Protein AF-0000000070388119 (afdb_homodimer)

Organism: Cryptococcus deneoformans (strain JEC21 / ATCC MYA-565) (NCBI:txid214684)

Nearest PDB structures (foldseek):
  4i5e-assembly1_A  TM=8.187E-01  e=3.707E-16  Ralstonia sp. DSMZ 6428
  5h5x-assembly3_L  TM=8.032E-01  e=1.371E-14  Streptomyces coelicolor A3(2)
  3tjr-assembly1_A  TM=8.097E-01  e=8.595E-14  Mycobacterium avium subsp. paratuberculosis
  7do6-assembly2_G  TM=8.045E-01  e=1.319E-13  Azotobacter vinelandii DJ
  3t7c-assembly1_B  TM=7.309E-01  e=9.714E-14  Mycobacterium avium 104

Secondary structure (DSSP, 8-state):
-----GGGHHHHHHHHHHTPPPPPPPGGGTS-GGG-EEEEES-SSHHHHHHHHHHHHTT-EEEEEES-HHHHHHHHHHHHHHHHHTT---EEEEEE--TT-HHHHHHHHHHHHHHHSS-SEEEE-------S-HHHHTTEEEEE--TTT--TT--SEEEEESSTT-TTS--HHHHHHHHHHHHHHHIIIIIIHHHHHHHHHHHHHHH-SS-EEEEE--GGGTS--TT-HHHHHHHHHHHHHHHHHHHHTTTS-PEEEEEEE--BSSGGGG--SS-TT----GGGSTTHHHHHTTPBPHHHHHHHHHHHHHS-SS-EESS-STTGGG-GGGEEPPPSEEEESTHHHHHHHHTTSHHIIIIIHHHHHHHTT-TT--/-----GGGHHHHHHHHHHTPPPPPPPGGGTS-GGG-EEEEES-SSHHHHHHHHHHHHTT-EEEEEES-HHHHHHHHHHHHHHHHHTT---EEEEEE--TT-HHHHHHHHHHHHHHHSS-SEEEE-------S-HHHHTTEEEEE--TTT--TT--SEEEEESSTT-TTS--HHHHHHHHHHHHHHHIIIIIIHHHHHHHHHHHHHHH-SS-EEEEE--GGGTS--TT-HHHHHHHHHHHHHHHHHHHHTTTS-PEEEEEEE--BSSGGGG--SS-TT----GGGSTTHHHHHTTPBPHHHHHHHHHHHHHS-SS-EESS-STTGGG-GGGEEPPPSEEEESTHHHHHHHHTTSHHIIIIIHHHHHHHTT-TT--

Structure (mmCIF, N/CA/C/O backbone):
data_AF-0000000070388119-model_v1
#
loop_
_entity.id
_entity.type
_entity.pdbx_description
1 polymer 'NAD(P)-binding protein'
#
loop_
_atom_site.group_PDB
_atom_site.id
_atom_site.type_symbol
_atom_site.label_atom_id
_atom_site.label_alt_id
_atom_site.label_comp_id
_atom_site.label_asym_id
_atom_site.label_entity_id
_atom_site.label_seq_id
_atom_site.pdbx_PDB_ins_code
_atom_site.Cartn_x
_atom_site.Cartn_y
_atom_site.Cartn_z
_atom_site.occupancy
_atom_site.B_iso_or_equiv
_atom_site.auth_seq_id
_atom_site.auth_comp_id
_atom_site.auth_asym_id
_atom_site.auth_atom_id
_atom_site.pdbx_PDB_model_num
ATOM 1 N N . MET A 1 1 ? 2.314 -31.141 46.938 1 35.59 1 MET A N 1
ATOM 2 C CA . MET A 1 1 ? 2.209 -30.938 45.5 1 35.59 1 MET A CA 1
ATOM 3 C C . MET A 1 1 ? 3.164 -31.875 44.75 1 35.59 1 MET A C 1
ATOM 5 O O . MET A 1 1 ? 4.328 -32 45.125 1 35.59 1 MET A O 1
ATOM 9 N N . PRO A 1 2 ? 2.635 -32.969 44.031 1 42.75 2 PRO A N 1
ATOM 10 C CA . PRO A 1 2 ? 3.578 -33.906 43.406 1 42.75 2 PRO A CA 1
ATOM 11 C C . PRO A 1 2 ? 4.645 -33.188 42.562 1 42.75 2 PRO A C 1
ATOM 13 O O . PRO A 1 2 ? 4.355 -32.188 41.906 1 42.75 2 PRO A O 1
ATOM 16 N N . ARG A 1 3 ? 5.891 -33.125 43.062 1 47.75 3 ARG A N 1
ATOM 17 C CA . ARG A 1 3 ? 7.09 -32.656 42.375 1 47.75 3 ARG A CA 1
ATOM 18 C C . ARG A 1 3 ? 7.223 -33.281 41 1 47.75 3 ARG A C 1
ATOM 20 O O . ARG A 1 3 ? 7.348 -34.5 40.875 1 47.75 3 ARG A O 1
ATOM 27 N N . PHE A 1 4 ? 6.523 -32.719 40.031 1 53.25 4 PHE A N 1
ATOM 28 C CA . PHE A 1 4 ? 6.77 -33.219 38.688 1 53.25 4 PHE A CA 1
ATOM 29 C C . PHE A 1 4 ? 8.258 -33.469 38.469 1 53.25 4 PHE A C 1
ATOM 31 O O . PHE A 1 4 ? 9.07 -32.531 38.594 1 53.25 4 PHE A O 1
ATOM 38 N N . PRO A 1 5 ? 8.727 -34.656 38.656 1 52.94 5 PRO A N 1
ATOM 39 C CA . PRO A 1 5 ? 10.172 -34.906 38.625 1 52.94 5 PRO A CA 1
ATOM 40 C C . PRO A 1 5 ? 10.812 -34.375 37.344 1 52.94 5 PRO A C 1
ATOM 42 O O . PRO A 1 5 ? 10.328 -34.656 36.25 1 52.94 5 PRO A O 1
ATOM 45 N N . LEU A 1 6 ? 11.555 -33.375 37.375 1 55.94 6 LEU A N 1
ATOM 46 C CA . LEU A 1 6 ? 12.344 -32.688 36.344 1 55.94 6 LEU A CA 1
ATOM 47 C C . LEU A 1 6 ? 13.031 -33.719 35.438 1 55.94 6 LEU A C 1
ATOM 49 O O . LEU A 1 6 ? 13.383 -33.406 34.281 1 55.94 6 LEU A O 1
ATOM 53 N N . TRP A 1 7 ? 13.289 -34.938 36 1 56.12 7 TRP A N 1
ATOM 54 C CA . TRP A 1 7 ? 14 -35.938 35.188 1 56.12 7 TRP A CA 1
ATOM 55 C C . TRP A 1 7 ? 13.117 -36.438 34.062 1 56.12 7 TRP A C 1
ATOM 57 O O . TRP A 1 7 ? 13.594 -37.125 33.125 1 56.12 7 TRP A O 1
ATOM 67 N N . LEU A 1 8 ? 11.797 -36.281 34.125 1 55.66 8 LEU A N 1
ATOM 68 C CA . LEU A 1 8 ? 10.875 -36.719 33.062 1 55.66 8 LEU A CA 1
ATOM 69 C C . LEU A 1 8 ? 10.914 -35.781 31.875 1 55.66 8 LEU A C 1
ATOM 71 O O . LEU A 1 8 ? 10.375 -36.094 30.812 1 55.66 8 LEU A O 1
ATOM 75 N N . LEU A 1 9 ? 11.516 -34.625 32.062 1 55.31 9 LEU A N 1
ATOM 76 C CA . LEU A 1 9 ? 11.578 -33.625 31 1 55.31 9 LEU A CA 1
ATOM 77 C C . LEU A 1 9 ? 12.336 -34.156 29.797 1 55.31 9 LEU A C 1
ATOM 79 O O . LEU A 1 9 ? 11.898 -34 28.656 1 55.31 9 LEU A O 1
ATOM 83 N N . PRO A 1 10 ? 13.477 -34.781 30.109 1 57.84 10 PRO A N 1
ATOM 84 C CA . PRO A 1 10 ? 14.18 -35.25 28.922 1 57.84 10 PRO A CA 1
ATOM 85 C C . PRO A 1 10 ? 13.398 -36.344 28.172 1 57.84 10 PRO A C 1
ATOM 87 O O . PRO A 1 10 ? 13.586 -36.531 26.969 1 57.84 10 PRO A O 1
ATOM 90 N N . LEU A 1 11 ? 12.633 -37.031 28.875 1 55.34 11 LEU A N 1
ATOM 91 C CA . LEU A 1 11 ? 11.883 -38.125 28.234 1 55.34 11 LEU A CA 1
ATOM 92 C C . LEU A 1 11 ? 10.727 -37.531 27.422 1 55.34 11 LEU A C 1
ATOM 94 O O . LEU A 1 11 ? 10.203 -38.219 26.516 1 55.34 11 LEU A O 1
ATOM 98 N N . THR A 1 12 ? 10.227 -36.406 27.781 1 58.22 12 THR A N 1
ATOM 99 C CA . THR A 1 12 ? 9.07 -35.812 27.125 1 58.22 12 THR A CA 1
ATOM 100 C C . THR A 1 12 ? 9.445 -35.312 25.734 1 58.22 12 THR A C 1
ATOM 102 O O . THR A 1 12 ? 8.641 -35.375 24.797 1 58.22 12 THR A O 1
ATOM 105 N N . ILE A 1 13 ? 10.695 -34.906 25.594 1 60.84 13 ILE A N 1
ATOM 106 C CA . ILE A 1 13 ? 11.117 -34.344 24.328 1 60.84 13 ILE A CA 1
ATOM 107 C C . ILE A 1 13 ? 11.117 -35.406 23.25 1 60.84 13 ILE A C 1
ATOM 109 O O . ILE A 1 13 ? 10.578 -35.219 22.156 1 60.84 13 ILE A O 1
ATOM 113 N N . PRO A 1 14 ? 11.797 -36.531 23.578 1 62.06 14 PRO A N 1
ATOM 114 C CA . PRO A 1 14 ? 11.781 -37.562 22.547 1 62.06 14 PRO A CA 1
ATOM 115 C C . PRO A 1 14 ? 10.367 -38.031 22.203 1 62.06 14 PRO A C 1
ATOM 117 O O . PRO A 1 14 ? 10.062 -38.312 21.047 1 62.06 14 PRO A O 1
ATOM 120 N N . ILE A 1 15 ? 9.562 -38.156 23.172 1 59.97 15 ILE A N 1
ATOM 121 C CA . ILE A 1 15 ? 8.203 -38.625 22.938 1 59.97 15 ILE A CA 1
ATOM 122 C C . ILE A 1 15 ? 7.449 -37.594 22.094 1 59.97 15 ILE A C 1
ATOM 124 O O . ILE A 1 15 ? 6.695 -37.969 21.188 1 59.97 15 ILE A O 1
ATOM 128 N N . LEU A 1 16 ? 7.637 -36.344 22.391 1 64.12 16 LEU A N 1
ATOM 129 C CA . LEU A 1 16 ? 6.977 -35.312 21.609 1 64.12 16 LEU A CA 1
ATOM 130 C C . LEU A 1 16 ? 7.418 -35.375 20.141 1 64.12 16 LEU A C 1
ATOM 132 O O . LEU A 1 16 ? 6.609 -35.156 19.234 1 64.12 16 LEU A O 1
ATOM 136 N N . TYR A 1 17 ? 8.664 -35.656 19.984 1 66.12 17 TYR A N 1
ATOM 137 C CA . TYR A 1 17 ? 9.172 -35.75 18.609 1 66.12 17 TYR A CA 1
ATOM 138 C C . TYR A 1 17 ? 8.531 -36.938 17.875 1 66.12 17 TYR A C 1
ATOM 140 O O . TYR A 1 17 ? 8.242 -36.844 16.688 1 66.12 17 TYR A O 1
ATOM 148 N N . LEU A 1 18 ? 8.359 -38 18.641 1 66.12 18 LEU A N 1
ATOM 149 C CA . LEU A 1 18 ? 7.758 -39.188 18.031 1 66.12 18 LEU A CA 1
ATOM 150 C C . LEU A 1 18 ? 6.301 -38.938 17.672 1 66.12 18 LEU A C 1
ATOM 152 O O . LEU A 1 18 ? 5.777 -39.531 16.719 1 66.12 18 LEU A O 1
ATOM 156 N N . LEU A 1 19 ? 5.707 -38.031 18.359 1 69.5 19 LEU A N 1
ATOM 157 C CA . LEU A 1 19 ? 4.285 -37.781 18.141 1 69.5 19 LEU A CA 1
ATOM 158 C C . LEU A 1 19 ? 4.074 -36.562 17.234 1 69.5 19 LEU A C 1
ATOM 160 O O . LEU A 1 19 ? 2.945 -36.094 17.062 1 69.5 19 LEU A O 1
ATOM 164 N N . LYS A 1 20 ? 5.152 -36.188 16.641 1 75.56 20 LYS A N 1
ATOM 165 C CA . LYS A 1 20 ? 5.059 -35.062 15.703 1 75.56 20 LYS A CA 1
ATOM 166 C C . LYS A 1 20 ? 4.277 -35.469 14.453 1 75.56 20 LYS A C 1
ATOM 168 O O . LYS A 1 20 ? 4.488 -36.531 13.898 1 75.56 20 LYS A O 1
ATOM 173 N N . SER A 1 21 ? 3.318 -34.625 14.062 1 80.62 21 SER A N 1
ATOM 174 C CA . SER A 1 21 ? 2.541 -34.875 12.852 1 80.62 21 SER A CA 1
ATOM 175 C C . SER A 1 21 ? 3.434 -34.906 11.617 1 80.62 21 SER A C 1
ATOM 177 O O . SER A 1 21 ? 4.375 -34.125 11.516 1 80.62 21 SER A O 1
ATOM 179 N N . ARG A 1 22 ? 3.189 -35.875 10.875 1 80.31 22 ARG A N 1
ATOM 180 C CA . ARG A 1 22 ? 3.922 -35.938 9.609 1 80.31 22 ARG A CA 1
ATOM 181 C C . ARG A 1 22 ? 3.402 -34.938 8.609 1 80.31 22 ARG A C 1
ATOM 183 O O . ARG A 1 22 ? 2.191 -34.719 8.492 1 80.31 22 ARG A O 1
ATOM 190 N N . PRO A 1 23 ? 4.367 -34.281 7.926 1 82.75 23 PRO A N 1
ATOM 191 C CA . PRO A 1 23 ? 3.914 -33.312 6.918 1 82.75 23 PRO A CA 1
ATOM 192 C C . PRO A 1 23 ? 3.135 -33.969 5.781 1 82.75 23 PRO A C 1
ATOM 194 O O . PRO A 1 23 ? 3.41 -35.125 5.422 1 82.75 23 PRO A O 1
ATOM 197 N N . LEU A 1 24 ? 2.189 -33.312 5.312 1 88.06 24 LEU A N 1
ATOM 198 C CA . LEU A 1 24 ? 1.433 -33.781 4.156 1 88.06 24 LEU A CA 1
ATOM 199 C C . LEU A 1 24 ? 2.311 -33.844 2.912 1 88.06 24 LEU A C 1
ATOM 201 O O . LEU A 1 24 ? 3.348 -33.156 2.857 1 88.06 24 LEU A O 1
ATOM 205 N N . PRO A 1 25 ? 1.866 -34.594 1.946 1 91.44 25 PRO A N 1
ATOM 206 C CA . PRO A 1 25 ? 2.66 -34.688 0.719 1 91.44 25 PRO A CA 1
ATOM 207 C C . PRO A 1 25 ? 2.828 -33.344 0.017 1 91.44 25 PRO A C 1
ATOM 209 O O . PRO A 1 25 ? 1.9 -32.531 0.003 1 91.44 25 PRO A O 1
ATOM 212 N N . SER A 1 26 ? 3.949 -33.188 -0.58 1 94.94 26 SER A N 1
ATOM 213 C CA . SER A 1 26 ? 4.316 -31.984 -1.305 1 94.94 26 SER A CA 1
ATOM 214 C C . SER A 1 26 ? 3.393 -31.766 -2.498 1 94.94 26 SER A C 1
ATOM 216 O O . SER A 1 26 ? 2.822 -32.719 -3.039 1 94.94 26 SER A O 1
ATOM 218 N N . ARG A 1 27 ? 3.242 -30.484 -2.861 1 96.81 27 ARG A N 1
ATOM 219 C CA . ARG A 1 27 ? 2.525 -30.125 -4.078 1 96.81 27 ARG A CA 1
ATOM 220 C C . ARG A 1 27 ? 3.098 -30.844 -5.293 1 96.81 27 ARG A C 1
ATOM 222 O O . ARG A 1 27 ? 2.379 -31.109 -6.258 1 96.81 27 ARG A O 1
ATOM 229 N N . GLU A 1 28 ? 4.32 -31.25 -5.188 1 96.5 28 GLU A N 1
ATOM 230 C CA . GLU A 1 28 ? 5.043 -31.875 -6.289 1 96.5 28 GLU A CA 1
ATOM 231 C C . GLU A 1 28 ? 4.547 -33.281 -6.535 1 96.5 28 GLU A C 1
ATOM 233 O O . GLU A 1 28 ? 4.828 -33.875 -7.582 1 96.5 28 GLU A O 1
ATOM 238 N N . THR A 1 29 ? 3.814 -33.812 -5.574 1 96.62 29 THR A N 1
ATOM 239 C CA . THR A 1 29 ? 3.197 -35.125 -5.773 1 96.62 29 THR A CA 1
ATOM 240 C C . THR A 1 29 ? 1.955 -35 -6.652 1 96.62 29 THR A C 1
ATOM 242 O O . THR A 1 29 ? 1.528 -36 -7.27 1 96.62 29 THR A O 1
ATOM 245 N N . VAL A 1 30 ? 1.388 -33.844 -6.688 1 97 30 VAL A N 1
ATOM 246 C CA . VAL A 1 30 ? 0.203 -33.594 -7.504 1 97 30 VAL A CA 1
ATOM 247 C C . VAL A 1 30 ? 0.625 -33.125 -8.898 1 97 30 VAL A C 1
ATOM 249 O O . VAL A 1 30 ? 0.075 -33.594 -9.898 1 97 30 VAL A O 1
ATOM 252 N N . ILE A 1 31 ? 1.595 -32.25 -8.977 1 97.81 31 ILE A N 1
ATOM 253 C CA . ILE A 1 31 ? 2.186 -31.766 -10.219 1 97.81 31 ILE A CA 1
ATOM 254 C C . ILE A 1 31 ? 3.674 -32.094 -10.25 1 97.81 31 ILE A C 1
ATOM 256 O O . ILE A 1 31 ? 4.496 -31.375 -9.695 1 97.81 31 ILE A O 1
ATOM 260 N N . PRO A 1 32 ? 3.982 -33.125 -10.938 1 97.5 32 PRO A N 1
ATOM 261 C CA . PRO A 1 32 ? 5.414 -33.438 -11.047 1 97.5 32 PRO A CA 1
ATOM 262 C C . PRO A 1 32 ? 6.215 -32.25 -11.625 1 97.5 32 PRO A C 1
ATOM 264 O O . PRO A 1 32 ? 5.754 -31.578 -12.539 1 97.5 32 PRO A O 1
ATOM 267 N N . PRO A 1 33 ? 7.43 -32.031 -11.094 1 96.75 33 PRO A N 1
ATOM 268 C CA . PRO A 1 33 ? 8.227 -30.875 -11.5 1 96.75 33 PRO A CA 1
ATOM 269 C C . PRO A 1 33 ? 8.422 -30.797 -13.016 1 96.75 33 PRO A C 1
ATOM 271 O O . PRO A 1 33 ? 8.383 -29.703 -13.586 1 96.75 33 PRO A O 1
ATOM 274 N N . ASP A 1 34 ? 8.602 -31.859 -13.711 1 97.12 34 ASP A N 1
ATOM 275 C CA . ASP A 1 34 ? 8.906 -31.859 -15.141 1 97.12 34 ASP A CA 1
ATOM 276 C C . ASP A 1 34 ? 7.633 -31.688 -15.969 1 97.12 34 ASP A C 1
ATOM 278 O O . ASP A 1 34 ? 7.699 -31.594 -17.203 1 97.12 34 ASP A O 1
ATOM 282 N N . GLU A 1 35 ? 6.457 -31.562 -15.32 1 97.56 35 GLU A N 1
ATOM 283 C CA . GLU A 1 35 ? 5.191 -31.312 -16 1 97.56 35 GLU A CA 1
ATOM 284 C C . GLU A 1 35 ? 4.648 -29.922 -15.672 1 97.56 35 GLU A C 1
ATOM 286 O O . GLU A 1 35 ? 3.664 -29.484 -16.266 1 97.56 35 GLU A O 1
ATOM 291 N N . GLU A 1 36 ? 5.27 -29.328 -14.742 1 98.62 36 GLU A N 1
ATOM 292 C CA . GLU A 1 36 ? 4.754 -28.047 -14.242 1 98.62 36 GLU A CA 1
ATOM 293 C C . GLU A 1 36 ? 4.855 -26.953 -15.312 1 98.62 36 GLU A C 1
ATOM 295 O O . GLU A 1 36 ? 5.906 -26.781 -15.93 1 98.62 36 GLU A O 1
ATOM 300 N N . ARG A 1 37 ? 3.758 -26.266 -15.609 1 98.75 37 ARG A N 1
ATOM 301 C CA . ARG A 1 37 ? 3.691 -25.109 -16.516 1 98.75 37 ARG A CA 1
ATOM 302 C C . ARG A 1 37 ? 3.797 -23.797 -15.734 1 98.75 37 ARG A C 1
ATOM 304 O O . ARG A 1 37 ? 2.912 -23.469 -14.938 1 98.75 37 ARG A O 1
ATOM 311 N N . VAL A 1 38 ? 4.879 -23 -16 1 98.88 38 VAL A N 1
ATOM 312 C CA . VAL A 1 38 ? 5.234 -21.875 -15.148 1 98.88 38 VAL A CA 1
ATOM 313 C C . VAL A 1 38 ? 5.273 -20.594 -15.977 1 98.88 38 VAL A C 1
ATOM 315 O O . VAL A 1 38 ? 5.895 -20.547 -17.047 1 98.88 38 VAL A O 1
ATOM 318 N N . LEU A 1 39 ? 4.566 -19.594 -15.539 1 98.94 39 LEU A N 1
ATOM 319 C CA . LEU A 1 39 ? 4.645 -18.25 -16.125 1 98.94 39 LEU A CA 1
ATOM 320 C C . LEU A 1 39 ? 5.465 -17.328 -15.234 1 98.94 39 LEU A C 1
ATOM 322 O O . LEU A 1 39 ? 5.168 -17.172 -14.047 1 98.94 39 LEU A O 1
ATOM 326 N N . LEU A 1 40 ? 6.516 -16.734 -15.773 1 98.88 40 LEU A N 1
ATOM 327 C CA . LEU A 1 40 ? 7.344 -15.75 -15.07 1 98.88 40 LEU A CA 1
ATOM 328 C C . LEU A 1 40 ? 7.164 -14.359 -15.664 1 98.88 40 LEU A C 1
ATOM 330 O O . LEU A 1 40 ? 7.688 -14.07 -16.75 1 98.88 40 LEU A O 1
ATOM 334 N N . LEU A 1 41 ? 6.426 -13.5 -14.992 1 98.75 41 LEU A N 1
ATOM 335 C CA . LEU A 1 41 ? 6.309 -12.094 -15.375 1 98.75 41 LEU A CA 1
ATOM 336 C C . LEU A 1 41 ? 7.461 -11.281 -14.797 1 98.75 41 LEU A C 1
ATOM 338 O O . LEU A 1 41 ? 7.414 -10.859 -13.641 1 98.75 41 LEU A O 1
ATOM 342 N N . GLY A 1 42 ? 8.422 -10.922 -15.562 1 97.31 42 GLY A N 1
ATOM 343 C CA . GLY A 1 42 ? 9.68 -10.344 -15.133 1 97.31 42 GLY A CA 1
ATOM 344 C C . GLY A 1 42 ? 10.812 -11.352 -15.07 1 97.31 42 GLY A C 1
ATOM 345 O O . GLY A 1 42 ? 11.43 -11.539 -14.016 1 97.31 42 GLY A O 1
ATOM 346 N N . ALA A 1 43 ? 11.211 -11.891 -16.266 1 96.88 43 ALA A N 1
ATOM 347 C CA . ALA A 1 43 ? 12.109 -13.039 -16.281 1 96.88 43 ALA A CA 1
ATOM 348 C C . ALA A 1 43 ? 13.484 -12.648 -16.797 1 96.88 43 ALA A C 1
ATOM 350 O O . ALA A 1 43 ? 14.367 -13.5 -16.953 1 96.88 43 ALA A O 1
ATOM 351 N N . SER A 1 44 ? 13.734 -11.367 -17.016 1 94.06 44 SER A N 1
ATOM 352 C CA . SER A 1 44 ? 14.938 -10.977 -17.734 1 94.06 44 SER A CA 1
ATOM 353 C C . SER A 1 44 ? 16.109 -10.797 -16.781 1 94.06 44 SER A C 1
ATOM 355 O O . SER A 1 44 ? 17.266 -10.742 -17.219 1 94.06 44 SER A O 1
ATOM 357 N N . SER A 1 45 ? 15.883 -10.656 -15.5 1 91.06 45 SER A N 1
ATOM 358 C CA . SER A 1 45 ? 16.969 -10.445 -14.555 1 91.06 45 SER A CA 1
ATOM 359 C C . SER A 1 45 ? 16.562 -10.836 -13.141 1 91.06 45 SER A C 1
ATOM 361 O O . SER A 1 45 ? 15.422 -11.258 -12.914 1 91.06 45 SER A O 1
ATOM 363 N N . GLY A 1 46 ? 17.531 -10.898 -12.305 1 92.94 46 GLY A N 1
ATOM 364 C CA . GLY A 1 46 ? 17.266 -11.047 -10.883 1 92.94 46 GLY A CA 1
ATOM 365 C C . GLY A 1 46 ? 16.625 -12.375 -10.539 1 92.94 46 GLY A C 1
ATOM 366 O O . GLY A 1 46 ? 17.031 -13.422 -11.039 1 92.94 46 GLY A O 1
ATOM 367 N N . VAL A 1 47 ? 15.664 -12.266 -9.664 1 96.75 47 VAL A N 1
ATOM 368 C CA . VAL A 1 47 ? 15 -13.453 -9.133 1 96.75 47 VAL A CA 1
ATOM 369 C C . VAL A 1 47 ? 14.242 -14.156 -10.258 1 96.75 47 VAL A C 1
ATOM 371 O O . VAL A 1 47 ? 14.156 -15.391 -10.281 1 96.75 47 VAL A O 1
ATOM 374 N N . GLY A 1 48 ? 13.703 -13.375 -11.195 1 97.75 48 GLY A N 1
ATOM 375 C CA . GLY A 1 48 ? 12.992 -13.961 -12.32 1 97.75 48 GLY A CA 1
ATOM 376 C C . GLY A 1 48 ? 13.859 -14.859 -13.172 1 97.75 48 GLY A C 1
ATOM 377 O O . GLY A 1 48 ? 13.453 -15.977 -13.523 1 97.75 48 GLY A O 1
ATOM 378 N N . LYS A 1 49 ? 15.023 -14.383 -13.477 1 97.62 49 LYS A N 1
ATOM 379 C CA . LYS A 1 49 ? 15.977 -15.195 -14.227 1 97.62 49 LYS A CA 1
ATOM 380 C C . LYS A 1 49 ? 16.391 -16.438 -13.438 1 97.62 49 LYS A C 1
ATOM 382 O O . LYS A 1 49 ? 16.438 -17.547 -13.977 1 97.62 49 LYS A O 1
ATOM 387 N N . ASP A 1 50 ? 16.641 -16.25 -12.18 1 98 50 ASP A N 1
ATOM 388 C CA . ASP A 1 50 ? 17.078 -17.359 -11.328 1 98 50 ASP A CA 1
ATOM 389 C C . ASP A 1 50 ? 16 -18.438 -11.234 1 98 50 ASP A C 1
ATOM 391 O O . ASP A 1 50 ? 16.312 -19.625 -11.25 1 98 50 ASP A O 1
ATOM 395 N N . LEU A 1 51 ? 14.781 -18.031 -11.109 1 98.69 51 LEU A N 1
ATOM 396 C CA . LEU A 1 51 ? 13.672 -18.984 -11.078 1 98.69 51 LEU A CA 1
ATOM 397 C C . LEU A 1 51 ? 13.539 -19.703 -12.406 1 98.69 51 LEU A C 1
ATOM 399 O O . LEU A 1 51 ? 13.289 -20.922 -12.438 1 98.69 51 LEU A O 1
ATOM 403 N N . ALA A 1 52 ? 13.711 -18.953 -13.484 1 98.75 52 ALA A N 1
ATOM 404 C CA . ALA A 1 52 ? 13.664 -19.578 -14.805 1 98.75 52 ALA A CA 1
ATOM 405 C C . ALA A 1 52 ? 14.672 -20.719 -14.906 1 98.75 52 ALA A C 1
ATOM 407 O O . ALA A 1 52 ? 14.328 -21.828 -15.344 1 98.75 52 ALA A O 1
ATOM 408 N N . LEU A 1 53 ? 15.891 -20.484 -14.484 1 98.56 53 LEU A N 1
ATOM 409 C CA . LEU A 1 53 ? 16.953 -21.484 -14.531 1 98.56 53 LEU A CA 1
ATOM 410 C C . LEU A 1 53 ? 16.609 -22.672 -13.625 1 98.56 53 LEU A C 1
ATOM 412 O O . LEU A 1 53 ? 16.812 -23.812 -14.016 1 98.56 53 LEU A O 1
ATOM 416 N N . ALA A 1 54 ? 16.141 -22.359 -12.453 1 98.5 54 ALA A N 1
ATOM 417 C CA . ALA A 1 54 ? 15.797 -23.406 -11.5 1 98.5 54 ALA A CA 1
ATOM 418 C C . ALA A 1 54 ? 14.68 -24.297 -12.039 1 98.5 54 ALA A C 1
ATOM 420 O O . ALA A 1 54 ? 14.758 -25.531 -11.922 1 98.5 54 ALA A O 1
ATOM 421 N N . TYR A 1 55 ? 13.625 -23.719 -12.617 1 98.75 55 TYR A N 1
ATOM 422 C CA . TYR A 1 55 ? 12.523 -24.5 -13.188 1 98.75 55 TYR A CA 1
ATOM 423 C C . TYR A 1 55 ? 13 -25.312 -14.391 1 98.75 55 TYR A C 1
ATOM 425 O O . TYR A 1 55 ? 12.578 -26.453 -14.578 1 98.75 55 TYR A O 1
ATOM 433 N N . ALA A 1 56 ? 13.867 -24.719 -15.219 1 98.5 56 ALA A N 1
ATOM 434 C CA . ALA A 1 56 ? 14.414 -25.438 -16.375 1 98.5 56 ALA A CA 1
ATOM 435 C C . ALA A 1 56 ? 15.188 -26.672 -15.93 1 98.5 56 ALA A C 1
ATOM 437 O O . ALA A 1 56 ? 15.062 -27.734 -16.547 1 98.5 56 ALA A O 1
ATOM 438 N N . ARG A 1 57 ? 15.969 -26.516 -14.859 1 97.88 57 ARG A N 1
ATOM 439 C CA . ARG A 1 57 ? 16.734 -27.641 -14.32 1 97.88 57 ARG A CA 1
ATOM 440 C C . ARG A 1 57 ? 15.82 -28.781 -13.914 1 97.88 57 ARG A C 1
ATOM 442 O O . ARG A 1 57 ? 16.234 -29.953 -13.938 1 97.88 57 ARG A O 1
ATOM 449 N N . ARG A 1 58 ? 14.609 -28.438 -13.633 1 97.44 58 ARG A N 1
ATOM 450 C CA . ARG A 1 58 ? 13.633 -29.422 -13.18 1 97.44 58 ARG A CA 1
ATOM 451 C C . ARG A 1 58 ? 12.859 -30.016 -14.352 1 97.44 58 ARG A C 1
ATOM 453 O O . ARG A 1 58 ? 12.047 -30.922 -14.172 1 97.44 58 ARG A O 1
ATOM 460 N N . GLY A 1 59 ? 13.047 -29.469 -15.531 1 98 59 GLY A N 1
ATOM 461 C CA . GLY A 1 59 ? 12.383 -29.953 -16.734 1 98 59 GLY A CA 1
ATOM 462 C C . GLY A 1 59 ? 11.008 -29.359 -16.938 1 98 59 GLY A C 1
ATOM 463 O O . GLY A 1 59 ? 10.195 -29.891 -17.703 1 98 59 GLY A O 1
ATOM 464 N N . ALA A 1 60 ? 10.68 -28.266 -16.281 1 98.56 60 ALA A N 1
ATOM 465 C CA . ALA A 1 60 ? 9.367 -27.641 -16.344 1 98.56 60 ALA A CA 1
ATOM 466 C C . ALA A 1 60 ? 9.148 -26.953 -17.688 1 98.56 60 ALA A C 1
ATOM 468 O O . ALA A 1 60 ? 10.086 -26.797 -18.469 1 98.56 60 ALA A O 1
ATOM 469 N N . LYS A 1 61 ? 7.891 -26.688 -18 1 98.69 61 LYS A N 1
ATOM 470 C CA . LYS A 1 61 ? 7.52 -25.766 -19.062 1 98.69 61 LYS A CA 1
ATOM 471 C C . LYS A 1 61 ? 7.508 -24.312 -18.562 1 98.69 61 LYS A C 1
ATOM 473 O O . LYS A 1 61 ? 6.793 -24 -17.609 1 98.69 61 LYS A O 1
ATOM 478 N N . VAL A 1 62 ? 8.312 -23.469 -19.188 1 98.81 62 VAL A N 1
ATOM 479 C CA . VAL A 1 62 ? 8.5 -22.141 -18.625 1 98.81 62 VAL A CA 1
ATOM 480 C C . VAL A 1 62 ? 8.211 -21.078 -19.672 1 98.81 62 VAL A C 1
ATOM 482 O O . VAL A 1 62 ? 8.766 -21.125 -20.781 1 98.81 62 VAL A O 1
ATOM 485 N N . CYS A 1 63 ? 7.316 -20.172 -19.391 1 98.88 63 CYS A N 1
ATOM 486 C CA . CYS A 1 63 ? 7.078 -19 -20.203 1 98.88 63 CYS A CA 1
ATOM 487 C C . CYS A 1 63 ? 7.781 -17.781 -19.625 1 98.88 63 CYS A C 1
ATOM 489 O O . CYS A 1 63 ? 7.477 -17.344 -18.516 1 98.88 63 CYS A O 1
ATOM 491 N N . LEU A 1 64 ? 8.719 -17.203 -20.406 1 98.75 64 LEU A N 1
ATOM 492 C CA . LEU A 1 64 ? 9.5 -16.047 -20.016 1 98.75 64 LEU A CA 1
ATOM 493 C C . LEU A 1 64 ? 8.883 -14.766 -20.562 1 98.75 64 LEU A C 1
ATOM 495 O O . LEU A 1 64 ? 8.781 -14.594 -21.781 1 98.75 64 LEU A O 1
ATOM 499 N N . VAL A 1 65 ? 8.484 -13.867 -19.672 1 98.69 65 VAL A N 1
ATOM 500 C CA . VAL A 1 65 ? 7.914 -12.602 -20.125 1 98.69 65 VAL A CA 1
ATOM 501 C C . VAL A 1 65 ? 8.727 -11.438 -19.547 1 98.69 65 VAL A C 1
ATOM 503 O O . VAL A 1 65 ? 8.969 -11.375 -18.344 1 98.69 65 VAL A O 1
ATOM 506 N N . ALA A 1 66 ? 9.164 -10.531 -20.328 1 97.69 66 ALA A N 1
ATOM 507 C CA . ALA A 1 66 ? 9.805 -9.258 -20 1 97.69 66 ALA A CA 1
ATOM 508 C C . ALA A 1 66 ? 9.859 -8.344 -21.219 1 97.69 66 ALA A C 1
ATOM 510 O O . ALA A 1 66 ? 9.453 -8.734 -22.312 1 97.69 66 ALA A O 1
ATOM 511 N N . ARG A 1 67 ? 10.391 -7.199 -21.062 1 94.12 67 ARG A N 1
ATOM 512 C CA . ARG A 1 67 ? 10.312 -6.195 -22.125 1 94.12 67 ARG A CA 1
ATOM 513 C C . ARG A 1 67 ? 11.453 -6.363 -23.125 1 94.12 67 ARG A C 1
ATOM 515 O O . ARG A 1 67 ? 11.281 -6.098 -24.312 1 94.12 67 ARG A O 1
ATOM 522 N N . ARG A 1 68 ? 12.672 -6.887 -22.688 1 92.81 68 ARG A N 1
ATOM 523 C CA . ARG A 1 68 ? 13.875 -6.891 -23.516 1 92.81 68 ARG A CA 1
ATOM 524 C C . ARG A 1 68 ? 14.039 -8.227 -24.234 1 92.81 68 ARG A C 1
ATOM 526 O O . ARG A 1 68 ? 14.562 -9.18 -23.656 1 92.81 68 ARG A O 1
ATOM 533 N N . ALA A 1 69 ? 13.758 -8.234 -25.5 1 96.44 69 ALA A N 1
ATOM 534 C CA . ALA A 1 69 ? 13.703 -9.461 -26.297 1 96.44 69 ALA A CA 1
ATOM 535 C C . ALA A 1 69 ? 15.07 -10.148 -26.344 1 96.44 69 ALA A C 1
ATOM 537 O O . ALA A 1 69 ? 15.164 -11.359 -26.156 1 96.44 69 ALA A O 1
ATOM 538 N N . LYS A 1 70 ? 16.125 -9.359 -26.547 1 97.44 70 LYS A N 1
ATOM 539 C CA . LYS A 1 70 ? 17.453 -9.93 -26.672 1 97.44 70 LYS A CA 1
ATOM 540 C C . LYS A 1 70 ? 17.891 -10.594 -25.359 1 97.44 70 LYS A C 1
ATOM 542 O O . LYS A 1 70 ? 18.469 -11.68 -25.375 1 97.44 70 LYS A O 1
ATOM 547 N N . VAL A 1 71 ? 17.594 -9.945 -24.297 1 96.69 71 VAL A N 1
ATOM 548 C CA . VAL A 1 71 ? 17.953 -10.477 -22.984 1 96.69 71 VAL A CA 1
ATOM 549 C C . VAL A 1 71 ? 17.172 -11.758 -22.719 1 96.69 71 VAL A C 1
ATOM 551 O O . VAL A 1 71 ? 17.703 -12.727 -22.172 1 96.69 71 VAL A O 1
ATOM 554 N N . LEU A 1 72 ? 15.898 -11.82 -23.109 1 97.94 72 LEU A N 1
ATOM 555 C CA . LEU A 1 72 ? 15.047 -12.992 -22.891 1 97.94 72 LEU A CA 1
ATOM 556 C C . LEU A 1 72 ? 15.578 -14.188 -23.672 1 97.94 72 LEU A C 1
ATOM 558 O O . LEU A 1 72 ? 15.531 -15.32 -23.188 1 97.94 72 LEU A O 1
ATOM 562 N N . GLU A 1 73 ? 16.062 -13.914 -24.844 1 97.94 73 GLU A N 1
ATOM 563 C CA . GLU A 1 73 ? 16.609 -15 -25.656 1 97.94 73 GLU A CA 1
ATOM 564 C C . GLU A 1 73 ? 17.875 -15.57 -25.016 1 97.94 73 GLU A C 1
ATOM 566 O O . GLU A 1 73 ? 18.109 -16.781 -25.078 1 97.94 73 GLU A O 1
ATOM 571 N N . GLU A 1 74 ? 18.641 -14.695 -24.438 1 98.25 74 GLU A N 1
ATOM 572 C CA . GLU A 1 74 ? 19.812 -15.164 -23.703 1 98.25 74 GLU A CA 1
ATOM 573 C C . GLU A 1 74 ? 19.422 -16.016 -22.516 1 98.25 74 GLU A C 1
ATOM 575 O O . GLU A 1 74 ? 20.031 -17.062 -22.25 1 98.25 74 GLU A O 1
ATOM 580 N N . VAL A 1 75 ? 18.422 -15.586 -21.781 1 98.44 75 VAL A N 1
ATOM 581 C CA . VAL A 1 75 ? 17.922 -16.359 -20.656 1 98.44 75 VAL A CA 1
ATOM 582 C C . VAL A 1 75 ? 17.406 -17.703 -21.125 1 98.44 75 VAL A C 1
ATOM 584 O O . VAL A 1 75 ? 17.641 -18.734 -20.484 1 98.44 75 VAL A O 1
ATOM 587 N N . LYS A 1 76 ? 16.688 -17.734 -22.219 1 98.5 76 LYS A N 1
ATOM 588 C CA . LYS A 1 76 ? 16.188 -18.969 -22.812 1 98.5 76 LYS A CA 1
ATOM 589 C C . LYS A 1 76 ? 17.328 -19.953 -23.078 1 98.5 76 LYS A C 1
ATOM 591 O O . LYS A 1 76 ? 17.234 -21.125 -22.734 1 98.5 76 LYS A O 1
ATOM 596 N N . LYS A 1 77 ? 18.406 -19.484 -23.672 1 98.31 77 LYS A N 1
ATOM 597 C CA . LYS A 1 77 ? 19.547 -20.328 -23.969 1 98.31 77 LYS A CA 1
ATOM 598 C C . LYS A 1 77 ? 20.156 -20.891 -22.688 1 98.31 77 LYS A C 1
ATOM 600 O O . LYS A 1 77 ? 20.5 -22.078 -22.641 1 98.31 77 LYS A O 1
ATOM 605 N N . GLN A 1 78 ? 20.266 -20.047 -21.734 1 98.44 78 GLN A N 1
ATOM 606 C CA . GLN A 1 78 ? 20.797 -20.5 -20.453 1 98.44 78 GLN A CA 1
ATOM 607 C C . GLN A 1 78 ? 19.891 -21.562 -19.828 1 98.44 78 GLN A C 1
ATOM 609 O O . GLN A 1 78 ? 20.375 -22.531 -19.25 1 98.44 78 GLN A O 1
ATOM 614 N N . CYS A 1 79 ? 18.609 -21.359 -19.953 1 98.56 79 CYS A N 1
ATOM 615 C CA . CYS A 1 79 ? 17.656 -22.328 -19.438 1 98.56 79 CYS A CA 1
ATOM 616 C C . CYS A 1 79 ? 17.812 -23.672 -20.141 1 98.56 79 CYS A C 1
ATOM 618 O O . CYS A 1 79 ? 17.797 -24.719 -19.5 1 98.56 79 CYS A O 1
ATOM 620 N N . GLU A 1 80 ? 18 -23.641 -21.406 1 98.06 80 GLU A N 1
ATOM 621 C CA . GLU A 1 80 ? 18.188 -24.859 -22.188 1 98.06 80 GLU A CA 1
ATOM 622 C C . GLU A 1 80 ? 19.469 -25.578 -21.75 1 98.06 80 GLU A C 1
ATOM 624 O O . GLU A 1 80 ? 19.469 -26.812 -21.625 1 98.06 80 GLU A O 1
ATOM 629 N N . GLU A 1 81 ? 20.453 -24.812 -21.547 1 98 81 GLU A N 1
ATOM 630 C CA . GLU A 1 81 ? 21.719 -25.375 -21.078 1 98 81 GLU A CA 1
ATOM 631 C C . GLU A 1 81 ? 21.578 -26.031 -19.703 1 98 81 GLU A C 1
ATOM 633 O O . GLU A 1 81 ? 22.062 -27.125 -19.484 1 98 81 GLU A O 1
ATOM 638 N N . GLU A 1 82 ? 20.922 -25.297 -18.812 1 97.44 82 GLU A N 1
ATOM 639 C CA . GLU A 1 82 ? 20.703 -25.812 -17.453 1 97.44 82 GLU A CA 1
ATOM 640 C C . GLU A 1 82 ? 19.875 -27.094 -17.469 1 97.44 82 GLU A C 1
ATOM 642 O O . GLU A 1 82 ? 20.141 -28.031 -16.719 1 97.44 82 GLU A O 1
ATOM 647 N N . ALA A 1 83 ? 18.859 -27.125 -18.297 1 97.81 83 ALA A N 1
ATOM 648 C CA . ALA A 1 83 ? 18.031 -28.312 -18.438 1 97.81 83 ALA A CA 1
ATOM 649 C C . ALA A 1 83 ? 18.859 -29.5 -18.953 1 97.81 83 ALA A C 1
ATOM 651 O O . ALA A 1 83 ? 18.766 -30.609 -18.406 1 97.81 83 ALA A O 1
ATOM 652 N N . ALA A 1 84 ? 19.703 -29.297 -19.875 1 97.5 84 ALA A N 1
ATOM 653 C CA . ALA A 1 84 ? 20.531 -30.344 -20.453 1 97.5 84 ALA A CA 1
ATOM 654 C C . ALA A 1 84 ? 21.5 -30.906 -19.422 1 97.5 84 ALA A C 1
ATOM 656 O O . ALA A 1 84 ? 21.688 -32.125 -19.328 1 97.5 84 ALA A O 1
ATOM 657 N N . LYS A 1 85 ? 22.062 -30.031 -18.734 1 97.69 85 LYS A N 1
ATOM 658 C CA . LYS A 1 85 ? 23 -30.438 -17.703 1 97.69 85 LYS A CA 1
ATOM 659 C C . LYS A 1 85 ? 22.328 -31.359 -16.672 1 97.69 85 LYS A C 1
ATOM 661 O O . LYS A 1 85 ? 22.984 -32.25 -16.125 1 97.69 85 LYS A O 1
ATOM 666 N N . ALA A 1 86 ? 21.078 -31.125 -16.484 1 97.25 86 ALA A N 1
ATOM 667 C CA . ALA A 1 86 ? 20.328 -31.906 -15.5 1 97.25 86 ALA A CA 1
ATOM 668 C C . ALA A 1 86 ? 19.703 -33.125 -16.141 1 97.25 86 ALA A C 1
ATOM 670 O O . ALA A 1 86 ? 18.922 -33.844 -15.492 1 97.25 86 ALA A O 1
ATOM 671 N N . GLY A 1 87 ? 19.938 -33.375 -17.391 1 97.06 87 GLY A N 1
ATOM 672 C CA . GLY A 1 87 ? 19.391 -34.5 -18.094 1 97.06 87 GLY A CA 1
ATOM 673 C C . GLY A 1 87 ? 17.906 -34.375 -18.406 1 97.06 87 GLY A C 1
ATOM 674 O O . GLY A 1 87 ? 17.188 -35.375 -18.484 1 97.06 87 GLY A O 1
ATOM 675 N N . LYS A 1 88 ? 17.484 -33.094 -18.469 1 96 88 LYS A N 1
ATOM 676 C CA . LYS A 1 88 ? 16.078 -32.812 -18.75 1 96 88 LYS A CA 1
ATOM 677 C C . LYS A 1 88 ? 15.914 -32.062 -20.062 1 96 88 LYS A C 1
ATOM 679 O O . LYS A 1 88 ? 16.906 -31.75 -20.734 1 96 88 LYS A O 1
ATOM 684 N N . LYS A 1 89 ? 14.711 -32 -20.531 1 92.62 89 LYS A N 1
ATOM 685 C CA . LYS A 1 89 ? 14.32 -31.156 -21.641 1 92.62 89 LYS A CA 1
ATOM 686 C C . LYS A 1 89 ? 13.242 -30.156 -21.219 1 92.62 89 LYS A C 1
ATOM 688 O O . LYS A 1 89 ? 12.141 -30.562 -20.828 1 92.62 89 LYS A O 1
ATOM 693 N N . ALA A 1 90 ? 13.594 -28.938 -21.234 1 90.06 90 ALA A N 1
ATOM 694 C CA . ALA A 1 90 ? 12.633 -27.906 -20.859 1 90.06 90 ALA A CA 1
ATOM 695 C C . ALA A 1 90 ? 11.977 -27.297 -22.094 1 90.06 90 ALA A C 1
ATOM 697 O O . ALA A 1 90 ? 12.625 -27.094 -23.125 1 90.06 90 ALA A O 1
ATOM 698 N N . GLU A 1 91 ? 10.719 -27.062 -22.031 1 97.12 91 GLU A N 1
ATOM 699 C CA . GLU A 1 91 ? 10.008 -26.297 -23.047 1 97.12 91 GLU A CA 1
ATOM 700 C C . GLU A 1 91 ? 9.914 -24.828 -22.656 1 97.12 91 GLU A C 1
ATOM 702 O O . GLU A 1 91 ? 9.375 -24.484 -21.594 1 97.12 91 GLU A O 1
ATOM 707 N N . LEU A 1 92 ? 10.438 -24 -23.469 1 98.31 92 LEU A N 1
ATOM 708 C CA . LEU A 1 92 ? 10.516 -22.578 -23.156 1 98.31 92 LEU A CA 1
ATOM 709 C C . LEU A 1 92 ? 9.711 -21.75 -24.141 1 98.31 92 LEU A C 1
ATOM 711 O O . LEU A 1 92 ? 9.828 -21.938 -25.359 1 98.31 92 LEU A O 1
ATOM 715 N N . LEU A 1 93 ? 8.797 -20.969 -23.641 1 98.44 93 LEU A N 1
ATOM 716 C CA . LEU A 1 93 ? 8.148 -19.906 -24.406 1 98.44 93 LEU A CA 1
ATOM 717 C C . LEU A 1 93 ? 8.719 -18.531 -24.031 1 98.44 93 LEU A C 1
ATOM 719 O O . LEU A 1 93 ? 9.023 -18.281 -22.875 1 98.44 93 LEU A O 1
ATOM 723 N N . VAL A 1 94 ? 8.961 -17.703 -25.062 1 98.56 94 VAL A N 1
ATOM 724 C CA . VAL A 1 94 ? 9.445 -16.344 -24.828 1 98.56 94 VAL A CA 1
ATOM 725 C C . VAL A 1 94 ? 8.438 -15.336 -25.375 1 98.56 94 VAL A C 1
ATOM 727 O O . VAL A 1 94 ? 8 -15.438 -26.516 1 98.56 94 VAL A O 1
ATOM 730 N N . PHE A 1 95 ? 8.039 -14.422 -24.578 1 98.5 95 PHE A N 1
ATOM 731 C CA . PHE A 1 95 ? 7.168 -13.328 -24.984 1 98.5 95 PHE A CA 1
ATOM 732 C C . PHE A 1 95 ? 7.746 -11.984 -24.578 1 98.5 95 PHE A C 1
ATOM 734 O O . PHE A 1 95 ? 7.793 -11.664 -23.375 1 98.5 95 PHE A O 1
ATOM 741 N N . SER A 1 96 ? 8.219 -11.234 -25.516 1 98.31 96 SER A N 1
ATOM 742 C CA . SER A 1 96 ? 8.664 -9.875 -25.25 1 98.31 96 SER A CA 1
ATOM 743 C C . SER A 1 96 ? 7.473 -8.922 -25.125 1 98.31 96 SER A C 1
ATOM 745 O O . SER A 1 96 ? 6.844 -8.578 -26.125 1 98.31 96 SER A O 1
ATOM 747 N N . GLY A 1 97 ? 7.152 -8.539 -23.859 1 97.56 97 GLY A N 1
ATOM 748 C CA . GLY A 1 97 ? 5.988 -7.699 -23.625 1 97.56 97 GLY A CA 1
ATOM 749 C C . GLY A 1 97 ? 6.086 -6.902 -22.328 1 97.56 97 GLY A C 1
ATOM 750 O O . GLY A 1 97 ? 6.988 -7.129 -21.516 1 97.56 97 GLY A O 1
ATOM 751 N N . ASP A 1 98 ? 5.227 -5.938 -22.234 1 97.19 98 ASP A N 1
ATOM 752 C CA . ASP A 1 98 ? 5.121 -5.031 -21.094 1 97.19 98 ASP A CA 1
ATOM 753 C C . ASP A 1 98 ? 3.895 -5.355 -20.25 1 97.19 98 ASP A C 1
ATOM 755 O O . ASP A 1 98 ? 2.762 -5.258 -20.719 1 97.19 98 ASP A O 1
ATOM 759 N N . MET A 1 99 ? 4.141 -5.672 -19.031 1 95.56 99 MET A N 1
ATOM 760 C CA . MET A 1 99 ? 3.049 -6.137 -18.172 1 95.56 99 MET A CA 1
ATOM 761 C C . MET A 1 99 ? 2.102 -4.992 -17.828 1 95.56 99 MET A C 1
ATOM 763 O O . MET A 1 99 ? 1.023 -5.215 -17.281 1 95.56 99 MET A O 1
ATOM 767 N N . THR A 1 100 ? 2.518 -3.725 -18.062 1 96.88 100 THR A N 1
ATOM 768 C CA . THR A 1 100 ? 1.642 -2.586 -17.812 1 96.88 100 THR A CA 1
ATOM 769 C C . THR A 1 100 ? 0.732 -2.33 -19 1 96.88 100 THR A C 1
ATOM 771 O O . THR A 1 100 ? -0.096 -1.417 -18.984 1 96.88 100 THR A O 1
ATOM 774 N N . LYS A 1 101 ? 0.878 -3.117 -20.078 1 98.19 101 LYS A N 1
ATOM 775 C CA . LYS A 1 101 ? 0.046 -3.01 -21.266 1 98.19 101 LYS A CA 1
ATOM 776 C C . LYS A 1 101 ? -0.924 -4.184 -21.375 1 98.19 101 LYS A C 1
ATOM 778 O O . LYS A 1 101 ? -0.503 -5.332 -21.5 1 98.19 101 LYS A O 1
ATOM 783 N N . VAL A 1 102 ? -2.141 -3.9 -21.422 1 98.06 102 VAL A N 1
ATOM 784 C CA . VAL A 1 102 ? -3.213 -4.887 -21.406 1 98.06 102 VAL A CA 1
ATOM 785 C C . VAL A 1 102 ? -3.086 -5.809 -22.609 1 98.06 102 VAL A C 1
ATOM 787 O O . VAL A 1 102 ? -3.232 -7.027 -22.5 1 98.06 102 VAL A O 1
ATOM 790 N N . ALA A 1 103 ? -2.812 -5.293 -23.75 1 98.25 103 ALA A N 1
ATOM 791 C CA . ALA A 1 103 ? -2.719 -6.074 -24.969 1 98.25 103 ALA A CA 1
ATOM 792 C C . ALA A 1 103 ? -1.604 -7.109 -24.875 1 98.25 103 ALA A C 1
ATOM 794 O O . ALA A 1 103 ? -1.751 -8.234 -25.359 1 98.25 103 ALA A O 1
ATOM 795 N N . ASP A 1 104 ? -0.479 -6.723 -24.312 1 98.56 104 ASP A N 1
ATOM 796 C CA . ASP A 1 104 ? 0.642 -7.641 -24.141 1 98.56 104 ASP A CA 1
ATOM 797 C C . ASP A 1 104 ? 0.271 -8.797 -23.219 1 98.56 104 ASP A C 1
ATOM 799 O O . ASP A 1 104 ? 0.625 -9.945 -23.484 1 98.56 104 ASP A O 1
ATOM 803 N N . LEU A 1 105 ? -0.441 -8.523 -22.172 1 98.25 105 LEU A N 1
ATOM 804 C CA . LEU A 1 105 ? -0.835 -9.555 -21.219 1 98.25 105 LEU A CA 1
ATOM 805 C C . LEU A 1 105 ? -1.799 -10.547 -21.859 1 98.25 105 LEU A C 1
ATOM 807 O O . LEU A 1 105 ? -1.669 -11.758 -21.672 1 98.25 105 LEU A O 1
ATOM 811 N N . VAL A 1 106 ? -2.705 -10.062 -22.594 1 97.56 106 VAL A N 1
ATOM 812 C CA . VAL A 1 106 ? -3.664 -10.922 -23.281 1 97.56 106 VAL A CA 1
ATOM 813 C C . VAL A 1 106 ? -2.932 -11.82 -24.281 1 97.56 106 VAL A C 1
ATOM 815 O O . VAL A 1 106 ? -3.201 -13.023 -24.359 1 97.56 106 VAL A O 1
ATOM 818 N N . SER A 1 107 ? -2.049 -11.234 -25 1 98 107 SER A N 1
ATOM 819 C CA . SER A 1 107 ? -1.285 -11.992 -25.984 1 98 107 SER A CA 1
ATOM 820 C C . SER A 1 107 ? -0.455 -13.086 -25.312 1 98 107 SER A C 1
ATOM 822 O O . SER A 1 107 ? -0.365 -14.203 -25.812 1 98 107 SER A O 1
ATOM 824 N N . ALA A 1 108 ? 0.176 -12.742 -24.234 1 98.12 108 ALA A N 1
ATOM 825 C CA . ALA A 1 108 ? 0.946 -13.742 -23.484 1 98.12 108 ALA A CA 1
ATOM 826 C C . ALA A 1 108 ? 0.05 -14.875 -23 1 98.12 108 ALA A C 1
ATOM 828 O O . ALA A 1 108 ? 0.424 -16.047 -23.094 1 98.12 108 ALA A O 1
ATOM 829 N N . ARG A 1 109 ? -1.083 -14.523 -22.453 1 98 109 ARG A N 1
ATOM 830 C CA . ARG A 1 109 ? -2.039 -15.523 -21.984 1 98 109 ARG A CA 1
ATOM 831 C C . ARG A 1 109 ? -2.449 -16.453 -23.109 1 98 109 ARG A C 1
ATOM 833 O O . ARG A 1 109 ? -2.471 -17.688 -22.938 1 98 109 ARG A O 1
ATOM 840 N N . GLU A 1 110 ? -2.74 -15.906 -24.266 1 97.12 110 GLU A N 1
ATOM 841 C CA . GLU A 1 110 ? -3.154 -16.688 -25.422 1 97.12 110 GLU A CA 1
ATOM 842 C C . GLU A 1 110 ? -2.037 -17.625 -25.891 1 97.12 110 GLU A C 1
ATOM 844 O O . GLU A 1 110 ? -2.295 -18.766 -26.281 1 97.12 110 GLU A O 1
ATOM 849 N N . MET A 1 111 ? -0.86 -17.141 -25.844 1 97.94 111 MET A N 1
ATOM 850 C CA . MET A 1 111 ? 0.285 -17.969 -26.203 1 97.94 111 MET A CA 1
ATOM 851 C C . MET A 1 111 ? 0.393 -19.188 -25.297 1 97.94 111 MET A C 1
ATOM 853 O O . MET A 1 111 ? 0.64 -20.297 -25.766 1 97.94 111 MET A O 1
ATOM 857 N N . ILE A 1 112 ? 0.195 -19 -24.078 1 98.06 112 ILE A N 1
ATOM 858 C CA . ILE A 1 112 ? 0.284 -20.078 -23.094 1 98.06 112 ILE A CA 1
ATOM 859 C C . ILE A 1 112 ? -0.845 -21.078 -23.312 1 98.06 112 ILE A C 1
ATOM 861 O O . ILE A 1 112 ? -0.617 -22.297 -23.312 1 98.06 112 ILE A O 1
ATOM 865 N N . VAL A 1 113 ? -2.016 -20.562 -23.531 1 97.06 113 VAL A N 1
ATOM 866 C CA . VAL A 1 113 ? -3.174 -21.438 -23.734 1 97.06 113 VAL A CA 1
ATOM 867 C C . VAL A 1 113 ? -2.971 -22.266 -25 1 97.06 113 VAL A C 1
ATOM 869 O O . VAL A 1 113 ? -3.238 -23.469 -25 1 97.06 113 VAL A O 1
ATOM 872 N N . LYS A 1 114 ? -2.516 -21.641 -26.016 1 97.12 114 LYS A N 1
ATOM 873 C CA . LYS A 1 114 ? -2.281 -22.344 -27.281 1 97.12 114 LYS A CA 1
ATOM 874 C C . LYS A 1 114 ? -1.235 -23.438 -27.109 1 97.12 114 LYS A C 1
ATOM 876 O O . LYS A 1 114 ? -1.39 -24.547 -27.641 1 97.12 114 LYS A O 1
ATOM 881 N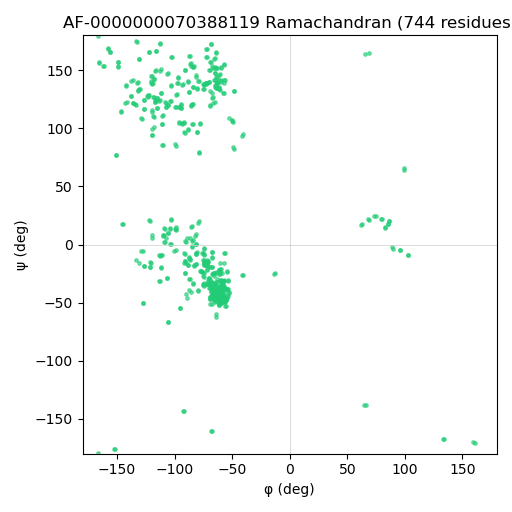 N . ALA A 1 115 ? -0.258 -23.172 -26.312 1 98 115 ALA A N 1
ATOM 882 C CA . ALA A 1 115 ? 0.876 -24.094 -26.188 1 98 115 ALA A CA 1
ATOM 883 C C . ALA A 1 115 ? 0.595 -25.188 -25.172 1 98 115 ALA A C 1
ATOM 885 O O . ALA A 1 115 ? 0.974 -26.344 -25.375 1 98 115 ALA A O 1
ATOM 886 N N . TRP A 1 116 ? -0.015 -24.75 -24.094 1 97.69 116 TRP A N 1
ATOM 887 C CA . TRP A 1 116 ? -0 -25.672 -22.953 1 97.69 116 TRP A CA 1
ATOM 888 C C . TRP A 1 116 ? -1.41 -25.891 -22.422 1 97.69 116 TRP A C 1
ATOM 890 O O . TRP A 1 116 ? -1.609 -26.672 -21.484 1 97.69 116 TRP A O 1
ATOM 900 N N . SER A 1 117 ? -2.41 -25.219 -22.891 1 96.25 117 SER A N 1
ATOM 901 C CA . SER A 1 117 ? -3.811 -25.281 -22.5 1 96.25 117 SER A CA 1
ATOM 902 C C . SER A 1 117 ? -3.986 -24.859 -21.047 1 96.25 117 SER A C 1
ATOM 904 O O . SER A 1 117 ? -4.934 -25.281 -20.375 1 96.25 117 SER A O 1
ATOM 906 N N . GLY A 1 118 ? -2.98 -24.172 -20.5 1 97 118 GLY A N 1
ATOM 907 C CA . GLY A 1 118 ? -3.115 -23.719 -19.141 1 97 118 GLY A CA 1
ATOM 908 C C . GLY A 1 118 ? -1.784 -23.406 -18.469 1 97 118 GLY A C 1
ATOM 909 O O . GLY A 1 118 ? -0.757 -23.312 -19.156 1 97 118 GLY A O 1
ATOM 910 N N . VAL A 1 119 ? -1.843 -23.172 -17.125 1 98.5 119 VAL A N 1
ATOM 911 C CA . VAL A 1 119 ? -0.668 -22.859 -16.312 1 98.5 119 VAL A CA 1
ATOM 912 C C . VAL A 1 119 ? -0.855 -23.391 -14.898 1 98.5 119 VAL A C 1
ATOM 914 O O . VAL A 1 119 ? -1.984 -23.594 -14.445 1 98.5 119 VAL A O 1
ATOM 917 N N . ASP A 1 120 ? 0.264 -23.672 -14.227 1 98.88 120 ASP A N 1
ATOM 918 C CA . ASP A 1 120 ? 0.192 -24.25 -12.883 1 98.88 120 ASP A CA 1
ATOM 919 C C . ASP A 1 120 ? 0.718 -23.281 -11.836 1 98.88 120 ASP A C 1
ATOM 921 O O . ASP A 1 120 ? 0.301 -23.312 -10.68 1 98.88 120 ASP A O 1
ATOM 925 N N . THR A 1 121 ? 1.669 -22.469 -12.203 1 98.94 121 THR A N 1
ATOM 926 C CA . THR A 1 121 ? 2.27 -21.469 -11.312 1 98.94 121 THR A CA 1
ATOM 927 C C . THR A 1 121 ? 2.473 -20.141 -12.039 1 98.94 121 THR A C 1
ATOM 929 O O . THR A 1 121 ? 3.029 -20.109 -13.133 1 98.94 121 THR A O 1
ATOM 932 N N . VAL A 1 122 ? 1.989 -19.094 -11.453 1 98.94 122 VAL A N 1
ATOM 933 C CA . VAL A 1 122 ? 2.199 -17.734 -11.969 1 98.94 122 VAL A CA 1
ATOM 934 C C . VAL A 1 122 ? 3.076 -16.953 -11 1 98.94 122 VAL A C 1
ATOM 936 O O . VAL A 1 122 ? 2.775 -16.859 -9.805 1 98.94 122 VAL A O 1
ATOM 939 N N . HIS A 1 123 ? 4.199 -16.422 -11.539 1 98.94 123 HIS A N 1
ATOM 940 C CA . HIS A 1 123 ? 5.078 -15.555 -10.766 1 98.94 123 HIS A CA 1
ATOM 941 C C . HIS A 1 123 ? 4.965 -14.102 -11.219 1 98.94 123 HIS A C 1
ATOM 943 O O . HIS A 1 123 ? 5.25 -13.789 -12.375 1 98.94 123 HIS A O 1
ATOM 949 N N . ILE A 1 124 ? 4.539 -13.266 -10.32 1 98.81 124 ILE A N 1
ATOM 950 C CA . ILE A 1 124 ? 4.613 -11.82 -10.547 1 98.81 124 ILE A CA 1
ATOM 951 C C . ILE A 1 124 ? 5.902 -11.273 -9.945 1 98.81 124 ILE A C 1
ATOM 953 O O . ILE A 1 124 ? 5.992 -11.078 -8.727 1 98.81 124 ILE A O 1
ATOM 957 N N . LEU A 1 125 ? 6.895 -10.977 -10.844 1 98.06 125 LEU A N 1
ATOM 958 C CA . LEU A 1 125 ? 8.25 -10.727 -10.367 1 98.06 125 LEU A CA 1
ATOM 959 C C . LEU A 1 125 ? 8.727 -9.336 -10.773 1 98.06 125 LEU A C 1
ATOM 961 O O . LEU A 1 125 ? 9.688 -8.812 -10.211 1 98.06 125 LEU A O 1
ATOM 965 N N . ALA A 1 126 ? 8.039 -8.781 -11.781 1 91.94 126 ALA A N 1
ATOM 966 C CA . ALA A 1 126 ? 8.492 -7.496 -12.305 1 91.94 126 ALA A CA 1
ATOM 967 C C . ALA A 1 126 ? 8.344 -6.398 -11.258 1 91.94 126 ALA A C 1
ATOM 969 O O . ALA A 1 126 ? 7.371 -6.383 -10.492 1 91.94 126 ALA A O 1
ATOM 970 N N . GLY A 1 127 ? 9.289 -5.473 -11.18 1 92.75 127 GLY A N 1
ATOM 971 C CA . GLY A 1 127 ? 9.266 -4.324 -10.289 1 92.75 127 GLY A CA 1
ATOM 972 C C . GLY A 1 127 ? 10.289 -3.268 -10.656 1 92.75 127 GLY A C 1
ATOM 973 O O . GLY A 1 127 ? 11.25 -3.551 -11.375 1 92.75 127 GLY A O 1
ATOM 974 N N . LEU A 1 128 ? 10.039 -2.094 -10.242 1 92.19 128 LEU A N 1
ATOM 975 C CA . LEU A 1 128 ? 10.984 -0.986 -10.375 1 92.19 128 LEU A CA 1
ATOM 976 C C . LEU A 1 128 ? 11.352 -0.43 -9 1 92.19 128 LEU A C 1
ATOM 978 O O . LEU A 1 128 ? 10.492 -0.299 -8.125 1 92.19 128 LEU A O 1
ATOM 982 N N . PRO A 1 129 ? 12.625 -0.147 -8.859 1 89.81 129 PRO A N 1
ATOM 983 C CA . PRO A 1 129 ? 13.062 0.464 -7.602 1 89.81 129 PRO A CA 1
ATOM 984 C C . PRO A 1 129 ? 12.945 1.986 -7.609 1 89.81 129 PRO A C 1
ATOM 986 O O . PRO A 1 129 ? 12.781 2.59 -8.672 1 89.81 129 PRO A O 1
ATOM 989 N N . SER A 1 130 ? 12.953 2.641 -6.523 1 90.38 130 SER A N 1
ATOM 990 C CA . SER A 1 130 ? 13.148 4.059 -6.238 1 90.38 130 SER A CA 1
ATOM 991 C C . SER A 1 130 ? 13.852 4.262 -4.902 1 90.38 130 SER A C 1
ATOM 993 O O . SER A 1 130 ? 13.289 3.971 -3.846 1 90.38 130 SER A O 1
ATOM 995 N N . THR A 1 131 ? 15.055 4.789 -4.965 1 88.19 131 THR A N 1
ATOM 996 C CA . THR A 1 131 ? 15.883 4.766 -3.762 1 88.19 131 THR A CA 1
ATOM 997 C C . THR A 1 131 ? 16.281 6.18 -3.361 1 88.19 131 THR A C 1
ATOM 999 O O . THR A 1 131 ? 17.266 6.367 -2.641 1 88.19 131 THR A O 1
ATOM 1002 N N . SER A 1 132 ? 15.625 7.16 -3.783 1 88.62 132 SER A N 1
ATOM 1003 C CA . SER A 1 132 ? 15.898 8.547 -3.412 1 88.62 132 SER A CA 1
ATOM 1004 C C . SER A 1 132 ? 15.094 8.953 -2.184 1 88.62 132 SER A C 1
ATOM 1006 O O . SER A 1 132 ? 14 8.438 -1.949 1 88.62 132 SER A O 1
ATOM 1008 N N . LEU A 1 133 ? 15.75 9.906 -1.449 1 92.25 133 LEU A N 1
ATOM 1009 C CA . LEU A 1 133 ? 14.906 10.617 -0.493 1 92.25 133 LEU A CA 1
ATOM 1010 C C . LEU A 1 133 ? 13.82 11.406 -1.211 1 92.25 133 LEU A C 1
ATOM 1012 O O . LEU A 1 133 ? 14.07 12.023 -2.248 1 92.25 133 LEU A O 1
ATOM 1016 N N . LEU A 1 134 ? 12.625 11.391 -0.673 1 95.56 134 LEU A N 1
ATOM 1017 C CA . LEU A 1 134 ? 11.508 12.055 -1.332 1 95.56 134 LEU A CA 1
ATOM 1018 C C . LEU A 1 134 ? 11.805 13.539 -1.534 1 95.56 134 LEU A C 1
ATOM 1020 O O . LEU A 1 134 ? 11.633 14.062 -2.637 1 95.56 134 LEU A O 1
ATOM 1024 N N . MET A 1 135 ? 12.305 14.188 -0.49 1 94.94 135 MET A N 1
ATOM 1025 C CA . MET A 1 135 ? 12.562 15.625 -0.546 1 94.94 135 MET A CA 1
ATOM 1026 C C . MET A 1 135 ? 13.75 15.93 -1.446 1 94.94 135 MET A C 1
ATOM 1028 O O . MET A 1 135 ? 13.773 16.953 -2.127 1 94.94 135 MET A O 1
ATOM 1032 N N . ASP A 1 136 ? 14.719 15.039 -1.459 1 91.81 136 ASP A N 1
ATOM 1033 C CA . ASP A 1 136 ? 15.836 15.227 -2.371 1 91.81 136 ASP A CA 1
ATOM 1034 C C . ASP A 1 136 ? 15.383 15.148 -3.826 1 91.81 136 ASP A C 1
ATOM 1036 O O . ASP A 1 136 ? 15.867 15.898 -4.676 1 91.81 136 ASP A O 1
ATOM 1040 N N . LEU A 1 137 ? 14.555 14.25 -4.07 1 92.31 137 LEU A N 1
ATOM 1041 C CA . LEU A 1 137 ? 13.992 14.133 -5.41 1 92.31 137 LEU A CA 1
ATOM 1042 C C . LEU A 1 137 ? 13.266 15.406 -5.809 1 92.31 137 LEU A C 1
ATOM 1044 O O . LEU A 1 137 ? 13.289 15.805 -6.977 1 92.31 137 LEU A O 1
ATOM 1048 N N . ALA A 1 138 ? 12.648 16.047 -4.84 1 94.56 138 ALA A N 1
ATOM 1049 C CA . ALA A 1 138 ? 11.891 17.281 -5.062 1 94.56 138 ALA A CA 1
ATOM 1050 C C . ALA A 1 138 ? 12.805 18.5 -5.125 1 94.56 138 ALA A C 1
ATOM 1052 O O . ALA A 1 138 ? 12.352 19.609 -5.367 1 94.56 138 ALA A O 1
ATOM 1053 N N . GLY A 1 139 ? 14.07 18.344 -4.863 1 91.94 139 GLY A N 1
ATOM 1054 C CA . GLY A 1 139 ? 15.039 19.438 -4.906 1 91.94 139 GLY A CA 1
ATOM 1055 C C . GLY A 1 139 ? 15.125 20.203 -3.604 1 91.94 139 GLY A C 1
ATOM 1056 O O . GLY A 1 139 ? 15.508 21.375 -3.596 1 91.94 139 GLY A O 1
ATOM 1057 N N . VAL A 1 140 ? 14.68 19.594 -2.525 1 93.06 140 VAL A N 1
ATOM 1058 C CA . VAL A 1 140 ? 14.711 20.188 -1.191 1 93.06 140 VAL A CA 1
ATOM 1059 C C . VAL A 1 140 ? 15.586 19.344 -0.269 1 93.06 140 VAL A C 1
ATOM 1061 O O . VAL A 1 140 ? 15.547 18.109 -0.329 1 93.06 140 VAL A O 1
ATOM 1064 N N . SER A 1 141 ? 16.328 20 0.601 1 90.56 141 SER A N 1
ATOM 1065 C CA . SER A 1 141 ? 17.203 19.281 1.526 1 90.56 141 SER A CA 1
ATOM 1066 C C . SER A 1 141 ? 16.719 19.422 2.965 1 90.56 141 SER A C 1
ATOM 1068 O O . SER A 1 141 ? 16.047 20.391 3.305 1 90.56 141 SER A O 1
ATOM 1070 N N . LEU A 1 142 ? 16.969 18.453 3.729 1 91.88 142 LEU A N 1
ATOM 1071 C CA . LEU A 1 142 ? 16.734 18.469 5.168 1 91.88 142 LEU A CA 1
ATOM 1072 C C . LEU A 1 142 ? 18.047 18.297 5.934 1 91.88 142 LEU A C 1
ATOM 1074 O O . LEU A 1 142 ? 18.656 17.219 5.918 1 91.88 142 LEU A O 1
ATOM 1078 N N . ASP A 1 143 ? 18.406 19.391 6.543 1 90.56 143 ASP A N 1
ATOM 1079 C CA . ASP A 1 143 ? 19.703 19.422 7.195 1 90.56 143 ASP A CA 1
ATOM 1080 C C . ASP A 1 143 ? 19.609 20 8.609 1 90.56 143 ASP A C 1
ATOM 1082 O O . ASP A 1 143 ? 18.547 20.484 9.008 1 90.56 143 ASP A O 1
ATOM 1086 N N . ARG A 1 144 ? 20.703 19.953 9.281 1 92.25 144 ARG A N 1
ATOM 1087 C CA . ARG A 1 144 ? 20.75 20.5 10.633 1 92.25 144 ARG A CA 1
ATOM 1088 C C . ARG A 1 144 ? 20.344 21.969 10.648 1 92.25 144 ARG A C 1
ATOM 1090 O O . ARG A 1 144 ? 20.781 22.734 9.781 1 92.25 144 ARG A O 1
ATOM 1097 N N . SER A 1 145 ? 19.594 22.266 11.648 1 91.25 145 SER A N 1
ATOM 1098 C CA . SER A 1 145 ? 19.141 23.641 11.781 1 91.25 145 SER A CA 1
ATOM 1099 C C . SER A 1 145 ? 20.281 24.578 12.148 1 91.25 145 SER A C 1
ATOM 1101 O O . SER A 1 145 ? 21.188 24.203 12.898 1 91.25 145 SER A O 1
ATOM 1103 N N . SER A 1 146 ? 20.234 25.734 11.531 1 89.5 146 SER A N 1
ATOM 1104 C CA . SER A 1 146 ? 21.125 26.844 11.859 1 89.5 146 SER A CA 1
ATOM 1105 C C . SER A 1 146 ? 20.344 28.078 12.258 1 89.5 146 SER A C 1
ATOM 1107 O O . SER A 1 146 ? 19.125 28.125 12.094 1 89.5 146 SER A O 1
ATOM 1109 N N . PRO A 1 147 ? 21 28.984 12.828 1 88.69 147 PRO A N 1
ATOM 1110 C CA . PRO A 1 147 ? 20.266 30.203 13.195 1 88.69 147 PRO A CA 1
ATOM 1111 C C . PRO A 1 147 ? 19.531 30.828 12.023 1 88.69 147 PRO A C 1
ATOM 1113 O O . PRO A 1 147 ? 18.438 31.375 12.195 1 88.69 147 PRO A O 1
ATOM 1116 N N . SER A 1 148 ? 20.047 30.672 10.82 1 85.31 148 SER A N 1
ATOM 1117 C CA . SER A 1 148 ? 19.438 31.266 9.641 1 85.31 148 SER A CA 1
ATOM 1118 C C . SER A 1 148 ? 18.297 30.406 9.102 1 85.31 148 SER A C 1
ATOM 1120 O O . SER A 1 148 ? 17.422 30.891 8.383 1 85.31 148 SER A O 1
ATOM 1122 N N . THR A 1 149 ? 18.219 29.109 9.477 1 84.5 149 THR A N 1
ATOM 1123 C CA . THR A 1 149 ? 17.234 28.203 8.898 1 84.5 149 THR A CA 1
ATOM 1124 C C . THR A 1 149 ? 16.312 27.656 9.984 1 84.5 149 THR A C 1
ATOM 1126 O O . THR A 1 149 ? 15.453 26.812 9.703 1 84.5 149 THR A O 1
ATOM 1129 N N . ALA A 1 150 ? 16.453 28.203 11.133 1 88.56 150 ALA A N 1
ATOM 1130 C CA . ALA A 1 150 ? 15.711 27.656 12.266 1 88.56 150 ALA A CA 1
ATOM 1131 C C . ALA A 1 150 ? 14.203 27.828 12.062 1 88.56 150 ALA A C 1
ATOM 1133 O O . ALA A 1 150 ? 13.742 28.859 11.594 1 88.56 150 ALA A O 1
ATOM 1134 N N . SER A 1 151 ? 13.547 26.766 12.359 1 91.06 151 SER A N 1
ATOM 1135 C CA . SER A 1 151 ? 12.086 26.797 12.289 1 91.06 151 SER A CA 1
ATOM 1136 C C . SER A 1 151 ? 11.477 27.328 13.586 1 91.06 151 SER A C 1
ATOM 1138 O O . SER A 1 151 ? 12.109 27.25 14.648 1 91.06 151 SER A O 1
ATOM 1140 N N . PRO A 1 152 ? 10.25 27.859 13.484 1 95.19 152 PRO A N 1
ATOM 1141 C CA . PRO A 1 152 ? 9.586 28.359 14.688 1 95.19 152 PRO A CA 1
ATOM 1142 C C . PRO A 1 152 ? 9.375 27.266 15.734 1 95.19 152 PRO A C 1
ATOM 1144 O O . PRO A 1 152 ? 9.242 27.562 16.922 1 95.19 152 PRO A O 1
ATOM 1147 N N . SER A 1 153 ? 9.391 26.047 15.344 1 95.06 153 SER A N 1
ATOM 1148 C CA . SER A 1 153 ? 9.141 24.953 16.266 1 95.06 153 SER A CA 1
ATOM 1149 C C . SER A 1 153 ? 10.398 24.609 17.062 1 95.06 153 SER A C 1
ATOM 1151 O O . SER A 1 153 ? 10.328 23.875 18.047 1 95.06 153 SER A O 1
ATOM 1153 N N . GLY A 1 154 ? 11.523 25.047 16.625 1 94.75 154 GLY A N 1
ATOM 1154 C CA . GLY A 1 154 ? 12.781 24.703 17.266 1 94.75 154 GLY A CA 1
ATOM 1155 C C . GLY A 1 154 ? 13.297 23.328 16.891 1 94.75 154 GLY A C 1
ATOM 1156 O O . GLY A 1 154 ? 14.156 22.766 17.562 1 94.75 154 GLY A O 1
ATOM 1157 N N . ALA A 1 155 ? 12.875 22.812 15.805 1 94.5 155 ALA A N 1
ATOM 1158 C CA . ALA A 1 155 ? 13.266 21.469 15.352 1 94.5 155 ALA A CA 1
ATOM 1159 C C . ALA A 1 155 ? 14.758 21.422 15.047 1 94.5 155 ALA A C 1
ATOM 1161 O O . ALA A 1 155 ? 15.344 22.391 14.562 1 94.5 155 ALA A O 1
ATOM 1162 N N . PRO A 1 156 ? 15.344 20.266 15.281 1 94.25 156 PRO A N 1
ATOM 1163 C CA . PRO A 1 156 ? 16.781 20.141 15.055 1 94.25 156 PRO A CA 1
ATOM 1164 C C . PRO A 1 156 ? 17.156 20.125 13.57 1 94.25 156 PRO A C 1
ATOM 1166 O O . PRO A 1 156 ? 18.297 20.406 13.211 1 94.25 156 PRO A O 1
ATOM 1169 N N . LEU A 1 157 ? 16.25 19.797 12.695 1 94.19 157 LEU A N 1
ATOM 1170 C CA . LEU A 1 157 ? 16.484 19.797 11.258 1 94.19 157 LEU A CA 1
ATOM 1171 C C . LEU A 1 157 ? 15.586 20.812 10.562 1 94.19 157 LEU A C 1
ATOM 1173 O O . LEU A 1 157 ? 14.477 21.078 11.023 1 94.19 157 LEU A O 1
ATOM 1177 N N . ALA A 1 158 ? 16.125 21.328 9.469 1 93.38 158 ALA A N 1
ATOM 1178 C CA . ALA A 1 158 ? 15.398 22.344 8.711 1 93.38 158 ALA A CA 1
ATOM 1179 C C . ALA A 1 158 ? 15.484 22.078 7.211 1 93.38 158 ALA A C 1
ATOM 1181 O O . ALA A 1 158 ? 16.531 21.672 6.707 1 93.38 158 ALA A O 1
ATOM 1182 N N . PHE A 1 159 ? 14.352 22.344 6.57 1 92.25 159 PHE A N 1
ATOM 1183 C CA . PHE A 1 159 ? 14.328 22.219 5.117 1 92.25 159 PHE A CA 1
ATOM 1184 C C . PHE A 1 159 ? 14.953 23.453 4.461 1 92.25 159 PHE A C 1
ATOM 1186 O O . PHE A 1 159 ? 14.773 24.578 4.93 1 92.25 159 PHE A O 1
ATOM 1193 N N . SER A 1 160 ? 15.672 23.234 3.443 1 86.81 160 SER A N 1
ATOM 1194 C CA . SER A 1 160 ? 16.234 24.297 2.627 1 86.81 160 SER A CA 1
ATOM 1195 C C . SER A 1 160 ? 16.219 23.938 1.146 1 86.81 160 SER A C 1
ATOM 1197 O O . SER A 1 160 ? 16.344 22.766 0.79 1 86.81 160 SER A O 1
ATOM 1199 N N . SER A 1 161 ? 15.844 24.875 0.345 1 77.69 161 SER A N 1
ATOM 1200 C CA . SER A 1 161 ? 15.852 24.625 -1.092 1 77.69 161 SER A CA 1
ATOM 1201 C C . SER A 1 161 ? 17.266 24.641 -1.647 1 77.69 161 SER A C 1
ATOM 1203 O O . SER A 1 161 ? 18.109 25.406 -1.195 1 77.69 161 SER A O 1
ATOM 1205 N N . LYS A 1 162 ? 17.609 23.812 -2.459 1 68.25 162 LYS A N 1
ATOM 1206 C CA . LYS A 1 162 ? 18.922 23.703 -3.084 1 68.25 162 LYS A CA 1
ATOM 1207 C C . LYS A 1 162 ? 19.156 24.859 -4.062 1 68.25 162 LYS A C 1
ATOM 1209 O O . LYS A 1 162 ? 20.312 25.219 -4.332 1 68.25 162 LYS A O 1
ATOM 1214 N N . ASP A 1 163 ? 17.984 25.281 -4.562 1 60.66 163 ASP A N 1
ATOM 1215 C CA . ASP A 1 163 ? 18.078 26.438 -5.449 1 60.66 163 ASP A CA 1
ATOM 1216 C C . ASP A 1 163 ? 17.734 27.734 -4.703 1 60.66 163 ASP A C 1
ATOM 1218 O O . ASP A 1 163 ? 16.766 27.766 -3.934 1 60.66 163 ASP A O 1
ATOM 1222 N N . GLU A 1 164 ? 18.672 28.359 -4.004 1 52.41 164 GLU A N 1
ATOM 1223 C CA . GLU A 1 164 ? 18.656 29.547 -3.164 1 52.41 164 GLU A CA 1
ATOM 1224 C C . GLU A 1 164 ? 17.359 30.344 -3.34 1 52.41 164 GLU A C 1
ATOM 1226 O O . GLU A 1 164 ? 17.062 31.234 -2.549 1 52.41 164 GLU A O 1
ATOM 1231 N N . SER A 1 165 ? 16.703 30.203 -4.469 1 46.81 165 SER A N 1
ATOM 1232 C CA . SER A 1 165 ? 15.75 31.266 -4.789 1 46.81 165 SER A CA 1
ATOM 1233 C C . SER A 1 165 ? 14.414 31.031 -4.105 1 46.81 165 SER A C 1
ATOM 1235 O O . SER A 1 165 ? 13.617 31.953 -3.951 1 46.81 165 SER A O 1
ATOM 1237 N N . THR A 1 166 ? 13.875 29.719 -3.863 1 54.94 166 THR A N 1
ATOM 1238 C CA . THR A 1 166 ? 12.461 29.609 -3.535 1 54.94 166 THR A CA 1
ATOM 1239 C C . THR A 1 166 ? 12.266 28.984 -2.156 1 54.94 166 THR A C 1
ATOM 1241 O O . THR A 1 166 ? 12.664 27.844 -1.925 1 54.94 166 THR A O 1
ATOM 1244 N N . SER A 1 167 ? 12.117 29.812 -1.058 1 59.34 167 SER A N 1
ATOM 1245 C CA . SER A 1 167 ? 12.125 29.516 0.372 1 59.34 167 SER A CA 1
ATOM 1246 C C . SER A 1 167 ? 10.914 28.688 0.776 1 59.34 167 SER A C 1
ATOM 1248 O O . SER A 1 167 ? 10.852 28.172 1.89 1 59.34 167 SER A O 1
ATOM 1250 N N . SER A 1 168 ? 9.984 28.484 -0.166 1 72.81 168 SER A N 1
ATOM 1251 C CA . SER A 1 168 ? 8.75 27.984 0.427 1 72.81 168 SER A CA 1
ATOM 1252 C C . SER A 1 168 ? 8.531 26.516 0.074 1 72.81 168 SER A C 1
ATOM 1254 O O . SER A 1 168 ? 7.484 25.938 0.399 1 72.81 168 SER A O 1
ATOM 1256 N N . GLY A 1 169 ? 9.594 25.859 -0.44 1 87.06 169 GLY A N 1
ATOM 1257 C CA . GLY A 1 169 ? 9.375 24.484 -0.837 1 87.06 169 GLY A CA 1
ATOM 1258 C C . GLY A 1 169 ? 9.938 24.156 -2.207 1 87.06 169 GLY A C 1
ATOM 1259 O O . GLY A 1 169 ? 10.742 24.906 -2.748 1 87.06 169 GLY A O 1
ATOM 1260 N N . PRO A 1 170 ? 9.562 23.047 -2.73 1 94.06 170 PRO A N 1
ATOM 1261 C CA . PRO A 1 170 ? 10.102 22.641 -4.027 1 94.06 170 PRO A CA 1
ATOM 1262 C C . PRO A 1 170 ? 9.602 23.5 -5.18 1 94.06 170 PRO A C 1
ATOM 1264 O O . PRO A 1 170 ? 8.484 24.031 -5.121 1 94.06 170 PRO A O 1
ATOM 1267 N N . THR A 1 171 ? 10.406 23.641 -6.199 1 94.19 171 THR A N 1
ATOM 1268 C CA . THR A 1 171 ? 10 24.312 -7.434 1 94.19 171 THR A CA 1
ATOM 1269 C C . THR A 1 171 ? 9.031 23.438 -8.219 1 94.19 171 THR A C 1
ATOM 1271 O O . THR A 1 171 ? 8.812 22.266 -7.879 1 94.19 171 THR A O 1
ATOM 1274 N N . LEU A 1 172 ? 8.445 24.094 -9.211 1 96.06 172 LEU A N 1
ATOM 1275 C CA . LEU A 1 172 ? 7.59 23.344 -10.125 1 96.06 172 LEU A CA 1
ATOM 1276 C C . LEU A 1 172 ? 8.344 22.156 -10.727 1 96.06 172 LEU A C 1
ATOM 1278 O O . LEU A 1 172 ? 7.816 21.047 -10.773 1 96.06 172 LEU A O 1
ATOM 1282 N N . GLU A 1 173 ? 9.57 22.375 -11.133 1 94.75 173 GLU A N 1
ATOM 1283 C CA . GLU A 1 173 ? 10.398 21.328 -11.734 1 94.75 173 GLU A CA 1
ATOM 1284 C C . GLU A 1 173 ? 10.703 20.219 -10.727 1 94.75 173 GLU A C 1
ATOM 1286 O O . GLU A 1 173 ? 10.727 19.031 -11.086 1 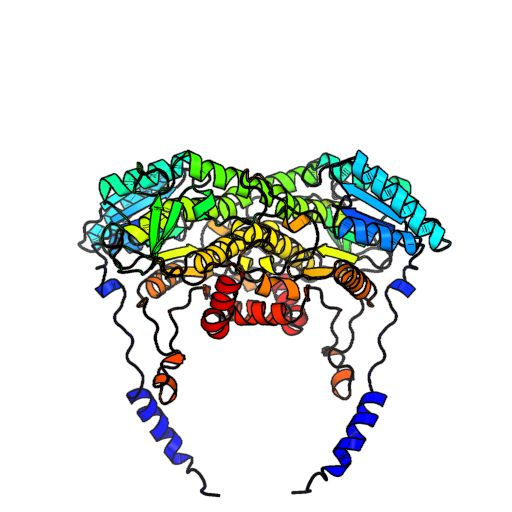94.75 173 GLU A O 1
ATOM 1291 N N . GLY A 1 174 ? 11.023 20.594 -9.531 1 94.62 174 GLY A N 1
ATOM 1292 C CA . GLY A 1 174 ? 11.266 19.609 -8.492 1 94.62 174 GLY A CA 1
ATOM 1293 C C . GLY A 1 174 ? 10.086 18.688 -8.258 1 94.62 174 GLY A C 1
ATOM 1294 O O . GLY A 1 174 ? 10.266 17.469 -8.156 1 94.62 174 GLY A O 1
ATOM 1295 N N . LEU A 1 175 ? 8.922 19.234 -8.227 1 96.81 175 LEU A N 1
ATOM 1296 C CA . LEU A 1 175 ? 7.719 18.438 -8.023 1 96.81 175 LEU A CA 1
ATOM 1297 C C . LEU A 1 175 ? 7.422 17.578 -9.25 1 96.81 175 LEU A C 1
ATOM 1299 O O . LEU A 1 175 ? 6.895 16.469 -9.117 1 96.81 175 LEU A O 1
ATOM 1303 N N . GLU A 1 176 ? 7.734 18.094 -10.383 1 97.19 176 GLU A N 1
ATOM 1304 C CA . GLU A 1 176 ? 7.555 17.312 -11.602 1 97.19 176 GLU A CA 1
ATOM 1305 C C . GLU A 1 176 ? 8.445 16.062 -11.602 1 97.19 176 GLU A C 1
ATOM 1307 O O . GLU A 1 176 ? 8.062 15.016 -12.117 1 97.19 176 GLU A O 1
ATOM 1312 N N . ARG A 1 177 ? 9.656 16.156 -11.047 1 95 177 ARG A N 1
ATOM 1313 C CA . ARG A 1 177 ? 10.523 14.984 -10.906 1 95 177 ARG A CA 1
ATOM 1314 C C . ARG A 1 177 ? 9.883 13.938 -9.992 1 95 177 ARG A C 1
ATOM 1316 O O . ARG A 1 177 ? 9.938 12.742 -10.281 1 95 177 ARG A O 1
ATOM 1323 N N . VAL A 1 178 ? 9.328 14.445 -8.914 1 96.94 178 VAL A N 1
ATOM 1324 C CA . VAL A 1 178 ? 8.633 13.547 -7.996 1 96.94 178 VAL A CA 1
ATOM 1325 C C . VAL A 1 178 ? 7.469 12.867 -8.719 1 96.94 178 VAL A C 1
ATOM 1327 O O . VAL A 1 178 ? 7.293 11.648 -8.617 1 96.94 178 VAL A O 1
ATOM 1330 N N . GLU A 1 179 ? 6.684 13.648 -9.469 1 97.69 179 GLU A N 1
ATOM 1331 C CA . GLU A 1 179 ? 5.543 13.133 -10.219 1 97.69 179 GLU A CA 1
ATOM 1332 C C . GLU A 1 179 ? 5.969 12.031 -11.188 1 97.69 179 GLU A C 1
ATOM 1334 O O . GLU A 1 179 ? 5.359 10.969 -11.227 1 97.69 179 GLU A O 1
ATOM 1339 N N . LYS A 1 180 ? 6.961 12.32 -11.922 1 96.31 180 LYS A N 1
ATOM 1340 C CA . LYS A 1 180 ? 7.449 11.391 -12.938 1 96.31 180 LYS A CA 1
ATOM 1341 C C . LYS A 1 180 ? 7.91 10.078 -12.305 1 96.31 180 LYS A C 1
ATOM 1343 O O . LYS A 1 180 ? 7.555 9 -12.781 1 96.31 180 LYS A O 1
ATOM 1348 N N . GLU A 1 181 ? 8.695 10.172 -11.258 1 95.44 181 GLU A N 1
ATOM 1349 C CA . GLU A 1 181 ? 9.203 8.992 -10.578 1 95.44 181 GLU A CA 1
ATOM 1350 C C . GLU A 1 181 ? 8.07 8.188 -9.945 1 95.44 181 GLU A C 1
ATOM 1352 O O . GLU A 1 181 ? 8.016 6.961 -10.086 1 95.44 181 GLU A O 1
ATOM 1357 N N . ALA A 1 182 ? 7.211 8.852 -9.273 1 97.69 182 ALA A N 1
ATOM 1358 C CA . ALA A 1 182 ? 6.102 8.195 -8.586 1 97.69 182 ALA A CA 1
ATOM 1359 C C . ALA A 1 182 ? 5.211 7.449 -9.578 1 97.69 182 ALA A C 1
ATOM 1361 O O . ALA A 1 182 ? 4.82 6.305 -9.328 1 97.69 182 ALA A O 1
ATOM 1362 N N . ARG A 1 183 ? 4.891 8.062 -10.688 1 96.94 183 ARG A N 1
ATOM 1363 C CA . ARG A 1 183 ? 4.047 7.43 -11.695 1 96.94 183 ARG A CA 1
ATOM 1364 C C . ARG A 1 183 ? 4.75 6.23 -12.32 1 96.94 183 ARG A C 1
ATOM 1366 O O . ARG A 1 183 ? 4.145 5.168 -12.492 1 96.94 183 ARG A O 1
ATOM 1373 N N . ALA A 1 184 ? 5.977 6.406 -12.648 1 95 184 ALA A N 1
ATOM 1374 C CA . ALA A 1 184 ? 6.727 5.348 -13.32 1 95 184 ALA A CA 1
ATOM 1375 C C . ALA A 1 184 ? 6.793 4.09 -12.453 1 95 184 ALA A C 1
ATOM 1377 O O . ALA A 1 184 ? 6.57 2.98 -12.945 1 95 184 ALA A O 1
ATOM 1378 N N . VAL A 1 185 ? 7.094 4.223 -11.211 1 96.44 185 VAL A N 1
ATOM 1379 C CA . VAL A 1 185 ? 7.246 3.088 -10.312 1 96.44 185 VAL A CA 1
ATOM 1380 C C . VAL A 1 185 ? 5.891 2.43 -10.07 1 96.44 185 VAL A C 1
ATOM 1382 O O . VAL A 1 185 ? 5.785 1.202 -10.031 1 96.44 185 VAL A O 1
ATOM 1385 N N . ALA A 1 186 ? 4.832 3.205 -9.969 1 98 186 ALA A N 1
ATOM 1386 C CA . ALA A 1 186 ? 3.496 2.678 -9.711 1 98 186 ALA A CA 1
ATOM 1387 C C . ALA A 1 186 ? 2.986 1.872 -10.906 1 98 186 ALA A C 1
ATOM 1389 O O . ALA A 1 186 ? 2.246 0.901 -10.734 1 98 186 ALA A O 1
ATOM 1390 N N . GLU A 1 187 ? 3.359 2.27 -12.047 1 97.38 187 GLU A N 1
ATOM 1391 C CA . GLU A 1 187 ? 2.91 1.583 -13.25 1 97.38 187 GLU A CA 1
ATOM 1392 C C . GLU A 1 187 ? 3.283 0.104 -13.219 1 97.38 187 GLU A C 1
ATOM 1394 O O . GLU A 1 187 ? 2.479 -0.753 -13.586 1 97.38 187 GLU A O 1
ATOM 1399 N N . VAL A 1 188 ? 4.383 -0.189 -12.734 1 97 188 VAL A N 1
ATOM 1400 C CA . VAL A 1 188 ? 4.848 -1.571 -12.758 1 97 188 VAL A CA 1
ATOM 1401 C C . VAL A 1 188 ? 4.5 -2.26 -11.445 1 97 188 VAL A C 1
ATOM 1403 O O . VAL A 1 188 ? 3.816 -3.285 -11.43 1 97 188 VAL A O 1
ATOM 1406 N N . ASN A 1 189 ? 4.93 -1.662 -10.312 1 98.12 189 ASN A N 1
ATOM 1407 C CA . ASN A 1 189 ? 4.832 -2.314 -9.016 1 98.12 189 ASN A CA 1
ATOM 1408 C C . ASN A 1 189 ? 3.375 -2.508 -8.594 1 98.12 189 ASN A C 1
ATOM 1410 O O . ASN A 1 189 ? 3.051 -3.467 -7.895 1 98.12 189 ASN A O 1
ATOM 1414 N N . TYR A 1 190 ? 2.57 -1.583 -8.992 1 98.62 190 TYR A N 1
ATOM 1415 C CA . TYR A 1 190 ? 1.162 -1.609 -8.609 1 98.62 190 TYR A CA 1
ATOM 1416 C C . TYR A 1 190 ? 0.288 -2.02 -9.789 1 98.62 190 TYR A C 1
ATOM 1418 O O . TYR A 1 190 ? -0.235 -3.135 -9.828 1 98.62 190 TYR A O 1
ATOM 1426 N N . LEU A 1 191 ? 0.21 -1.21 -10.797 1 98.75 191 LEU A N 1
ATOM 1427 C CA . LEU A 1 191 ? -0.699 -1.467 -11.914 1 98.75 191 LEU A CA 1
ATOM 1428 C C . LEU A 1 191 ? -0.38 -2.803 -12.578 1 98.75 191 LEU A C 1
ATOM 1430 O O . LEU A 1 191 ? -1.285 -3.584 -12.875 1 98.75 191 LEU A O 1
ATOM 1434 N N . GLY A 1 192 ? 0.882 -3.018 -12.844 1 98.62 192 GLY A N 1
ATOM 1435 C CA . GLY A 1 192 ? 1.28 -4.293 -13.414 1 98.62 192 GLY A CA 1
ATOM 1436 C C . GLY A 1 192 ? 0.794 -5.484 -12.617 1 98.62 192 GLY A C 1
ATOM 1437 O O . GLY A 1 192 ? 0.356 -6.488 -13.18 1 98.62 192 GLY A O 1
ATOM 1438 N N . THR A 1 193 ? 0.875 -5.395 -11.289 1 98.81 193 THR A N 1
ATOM 1439 C CA . THR A 1 193 ? 0.437 -6.469 -10.406 1 98.81 193 THR A CA 1
ATOM 1440 C C . THR A 1 193 ? -1.072 -6.668 -10.5 1 98.81 193 THR A C 1
ATOM 1442 O O . THR A 1 193 ? -1.548 -7.801 -10.625 1 98.81 193 THR A O 1
ATOM 1445 N N . VAL A 1 194 ? -1.831 -5.602 -10.477 1 98.81 194 VAL A N 1
ATOM 1446 C CA . VAL A 1 194 ? -3.287 -5.664 -10.547 1 98.81 194 VAL A CA 1
ATOM 1447 C C . VAL A 1 194 ? -3.711 -6.289 -11.875 1 98.81 194 VAL A C 1
ATOM 1449 O O . VAL A 1 194 ? -4.59 -7.152 -11.906 1 98.81 194 VAL A O 1
ATOM 1452 N N . LEU A 1 195 ? -3.086 -5.883 -12.914 1 98.81 195 LEU A N 1
ATOM 1453 C CA . LEU A 1 195 ? -3.414 -6.398 -14.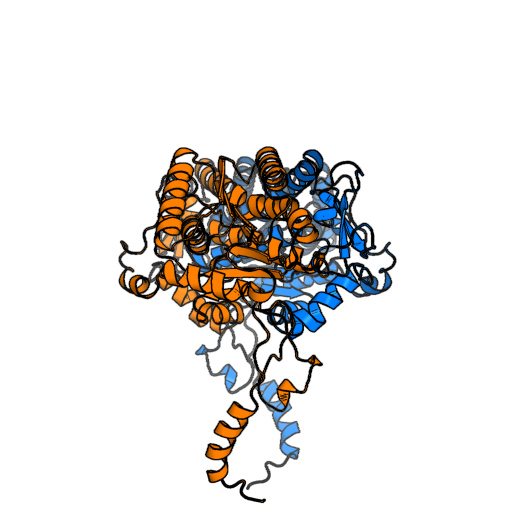242 1 98.81 195 LEU A CA 1
ATOM 1454 C C . LEU A 1 195 ? -3.021 -7.863 -14.367 1 98.81 195 LEU A C 1
ATOM 1456 O O . LEU A 1 195 ? -3.752 -8.656 -14.969 1 98.81 195 LEU A O 1
ATOM 1460 N N . ALA A 1 196 ? -1.883 -8.203 -13.828 1 98.81 196 ALA A N 1
ATOM 1461 C CA . ALA A 1 196 ? -1.45 -9.602 -13.859 1 98.81 196 ALA A CA 1
ATOM 1462 C C . ALA A 1 196 ? -2.451 -10.5 -13.133 1 98.81 196 ALA A C 1
ATOM 1464 O O . ALA A 1 196 ? -2.807 -11.57 -13.625 1 98.81 196 ALA A O 1
ATOM 1465 N N . LEU A 1 197 ? -2.869 -10.055 -11.953 1 98.69 197 LEU A N 1
ATOM 1466 C CA . LEU A 1 197 ? -3.873 -10.805 -11.195 1 98.69 197 LEU A CA 1
ATOM 1467 C C . LEU A 1 197 ? -5.133 -11.008 -12.031 1 98.69 197 LEU A C 1
ATOM 1469 O O . LEU A 1 197 ? -5.613 -12.141 -12.164 1 98.69 197 LEU A O 1
ATOM 1473 N N . SER A 1 198 ? -5.605 -9.953 -12.609 1 98.06 198 SER A N 1
ATOM 1474 C CA . SER A 1 198 ? -6.855 -9.992 -13.359 1 98.06 198 SER A CA 1
ATOM 1475 C C . SER A 1 198 ? -6.734 -10.883 -14.594 1 98.06 198 SER A C 1
ATOM 1477 O O . SER A 1 198 ? -7.672 -11.594 -14.938 1 98.06 198 SER A O 1
ATOM 1479 N N . CYS A 1 199 ? -5.66 -10.867 -15.195 1 98.12 199 CYS A N 1
ATOM 1480 C CA . CYS A 1 199 ? -5.473 -11.531 -16.484 1 98.12 199 CYS A CA 1
ATOM 1481 C C . CYS A 1 199 ? -5.258 -13.023 -16.297 1 98.12 199 CYS A C 1
ATOM 1483 O O . CYS A 1 199 ? -5.797 -13.836 -17.062 1 98.12 199 CYS A O 1
ATOM 1485 N N . PHE A 1 200 ? -4.496 -13.43 -15.281 1 98.44 200 PHE A N 1
ATOM 1486 C CA . PHE A 1 200 ? -3.98 -14.797 -15.297 1 98.44 200 PHE A CA 1
ATOM 1487 C C . PHE A 1 200 ? -4.629 -15.633 -14.203 1 98.44 200 PHE A C 1
ATOM 1489 O O . PHE A 1 200 ? -4.578 -16.859 -14.25 1 98.44 200 PHE A O 1
ATOM 1496 N N . LEU A 1 201 ? -5.203 -14.984 -13.18 1 98.12 201 LEU A N 1
ATOM 1497 C CA . LEU A 1 201 ? -5.781 -15.742 -12.07 1 98.12 201 LEU A CA 1
ATOM 1498 C C . LEU A 1 201 ? -6.879 -16.672 -12.57 1 98.12 201 LEU A C 1
ATOM 1500 O O . LEU A 1 201 ? -6.922 -17.844 -12.195 1 98.12 201 LEU A O 1
ATOM 1504 N N . PRO A 1 202 ? -7.781 -16.203 -13.477 1 97.12 202 PRO A N 1
ATOM 1505 C CA . PRO A 1 202 ? -8.82 -17.109 -13.969 1 97.12 202 PRO A CA 1
ATOM 1506 C C . PRO A 1 202 ? -8.242 -18.312 -14.727 1 97.12 202 PRO A C 1
ATOM 1508 O O . PRO A 1 202 ? -8.68 -19.438 -14.523 1 97.12 202 PRO A O 1
ATOM 1511 N N . LEU A 1 203 ? -7.27 -18.094 -15.562 1 97.19 203 LEU A N 1
ATOM 1512 C CA . LEU A 1 203 ? -6.621 -19.172 -16.297 1 97.19 203 LEU A CA 1
ATOM 1513 C C . LEU A 1 203 ? -5.949 -20.141 -15.336 1 97.19 203 LEU A C 1
ATOM 1515 O O . LEU A 1 203 ? -6.066 -21.359 -15.492 1 97.19 203 LEU A O 1
ATOM 1519 N N . LEU A 1 204 ? -5.262 -19.594 -14.367 1 98.31 204 LEU A N 1
ATOM 1520 C CA . LEU A 1 204 ? -4.559 -20.406 -13.367 1 98.31 204 LEU A CA 1
ATOM 1521 C C . LEU A 1 204 ? -5.531 -21.312 -12.617 1 98.31 204 LEU A C 1
ATOM 1523 O O . LEU A 1 204 ? -5.309 -22.516 -12.516 1 98.31 204 LEU A O 1
ATOM 1527 N N . ALA A 1 205 ? -6.566 -20.75 -12.164 1 97 205 ALA A N 1
ATOM 1528 C CA . ALA A 1 205 ? -7.551 -21.469 -11.359 1 97 205 ALA A CA 1
ATOM 1529 C C . ALA A 1 205 ? -8.266 -22.531 -12.188 1 97 205 ALA A C 1
ATOM 1531 O O . ALA A 1 205 ? -8.57 -23.625 -11.695 1 97 205 ALA A O 1
ATOM 1532 N N . SER A 1 206 ? -8.508 -22.281 -13.453 1 95.69 206 SER A N 1
ATOM 1533 C CA . SER A 1 206 ? -9.367 -23.141 -14.266 1 95.69 206 SER A CA 1
ATOM 1534 C C . SER A 1 206 ? -8.57 -24.281 -14.906 1 95.69 206 SER A C 1
ATOM 1536 O O . SER A 1 206 ? -9.148 -25.234 -15.414 1 95.69 206 SER A O 1
ATOM 1538 N N . SER A 1 207 ? -7.273 -24.219 -14.844 1 96.81 207 SER A N 1
ATOM 1539 C CA . SER A 1 207 ? -6.539 -25.156 -15.688 1 96.81 207 SER A CA 1
ATOM 1540 C C . SER A 1 207 ? -5.625 -26.047 -14.852 1 96.81 207 SER A C 1
ATOM 1542 O O . SER A 1 207 ? -5.117 -27.047 -15.344 1 96.81 207 SER A O 1
ATOM 1544 N N . SER A 1 208 ? -5.352 -25.734 -13.602 1 98.06 208 SER A N 1
ATOM 1545 C CA . SER A 1 208 ? -4.332 -26.438 -12.836 1 98.06 208 SER A CA 1
ATOM 1546 C C . SER A 1 208 ? -4.957 -27.359 -11.797 1 98.06 208 SER A C 1
ATOM 1548 O O . SER A 1 208 ? -5.965 -27 -11.172 1 98.06 208 SER A O 1
ATOM 1550 N N . ARG A 1 209 ? -4.281 -28.5 -11.531 1 97.88 209 ARG A N 1
ATOM 1551 C CA . ARG A 1 209 ? -4.68 -29.422 -10.461 1 97.88 209 ARG A CA 1
ATOM 1552 C C . ARG A 1 209 ? -4.285 -28.859 -9.094 1 97.88 209 ARG A C 1
ATOM 1554 O O . ARG A 1 209 ? -4.867 -29.25 -8.078 1 97.88 209 ARG A O 1
ATOM 1561 N N . SER A 1 210 ? -3.344 -28.031 -9.039 1 98 210 SER A N 1
ATOM 1562 C CA . SER A 1 210 ? -2.857 -27.391 -7.824 1 98 210 SER A CA 1
ATOM 1563 C C . SER A 1 210 ? -2.279 -26.016 -8.125 1 98 210 SER A C 1
ATOM 1565 O O . SER A 1 210 ? -1.062 -25.812 -8.094 1 98 210 SER A O 1
ATOM 1567 N N . PRO A 1 211 ? -3.148 -25.047 -8.336 1 98.31 211 PRO A N 1
ATOM 1568 C CA . PRO A 1 211 ? -2.727 -23.719 -8.805 1 98.31 211 PRO A CA 1
ATOM 1569 C C . PRO A 1 211 ? -2.059 -22.891 -7.711 1 98.31 211 PRO A C 1
ATOM 1571 O O . PRO A 1 211 ? -2.537 -22.859 -6.574 1 98.31 211 PRO A O 1
ATOM 1574 N N . ALA A 1 212 ? -0.893 -22.266 -8.07 1 98.69 212 ALA A N 1
ATOM 1575 C CA . ALA A 1 212 ? -0.168 -21.422 -7.133 1 98.69 212 ALA A CA 1
ATOM 1576 C C . ALA A 1 212 ? 0.188 -20.078 -7.777 1 98.69 212 ALA A C 1
ATOM 1578 O O . ALA A 1 212 ? 0.589 -20.031 -8.945 1 98.69 212 ALA A O 1
ATOM 1579 N N . LEU A 1 213 ? -0.037 -19.031 -7.066 1 98.81 213 LEU A N 1
ATOM 1580 C CA . LEU A 1 213 ? 0.349 -17.688 -7.484 1 98.81 213 LEU A CA 1
ATOM 1581 C C . LEU A 1 213 ? 1.369 -17.078 -6.52 1 98.81 213 LEU A C 1
ATOM 1583 O O . LEU A 1 213 ? 1.114 -16.984 -5.316 1 98.81 213 LEU A O 1
ATOM 1587 N N . HIS A 1 214 ? 2.514 -16.703 -7.039 1 98.88 214 HIS A N 1
ATOM 1588 C CA . HIS A 1 214 ? 3.582 -16.109 -6.25 1 98.88 214 HIS A CA 1
ATOM 1589 C C . HIS A 1 214 ? 3.783 -14.641 -6.617 1 98.88 214 HIS A C 1
ATOM 1591 O O . HIS A 1 214 ? 3.834 -14.289 -7.801 1 98.88 214 HIS A O 1
ATOM 1597 N N . HIS A 1 215 ? 3.834 -13.781 -5.633 1 98.81 215 HIS A N 1
ATOM 1598 C CA . HIS A 1 215 ? 4.172 -12.367 -5.766 1 98.81 215 HIS A CA 1
ATOM 1599 C C . HIS A 1 215 ? 5.469 -12.047 -5.035 1 98.81 215 HIS A C 1
ATOM 1601 O O . HIS A 1 215 ? 5.578 -12.25 -3.824 1 98.81 215 HIS A O 1
ATOM 1607 N N . LEU A 1 216 ? 6.492 -11.602 -5.789 1 98.38 216 LEU A N 1
ATOM 1608 C CA . LEU A 1 216 ? 7.723 -11.141 -5.156 1 98.38 216 LEU A CA 1
ATOM 1609 C C . LEU A 1 216 ? 7.566 -9.711 -4.645 1 98.38 216 LEU A C 1
ATOM 1611 O O . LEU A 1 216 ? 7.773 -8.75 -5.395 1 98.38 216 LEU A O 1
ATOM 1615 N N . SER A 1 217 ? 7.266 -9.617 -3.408 1 97.88 217 SER A N 1
ATOM 1616 C CA . SER A 1 217 ? 7.109 -8.312 -2.771 1 97.88 217 SER A CA 1
ATOM 1617 C C . SER A 1 217 ? 8.422 -7.832 -2.158 1 97.88 217 SER A C 1
ATOM 1619 O O . SER A 1 217 ? 9.484 -7.969 -2.77 1 97.88 217 SER A O 1
ATOM 1621 N N . SER A 1 218 ? 8.352 -7.164 -1.015 1 96.19 218 SER A N 1
ATOM 1622 C CA . SER A 1 218 ? 9.508 -6.598 -0.327 1 96.19 218 SER A CA 1
ATOM 1623 C C . SER A 1 218 ? 9.188 -6.297 1.134 1 96.19 218 SER A C 1
ATOM 1625 O O . SER A 1 218 ? 8.031 -6.062 1.486 1 96.19 218 SER A O 1
ATOM 1627 N N . VAL A 1 219 ? 10.258 -6.316 1.904 1 95.56 219 VAL A N 1
ATOM 1628 C CA . VAL A 1 219 ? 10.117 -5.824 3.27 1 95.56 219 VAL A CA 1
ATOM 1629 C C . VAL A 1 219 ? 9.672 -4.363 3.248 1 95.56 219 VAL A C 1
ATOM 1631 O O . VAL A 1 219 ? 8.922 -3.926 4.121 1 95.56 219 VAL A O 1
ATOM 1634 N N . ALA A 1 220 ? 10.055 -3.654 2.256 1 95.12 220 ALA A N 1
ATOM 1635 C CA . ALA A 1 220 ? 9.688 -2.246 2.119 1 95.12 220 ALA A CA 1
ATOM 1636 C C . ALA A 1 220 ? 8.18 -2.08 2.016 1 95.12 220 ALA A C 1
ATOM 1638 O O . ALA A 1 220 ? 7.645 -1.002 2.293 1 95.12 220 ALA A O 1
ATOM 1639 N N . ALA A 1 221 ? 7.469 -3.121 1.625 1 97.69 221 ALA A N 1
ATOM 1640 C CA . ALA A 1 221 ? 6.016 -3.049 1.492 1 97.69 221 ALA A CA 1
ATOM 1641 C C . ALA A 1 221 ? 5.34 -3.004 2.859 1 97.69 221 ALA A C 1
ATOM 1643 O O . ALA A 1 221 ? 4.176 -2.617 2.973 1 97.69 221 ALA A O 1
ATOM 1644 N N . THR A 1 222 ? 6.113 -3.398 3.902 1 96.25 222 THR A N 1
ATOM 1645 C CA . THR A 1 222 ? 5.434 -3.625 5.176 1 96.25 222 THR A CA 1
ATOM 1646 C C . THR A 1 222 ? 6.098 -2.82 6.289 1 96.25 222 THR A C 1
ATOM 1648 O O . THR A 1 222 ? 5.508 -2.623 7.355 1 96.25 222 THR A O 1
ATOM 1651 N N . VAL A 1 223 ? 7.293 -2.387 6.094 1 94.88 223 VAL A N 1
ATOM 1652 C CA . VAL A 1 223 ? 8.031 -1.637 7.102 1 94.88 223 VAL A CA 1
ATOM 1653 C C . VAL A 1 223 ? 8.531 -0.322 6.508 1 94.88 223 VAL A C 1
ATOM 1655 O O . VAL A 1 223 ? 9.367 -0.323 5.602 1 94.88 223 VAL A O 1
ATOM 1658 N N . PRO A 1 224 ? 8.062 0.777 7.031 1 94.56 224 PRO A N 1
ATOM 1659 C CA . PRO A 1 224 ? 8.531 2.068 6.52 1 94.56 224 PRO A CA 1
ATOM 1660 C C . PRO A 1 224 ? 10.023 2.291 6.758 1 94.56 224 PRO A C 1
ATOM 1662 O O . PRO A 1 224 ? 10.539 1.959 7.828 1 94.56 224 PRO A O 1
ATOM 1665 N N . ALA A 1 225 ? 10.742 2.807 5.762 1 89.88 225 ALA A N 1
ATOM 1666 C CA . ALA A 1 225 ? 12.172 3.076 5.844 1 89.88 225 ALA A CA 1
ATOM 1667 C C . ALA A 1 225 ? 12.562 4.266 4.973 1 89.88 225 ALA A C 1
ATOM 1669 O O . ALA A 1 225 ? 11.852 4.598 4.016 1 89.88 225 ALA A O 1
ATOM 1670 N N . PRO A 1 226 ? 13.711 4.914 5.312 1 90.75 226 PRO A N 1
ATOM 1671 C CA . PRO A 1 226 ? 14.188 6.027 4.484 1 90.75 226 PRO A CA 1
ATOM 1672 C C . PRO A 1 226 ? 14.656 5.574 3.105 1 90.75 226 PRO A C 1
ATOM 1674 O O . PRO A 1 226 ? 14.977 4.398 2.91 1 90.75 226 PRO A O 1
ATOM 1677 N N . HIS A 1 227 ? 14.648 6.535 2.168 1 88.62 227 HIS A N 1
ATOM 1678 C CA . HIS A 1 227 ? 15.109 6.332 0.8 1 88.62 227 HIS A CA 1
ATOM 1679 C C . HIS A 1 227 ? 14.188 5.387 0.039 1 88.62 227 HIS A C 1
ATOM 1681 O O . HIS A 1 227 ? 14.617 4.715 -0.901 1 88.62 227 HIS A O 1
ATOM 1687 N N . ARG A 1 228 ? 12.914 5.258 0.52 1 91.75 228 ARG A N 1
ATOM 1688 C CA . ARG A 1 228 ? 12.047 4.254 -0.092 1 91.75 228 ARG A CA 1
ATOM 1689 C C . ARG A 1 228 ? 10.602 4.73 -0.126 1 91.75 228 ARG A C 1
ATOM 1691 O O . ARG A 1 228 ? 9.68 3.924 -0.245 1 91.75 228 ARG A O 1
ATOM 1698 N N . VAL A 1 229 ? 10.406 6.027 0.039 1 96.88 229 VAL A N 1
ATOM 1699 C CA . VAL A 1 229 ? 9.031 6.48 0.181 1 96.88 229 VAL A CA 1
ATOM 1700 C C . VAL A 1 229 ? 8.203 6.016 -1.017 1 96.88 229 VAL A C 1
ATOM 1702 O O . VAL A 1 229 ? 7.188 5.34 -0.853 1 96.88 229 VAL A O 1
ATOM 1705 N N . ILE A 1 230 ? 8.664 6.316 -2.232 1 97.25 230 ILE A N 1
ATOM 1706 C CA . ILE A 1 230 ? 7.926 5.969 -3.443 1 97.25 230 ILE A CA 1
ATOM 1707 C C . ILE A 1 230 ? 7.941 4.453 -3.641 1 97.25 230 ILE A C 1
ATOM 1709 O O . ILE A 1 230 ? 6.902 3.848 -3.914 1 97.25 230 ILE A O 1
ATOM 1713 N N . TYR A 1 231 ? 9.078 3.82 -3.479 1 96.19 231 TYR A N 1
ATOM 1714 C CA . TYR A 1 231 ? 9.211 2.375 -3.631 1 96.19 231 TYR A CA 1
ATOM 1715 C C . TYR A 1 231 ? 8.336 1.637 -2.627 1 96.19 231 TYR A C 1
ATOM 1717 O O . TYR A 1 231 ? 7.539 0.775 -3.004 1 96.19 231 TYR A O 1
ATOM 1725 N N . ALA A 1 232 ? 8.469 1.991 -1.345 1 97.75 232 ALA A N 1
ATOM 1726 C CA . ALA A 1 232 ? 7.695 1.351 -0.286 1 97.75 232 ALA A CA 1
ATOM 1727 C C . ALA A 1 232 ? 6.195 1.51 -0.53 1 97.75 232 ALA A C 1
ATOM 1729 O O . ALA A 1 232 ? 5.43 0.562 -0.349 1 97.75 232 ALA A O 1
ATOM 1730 N N . ALA A 1 233 ? 5.797 2.68 -0.924 1 98.69 233 ALA A N 1
ATOM 1731 C CA . ALA A 1 233 ? 4.387 2.943 -1.197 1 98.69 233 ALA A CA 1
ATOM 1732 C C . ALA A 1 233 ? 3.855 2.016 -2.287 1 98.69 233 ALA A C 1
ATOM 1734 O O . ALA A 1 233 ? 2.816 1.374 -2.113 1 98.69 233 ALA A O 1
ATOM 1735 N N . THR A 1 234 ? 4.547 1.893 -3.377 1 98.5 234 THR A N 1
ATOM 1736 C CA . THR A 1 234 ? 4.051 1.13 -4.516 1 98.5 234 THR A CA 1
ATOM 1737 C C . THR A 1 234 ? 4.145 -0.369 -4.246 1 98.5 234 THR A C 1
ATOM 1739 O O . THR A 1 234 ? 3.301 -1.143 -4.707 1 98.5 234 THR A O 1
ATOM 1742 N N . LYS A 1 235 ? 5.188 -0.78 -3.539 1 98.44 235 LYS A N 1
ATOM 1743 C CA . LYS A 1 235 ? 5.266 -2.184 -3.148 1 98.44 235 LYS A CA 1
ATOM 1744 C C . LYS A 1 235 ? 4.16 -2.541 -2.158 1 98.44 235 LYS A C 1
ATOM 1746 O O . LYS A 1 235 ? 3.646 -3.66 -2.172 1 98.44 235 LYS A O 1
ATOM 1751 N N . SER A 1 236 ? 3.863 -1.61 -1.278 1 98.69 236 SER A N 1
ATOM 1752 C CA . SER A 1 236 ? 2.729 -1.822 -0.387 1 98.69 236 SER A CA 1
ATOM 1753 C C . SER A 1 236 ? 1.429 -1.968 -1.173 1 98.69 236 SER A C 1
ATOM 1755 O O . SER A 1 236 ? 0.584 -2.801 -0.837 1 98.69 236 SER A O 1
ATOM 1757 N N . ALA A 1 237 ? 1.269 -1.165 -2.143 1 98.81 237 ALA A N 1
ATOM 1758 C CA . ALA A 1 237 ? 0.085 -1.259 -2.994 1 98.81 237 ALA A CA 1
ATOM 1759 C C . ALA A 1 237 ? -0.001 -2.627 -3.666 1 98.81 237 ALA A C 1
ATOM 1761 O O . ALA A 1 237 ? -1.061 -3.256 -3.672 1 98.81 237 ALA A O 1
ATOM 1762 N N . GLY A 1 238 ? 1.098 -3.047 -4.301 1 98.81 238 GLY A N 1
ATOM 1763 C CA . GLY A 1 238 ? 1.122 -4.355 -4.938 1 98.81 238 GLY A CA 1
ATOM 1764 C C . GLY A 1 238 ? 0.77 -5.484 -3.99 1 98.81 238 GLY A C 1
ATOM 1765 O O . GLY A 1 238 ? -0.044 -6.348 -4.32 1 98.81 238 GLY A O 1
ATOM 1766 N N . LEU A 1 239 ? 1.387 -5.469 -2.83 1 98.75 239 LEU A N 1
ATOM 1767 C CA . LEU A 1 239 ? 1.133 -6.516 -1.845 1 98.75 239 LEU A CA 1
ATOM 1768 C C . LEU A 1 239 ? -0.331 -6.512 -1.415 1 98.75 239 LEU A C 1
ATOM 1770 O O . LEU A 1 239 ? -0.958 -7.57 -1.327 1 98.75 239 LEU A O 1
ATOM 1774 N N . MET A 1 240 ? -0.854 -5.324 -1.13 1 98.62 240 MET A N 1
ATOM 1775 C CA . MET A 1 240 ? -2.238 -5.227 -0.677 1 98.62 240 MET A CA 1
ATOM 1776 C C . MET A 1 240 ? -3.201 -5.672 -1.771 1 98.62 240 MET A C 1
ATOM 1778 O O . MET A 1 240 ? -4.242 -6.27 -1.484 1 98.62 240 MET A O 1
ATOM 1782 N N . ALA A 1 241 ? -2.898 -5.395 -3.008 1 98.81 241 ALA A N 1
ATOM 1783 C CA . ALA A 1 241 ? -3.711 -5.895 -4.113 1 98.81 241 ALA A CA 1
ATOM 1784 C C . ALA A 1 241 ? -3.771 -7.418 -4.105 1 98.81 241 ALA A C 1
ATOM 1786 O O . ALA A 1 241 ? -4.852 -8.008 -4.227 1 98.81 241 ALA A O 1
ATOM 1787 N N . VAL A 1 242 ? -2.645 -8.047 -3.949 1 98.69 242 VAL A N 1
ATOM 1788 C CA . VAL A 1 242 ? -2.562 -9.508 -3.949 1 98.69 242 VAL A CA 1
ATOM 1789 C C . VAL A 1 242 ? -3.346 -10.07 -2.768 1 98.69 242 VAL A C 1
ATOM 1791 O O . VAL A 1 242 ? -4.16 -10.984 -2.93 1 98.69 242 VAL A O 1
ATOM 1794 N N . GLU A 1 243 ? -3.133 -9.477 -1.6 1 97.56 243 GLU A N 1
ATOM 1795 C CA . GLU A 1 243 ? -3.777 -9.984 -0.391 1 97.56 243 GLU A CA 1
ATOM 1796 C C . GLU A 1 243 ? -5.289 -9.781 -0.446 1 97.56 243 GLU A C 1
ATOM 1798 O O . GLU A 1 243 ? -6.051 -10.656 -0.02 1 97.56 243 GLU A O 1
ATOM 1803 N N . SER A 1 244 ? -5.723 -8.648 -0.885 1 97.38 244 SER A N 1
ATOM 1804 C CA . SER A 1 244 ? -7.156 -8.406 -1 1 97.38 244 SER A CA 1
ATOM 1805 C C . SER A 1 244 ? -7.785 -9.312 -2.053 1 97.38 244 SER A C 1
ATOM 1807 O O . SER A 1 244 ? -8.914 -9.781 -1.88 1 97.38 244 SER A O 1
ATOM 1809 N N . CYS A 1 245 ? -7.094 -9.508 -3.127 1 97.75 245 CYS A N 1
ATOM 1810 C CA . CYS A 1 245 ? -7.57 -10.43 -4.156 1 97.75 245 CYS A CA 1
ATOM 1811 C C . CYS A 1 245 ? -7.688 -11.852 -3.605 1 97.75 245 CYS A C 1
ATOM 1813 O O . CYS A 1 245 ? -8.648 -12.562 -3.916 1 97.75 245 CYS A O 1
ATOM 1815 N N . ARG A 1 246 ? -6.703 -12.281 -2.826 1 96.44 246 ARG A N 1
ATOM 1816 C CA . ARG A 1 246 ? -6.738 -13.586 -2.176 1 96.44 246 ARG A CA 1
ATOM 1817 C C . ARG A 1 246 ? -8 -13.758 -1.343 1 96.44 246 ARG A C 1
ATOM 1819 O O . ARG A 1 246 ? -8.68 -14.781 -1.432 1 96.44 246 ARG A O 1
ATOM 1826 N N . VAL A 1 247 ? -8.32 -12.711 -0.563 1 94.75 247 VAL A N 1
ATOM 1827 C CA . VAL A 1 247 ? -9.508 -12.75 0.282 1 94.75 247 VAL A CA 1
ATOM 1828 C C . VAL A 1 247 ? -10.766 -12.781 -0.588 1 94.75 247 VAL A C 1
ATOM 1830 O O . VAL A 1 247 ? -11.695 -13.547 -0.327 1 94.75 247 VAL A O 1
ATOM 1833 N N . GLU A 1 248 ? -10.766 -12.047 -1.619 1 94.31 248 GLU A N 1
ATOM 1834 C CA . GLU A 1 248 ? -11.906 -11.922 -2.52 1 94.31 248 GLU A CA 1
ATOM 1835 C C . GLU A 1 2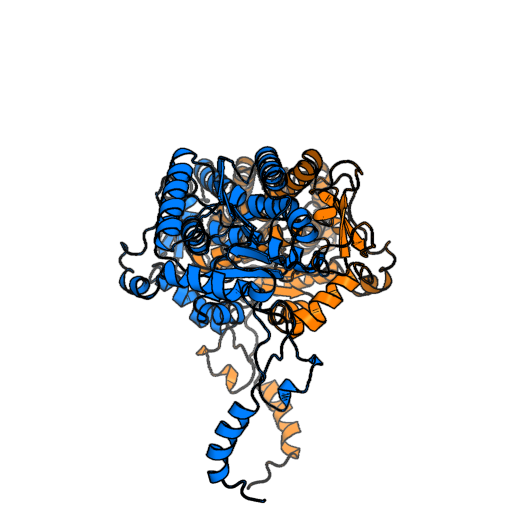48 ? -12.172 -13.219 -3.268 1 94.31 248 GLU A C 1
ATOM 1837 O O . GLU A 1 248 ? -13.328 -13.578 -3.514 1 94.31 248 GLU A O 1
ATOM 1842 N N . CYS A 1 249 ? -11.125 -13.891 -3.617 1 95.25 249 CYS A N 1
ATOM 1843 C CA . CYS A 1 249 ? -11.273 -15.047 -4.492 1 95.25 249 CYS A CA 1
ATOM 1844 C C . CYS A 1 249 ? -11.133 -16.344 -3.707 1 95.25 249 CYS A C 1
ATOM 1846 O O . CYS A 1 249 ? -10.898 -17.406 -4.289 1 95.25 249 CYS A O 1
ATOM 1848 N N . GLU A 1 250 ? -11.188 -16.234 -2.432 1 93.25 250 GLU A N 1
ATOM 1849 C CA . GLU A 1 250 ? -11.156 -17.453 -1.617 1 93.25 250 GLU A CA 1
ATOM 1850 C C . GLU A 1 250 ? -12.141 -18.5 -2.135 1 93.25 250 GLU A C 1
ATOM 1852 O O . GLU A 1 250 ? -13.297 -18.172 -2.424 1 93.25 250 GLU A O 1
ATOM 1857 N N . GLY A 1 251 ? -11.703 -19.734 -2.287 1 93.19 251 GLY A N 1
ATOM 1858 C CA . GLY A 1 251 ? -12.539 -20.812 -2.791 1 93.19 251 GLY A CA 1
ATOM 1859 C C . GLY A 1 251 ? -12.266 -21.156 -4.242 1 93.19 251 GLY A C 1
ATOM 1860 O O . GLY A 1 251 ? -12.742 -22.172 -4.754 1 93.19 251 GLY A O 1
ATOM 1861 N N . CYS A 1 252 ? -11.461 -20.344 -4.906 1 94.5 252 CYS A N 1
ATOM 1862 C CA . CYS A 1 252 ? -11.18 -20.594 -6.316 1 94.5 252 CYS A CA 1
ATOM 1863 C C . CYS A 1 252 ? -10.102 -21.656 -6.477 1 94.5 252 CYS A C 1
ATOM 1865 O O . CYS A 1 252 ? -9.758 -22.031 -7.598 1 94.5 252 CYS A O 1
ATOM 1867 N N . GLY A 1 253 ? -9.484 -22.047 -5.352 1 95.31 253 GLY A N 1
ATOM 1868 C CA . GLY A 1 253 ? -8.555 -23.156 -5.359 1 95.31 253 GLY A CA 1
ATOM 1869 C C . GLY A 1 253 ? -7.105 -22.719 -5.5 1 95.31 253 GLY A C 1
ATOM 1870 O O . GLY A 1 253 ? -6.191 -23.531 -5.395 1 95.31 253 GLY A O 1
ATOM 1871 N N . VAL A 1 254 ? -6.867 -21.469 -5.68 1 97.56 254 VAL A N 1
ATOM 1872 C CA . VAL A 1 254 ? -5.508 -20.984 -5.918 1 97.56 254 VAL A CA 1
ATOM 1873 C C . VAL A 1 254 ? -4.82 -20.703 -4.586 1 97.56 254 VAL A C 1
ATOM 1875 O O . VAL A 1 254 ? -5.387 -20.031 -3.721 1 97.56 254 VAL A O 1
ATOM 1878 N N . ARG A 1 255 ? -3.631 -21.203 -4.43 1 97.25 255 ARG A N 1
ATOM 1879 C CA . ARG A 1 255 ? -2.781 -20.844 -3.303 1 97.25 255 ARG A CA 1
ATOM 1880 C C . ARG A 1 255 ? -1.994 -19.562 -3.605 1 97.25 255 ARG A C 1
ATOM 1882 O O . ARG A 1 255 ? -1.215 -19.531 -4.559 1 97.25 255 ARG A O 1
ATOM 1889 N N . PHE A 1 256 ? -2.232 -18.562 -2.777 1 97.56 256 PHE A N 1
ATOM 1890 C CA . PHE A 1 256 ? -1.476 -17.312 -2.896 1 97.56 256 PHE A CA 1
ATOM 1891 C C . PHE A 1 256 ? -0.258 -17.344 -1.979 1 97.56 256 PHE A C 1
ATOM 1893 O O . PHE A 1 256 ? -0.341 -17.797 -0.837 1 97.56 256 PHE A O 1
ATOM 1900 N N . PHE A 1 257 ? 0.849 -16.859 -2.488 1 98.19 257 PHE A N 1
ATOM 1901 C CA . PHE A 1 257 ? 2.074 -16.766 -1.702 1 98.19 257 PHE A CA 1
ATOM 1902 C C . PHE A 1 257 ? 2.838 -15.492 -2.051 1 98.19 257 PHE A C 1
ATOM 1904 O O . PHE A 1 257 ? 3.18 -15.266 -3.213 1 98.19 257 PHE A O 1
ATOM 1911 N N . SER A 1 258 ? 3.102 -14.625 -1.068 1 98.44 258 SER A N 1
ATOM 1912 C CA . SER A 1 258 ? 3.953 -13.453 -1.234 1 98.44 258 SER A CA 1
ATOM 1913 C C . SER A 1 258 ? 5.215 -13.555 -0.384 1 98.44 258 SER A C 1
ATOM 1915 O O . SER A 1 258 ? 5.141 -13.836 0.814 1 98.44 258 SER A O 1
ATOM 1917 N N . LEU A 1 259 ? 6.352 -13.414 -0.992 1 98.56 259 LEU A N 1
ATOM 1918 C CA . LEU A 1 259 ? 7.613 -13.305 -0.27 1 98.56 259 LEU A CA 1
ATOM 1919 C C . LEU A 1 259 ? 8.039 -11.852 -0.13 1 98.56 259 LEU A C 1
ATOM 1921 O O . LEU A 1 259 ? 8.016 -11.094 -1.104 1 98.56 259 LEU A O 1
ATOM 1925 N N . CYS A 1 260 ? 8.359 -11.445 1.062 1 97.88 260 CYS A N 1
ATOM 1926 C CA . CYS A 1 260 ? 8.883 -10.117 1.359 1 97.88 260 CYS A CA 1
ATOM 1927 C C . CYS A 1 260 ? 10.344 -10.188 1.779 1 97.88 260 CYS A C 1
ATOM 1929 O O . CYS A 1 260 ? 10.656 -10.117 2.969 1 97.88 260 CYS A O 1
ATOM 1931 N N . PRO A 1 261 ? 11.219 -10.18 0.824 1 96.88 261 PRO A N 1
ATOM 1932 C CA . PRO A 1 261 ? 12.641 -10.234 1.161 1 96.88 261 PRO A CA 1
ATOM 1933 C C . PRO A 1 261 ? 13.227 -8.859 1.483 1 96.88 261 PRO A C 1
ATOM 1935 O O . PRO A 1 261 ? 12.703 -7.84 1.028 1 96.88 261 PRO A O 1
ATOM 1938 N N . GLY A 1 262 ? 14.289 -8.883 2.311 1 93.06 262 GLY A N 1
ATOM 1939 C CA . GLY A 1 262 ? 15.141 -7.707 2.4 1 93.06 262 GLY A CA 1
ATOM 1940 C C . GLY A 1 262 ? 15.93 -7.441 1.132 1 93.06 262 GLY A C 1
ATOM 1941 O O . GLY A 1 262 ? 15.539 -7.895 0.051 1 93.06 262 GLY A O 1
ATOM 1942 N N . THR A 1 263 ? 16.969 -6.703 1.207 1 88.88 263 THR A N 1
ATOM 1943 C CA . THR A 1 263 ? 17.75 -6.344 0.03 1 88.88 263 THR A CA 1
ATOM 1944 C C . THR A 1 263 ? 18.484 -7.562 -0.525 1 88.88 263 THR A C 1
ATOM 1946 O O . THR A 1 263 ? 19.25 -8.203 0.187 1 88.88 263 THR A O 1
ATOM 1949 N N . ILE A 1 264 ? 18.172 -7.863 -1.715 1 91.25 264 ILE A N 1
ATOM 1950 C CA . ILE A 1 264 ? 18.797 -8.984 -2.404 1 91.25 264 ILE A CA 1
ATOM 1951 C C . ILE A 1 264 ? 20.078 -8.516 -3.111 1 91.25 264 ILE A C 1
ATOM 1953 O O . ILE A 1 264 ? 20.094 -7.434 -3.701 1 91.25 264 ILE A O 1
ATOM 1957 N N . ASP A 1 265 ? 21.109 -9.281 -3.086 1 86.19 265 ASP A N 1
ATOM 1958 C CA . ASP A 1 265 ? 22.375 -8.938 -3.723 1 86.19 265 ASP A CA 1
ATOM 1959 C C . ASP A 1 265 ? 22.312 -9.188 -5.227 1 86.19 265 ASP A C 1
ATOM 1961 O O . ASP A 1 265 ? 22.844 -10.188 -5.719 1 86.19 265 ASP A O 1
ATOM 1965 N N . ASN A 1 266 ? 21.734 -8.297 -5.934 1 83.94 266 ASN A N 1
ATOM 1966 C CA . ASN A 1 266 ? 21.656 -8.352 -7.391 1 83.94 266 ASN A CA 1
ATOM 1967 C C . ASN A 1 266 ? 21.547 -6.957 -8 1 83.94 266 ASN A C 1
ATOM 1969 O O . ASN A 1 266 ? 21.641 -5.957 -7.289 1 83.94 266 ASN A O 1
ATOM 1973 N N . GLU A 1 267 ? 21.391 -6.887 -9.242 1 78.06 267 GLU A N 1
ATOM 1974 C CA . GLU A 1 267 ? 21.484 -5.625 -9.977 1 78.06 267 GLU A CA 1
ATOM 1975 C C . GLU A 1 267 ? 20.266 -4.75 -9.742 1 78.06 267 GLU A C 1
ATOM 1977 O O . GLU A 1 267 ? 20.297 -3.545 -9.992 1 78.06 267 GLU A O 1
ATOM 1982 N N . PHE A 1 268 ? 19.203 -5.262 -9.273 1 77.06 268 PHE A N 1
ATOM 1983 C CA . PHE A 1 268 ? 17.984 -4.516 -9.047 1 77.06 268 PHE A CA 1
ATOM 1984 C C . PHE A 1 268 ? 18.234 -3.332 -8.117 1 77.06 268 PHE A C 1
ATOM 1986 O O . PHE A 1 268 ? 17.688 -2.242 -8.336 1 77.06 268 PHE A O 1
ATOM 1993 N N . ARG A 1 269 ? 19.031 -3.49 -7.215 1 70.56 269 ARG A N 1
ATOM 1994 C CA . ARG A 1 269 ? 19.266 -2.467 -6.203 1 70.56 269 ARG A CA 1
ATOM 1995 C C . ARG A 1 269 ? 20.031 -1.285 -6.793 1 70.56 269 ARG A C 1
ATOM 1997 O O . ARG A 1 269 ? 20.094 -0.211 -6.188 1 70.56 269 ARG A O 1
ATOM 2004 N N . LEU A 1 270 ? 20.531 -1.576 -7.941 1 70.25 270 LEU A N 1
ATOM 2005 C CA . LEU A 1 270 ? 21.375 -0.549 -8.555 1 70.25 270 LEU A CA 1
ATOM 2006 C C . LEU A 1 270 ? 20.578 0.221 -9.617 1 70.25 270 LEU A C 1
ATOM 2008 O O . LEU A 1 270 ? 21.062 1.232 -10.133 1 70.25 270 LEU A O 1
ATOM 2012 N N . LYS A 1 271 ? 19.359 -0.24 -9.859 1 71.56 271 LYS A N 1
ATOM 2013 C CA . LYS A 1 271 ? 18.531 0.358 -10.898 1 71.56 271 LYS A CA 1
ATOM 2014 C C . LYS A 1 271 ? 17.812 1.599 -10.383 1 71.56 271 LYS A C 1
ATOM 2016 O O . LYS A 1 271 ? 17.734 1.824 -9.172 1 71.56 271 LYS A O 1
ATOM 2021 N N . THR A 1 272 ? 17.5 2.498 -11.32 1 69.19 272 THR A N 1
ATOM 2022 C CA . THR A 1 272 ? 16.641 3.65 -11.055 1 69.19 272 THR A CA 1
ATOM 2023 C C . THR A 1 272 ? 15.414 3.629 -11.961 1 69.19 272 THR A C 1
ATOM 2025 O O . THR A 1 272 ? 15.461 3.1 -13.07 1 69.19 272 THR A O 1
ATOM 2028 N N . ALA A 1 273 ? 14.266 3.979 -11.367 1 67.5 273 ALA A N 1
ATOM 2029 C CA . ALA A 1 273 ? 13.086 4.035 -12.227 1 67.5 273 ALA A CA 1
ATOM 2030 C C . ALA A 1 273 ? 13.234 5.113 -13.297 1 67.5 273 ALA A C 1
ATOM 2032 O O . ALA A 1 273 ? 13.07 4.84 -14.484 1 67.5 273 ALA A O 1
ATOM 2033 N N . VAL A 1 274 ? 13.336 6.238 -12.953 1 64.94 274 VAL A N 1
ATOM 2034 C CA . VAL A 1 274 ? 13.492 7.352 -13.883 1 64.94 274 VAL A CA 1
ATOM 2035 C C . VAL A 1 274 ? 14.664 8.227 -13.438 1 64.94 274 VAL A C 1
ATOM 2037 O O . VAL A 1 274 ? 15.102 9.109 -14.18 1 64.94 274 VAL A O 1
ATOM 2040 N N . SER A 1 275 ? 15.031 7.961 -12.102 1 56.38 275 SER A N 1
ATOM 2041 C CA . SER A 1 275 ? 15.875 8.984 -11.508 1 56.38 275 SER A CA 1
ATOM 2042 C C . SER A 1 275 ? 17.25 9.039 -12.18 1 56.38 275 SER A C 1
ATOM 2044 O O . SER A 1 275 ? 17.781 8 -12.586 1 56.38 275 SER A O 1
ATOM 2046 N N . GLN A 1 276 ? 17.422 10.211 -12.648 1 49.56 276 GLN A N 1
ATOM 2047 C CA . GLN A 1 276 ? 18.703 10.602 -13.234 1 49.56 276 GLN A CA 1
ATOM 2048 C C . GLN A 1 276 ? 19.844 10.422 -12.234 1 49.56 276 GLN A C 1
ATOM 2050 O O . GLN A 1 276 ? 21.016 10.508 -12.602 1 49.56 276 GLN A O 1
ATOM 2055 N N . THR A 1 277 ? 19.406 10.273 -10.969 1 53.81 277 THR A N 1
ATOM 2056 C CA . THR A 1 277 ? 20.469 10.273 -9.969 1 53.81 277 THR A CA 1
ATOM 2057 C C . THR A 1 277 ? 21.125 8.898 -9.883 1 53.81 277 THR A C 1
ATOM 2059 O O . THR A 1 277 ? 22.109 8.719 -9.156 1 53.81 277 THR A O 1
ATOM 2062 N N . GLY A 1 278 ? 20.781 8.062 -10.781 1 59.16 278 GLY A N 1
ATOM 2063 C CA . GLY A 1 278 ? 21.312 6.719 -10.711 1 59.16 278 GLY A CA 1
ATOM 2064 C C . GLY A 1 278 ? 20.844 5.945 -9.492 1 59.16 278 GLY A C 1
ATOM 2065 O O . GLY A 1 278 ? 20.156 6.496 -8.633 1 59.16 278 GLY A O 1
ATOM 2066 N N . GLY A 1 279 ? 20.938 4.676 -9.391 1 63.41 279 GLY A N 1
ATOM 2067 C CA . GLY A 1 279 ? 20.625 3.834 -8.242 1 63.41 279 GLY A CA 1
ATOM 2068 C C . GLY A 1 279 ? 21.562 4.062 -7.07 1 63.41 279 GLY A C 1
ATOM 2069 O O . GLY A 1 279 ? 22.609 4.699 -7.215 1 63.41 279 GLY A O 1
ATOM 2070 N N . ARG A 1 280 ? 21.047 3.812 -5.867 1 67.75 280 ARG A N 1
ATOM 2071 C CA . ARG A 1 280 ? 21.828 3.943 -4.637 1 67.75 280 ARG A CA 1
ATOM 2072 C C . ARG A 1 280 ? 22.484 2.623 -4.266 1 67.75 280 ARG A C 1
ATOM 2074 O O . ARG A 1 280 ? 21.812 1.622 -4.027 1 67.75 280 ARG A O 1
ATOM 2081 N N . ASP A 1 281 ? 23.781 2.594 -4.504 1 67 281 ASP A N 1
ATOM 2082 C CA . ASP A 1 281 ? 24.516 1.419 -4.055 1 67 281 ASP A CA 1
ATOM 2083 C C . ASP A 1 281 ? 25 1.589 -2.617 1 67 281 ASP A C 1
ATOM 2085 O O . ASP A 1 281 ? 26.062 2.166 -2.377 1 67 281 ASP A O 1
ATOM 2089 N N . GLU A 1 282 ? 24.281 1.025 -1.752 1 67.81 282 GLU A N 1
ATOM 2090 C CA . GLU A 1 282 ? 24.531 1.206 -0.327 1 67.81 282 GLU A CA 1
ATOM 2091 C C . GLU A 1 282 ? 25.891 0.628 0.062 1 67.81 282 GLU A C 1
ATOM 2093 O O . GLU A 1 282 ? 26.484 1.043 1.059 1 67.81 282 GLU A O 1
ATOM 2098 N N . THR A 1 283 ? 26.375 -0.288 -0.688 1 66.44 283 THR A N 1
ATOM 2099 C CA . THR A 1 283 ? 27.641 -0.932 -0.368 1 66.44 283 THR A CA 1
ATOM 2100 C C . THR A 1 283 ? 28.812 -0.016 -0.71 1 66.44 283 THR A C 1
ATOM 2102 O O . THR A 1 283 ? 29.953 -0.297 -0.339 1 66.44 283 THR A O 1
ATOM 2105 N N . LYS A 1 284 ? 28.5 1.027 -1.31 1 68.44 284 LYS A N 1
ATOM 2106 C CA . LYS A 1 284 ? 29.562 1.971 -1.659 1 68.44 284 LYS A CA 1
ATOM 2107 C C . LYS A 1 284 ? 29.469 3.24 -0.819 1 68.44 284 LYS A C 1
ATOM 2109 O O . LYS A 1 284 ? 30.203 4.203 -1.054 1 68.44 284 LYS A O 1
ATOM 2114 N N . LEU A 1 285 ? 28.609 3.09 0.083 1 69.88 285 LEU A N 1
ATOM 2115 C CA . LEU A 1 285 ? 28.438 4.234 0.969 1 69.88 285 LEU A CA 1
ATOM 2116 C C . LEU A 1 285 ? 29.125 3.998 2.309 1 69.88 285 LEU A C 1
ATOM 2118 O O . LEU A 1 285 ? 29.531 2.875 2.609 1 69.88 285 LEU A O 1
ATOM 2122 N N . PRO A 1 286 ? 29.375 5.055 3.057 1 65.62 286 PRO A N 1
ATOM 2123 C CA . PRO A 1 286 ? 30.047 4.914 4.355 1 65.62 286 PRO A CA 1
ATOM 2124 C C . PRO A 1 286 ? 29.312 3.947 5.289 1 65.62 286 PRO A C 1
ATOM 2126 O O . PRO A 1 286 ? 29.891 3.486 6.277 1 65.62 286 PRO A O 1
ATOM 2129 N N . ILE A 1 287 ? 28.219 3.535 4.891 1 64.94 287 ILE A N 1
ATOM 2130 C CA . ILE A 1 287 ? 27.438 2.635 5.723 1 64.94 287 ILE A CA 1
ATOM 2131 C C . ILE A 1 287 ? 27.641 1.193 5.262 1 64.94 287 ILE A C 1
ATOM 2133 O O . ILE A 1 287 ? 26.906 0.29 5.68 1 64.94 287 ILE A O 1
ATOM 2137 N N . LYS A 1 288 ? 28.562 0.958 4.523 1 65.12 288 LYS A N 1
ATOM 2138 C CA . LYS A 1 288 ? 28.812 -0.321 3.865 1 65.12 288 LYS A CA 1
ATOM 2139 C C . LYS A 1 288 ? 28.891 -1.456 4.879 1 65.12 288 LYS A C 1
ATOM 2141 O O . LYS A 1 288 ? 28.422 -2.564 4.621 1 65.12 288 LYS A O 1
ATOM 2146 N N . HIS A 1 289 ? 29.453 -1.155 5.91 1 61 289 HIS A N 1
ATOM 2147 C CA . HIS A 1 289 ? 29.656 -2.215 6.891 1 61 289 HIS A CA 1
ATOM 2148 C C . HIS A 1 289 ? 28.328 -2.758 7.414 1 61 289 HIS A C 1
ATOM 2150 O O . HIS A 1 289 ? 28.219 -3.951 7.703 1 61 289 HIS A O 1
ATOM 2156 N N . ALA A 1 290 ? 27.359 -1.92 7.484 1 62.56 290 ALA A N 1
ATOM 2157 C CA . ALA A 1 290 ? 26.047 -2.326 7.98 1 62.56 290 ALA A CA 1
ATOM 2158 C C . ALA A 1 290 ? 25.312 -3.166 6.945 1 62.56 290 ALA A C 1
ATOM 2160 O O . ALA A 1 290 ? 24.438 -3.965 7.293 1 62.56 290 ALA A O 1
ATOM 2161 N N . TRP A 1 291 ? 25.781 -3.143 5.75 1 67.81 291 TRP A N 1
ATOM 2162 C CA . TRP A 1 291 ? 25 -3.709 4.66 1 67.81 291 TRP A CA 1
ATOM 2163 C C . TRP A 1 291 ? 25.578 -5.035 4.191 1 67.81 291 TRP A C 1
ATOM 2165 O O . TRP A 1 291 ? 24.875 -5.883 3.648 1 67.81 291 TRP A O 1
ATOM 2175 N N . GLU A 1 292 ? 26.859 -5.219 4.336 1 65.38 292 GLU A N 1
ATOM 2176 C CA . GLU A 1 292 ? 27.469 -6.453 3.861 1 65.38 292 GLU A CA 1
ATOM 2177 C C . GLU A 1 292 ? 26.797 -7.676 4.477 1 65.38 292 GLU A C 1
ATOM 2179 O O . GLU A 1 292 ? 26.531 -8.656 3.783 1 65.38 292 GLU A O 1
ATOM 2184 N N . GLY A 1 293 ? 26.453 -7.637 5.629 1 71.06 293 GLY A N 1
ATOM 2185 C CA . GLY A 1 293 ? 25.828 -8.766 6.281 1 71.06 293 GLY A CA 1
ATOM 2186 C C . GLY A 1 293 ? 24.312 -8.773 6.133 1 71.06 293 GLY A C 1
ATOM 2187 O O . GLY A 1 293 ? 23.656 -9.734 6.531 1 71.06 293 GLY A O 1
ATOM 2188 N N . LEU A 1 294 ? 23.891 -7.828 5.352 1 79.06 294 LEU A N 1
ATOM 2189 C CA . LEU A 1 294 ? 22.438 -7.684 5.305 1 79.06 294 LEU A CA 1
ATOM 2190 C C . LEU A 1 294 ? 21.906 -8.102 3.943 1 79.06 294 LEU A C 1
ATOM 2192 O O . LEU A 1 294 ? 20.703 -8.367 3.803 1 79.06 294 LEU A O 1
ATOM 2196 N N . LEU A 1 295 ? 22.797 -8.336 2.99 1 86 295 LEU A N 1
ATOM 2197 C CA . LEU A 1 295 ? 22.344 -8.664 1.645 1 86 295 LEU A CA 1
ATOM 2198 C C . LEU A 1 295 ? 21.953 -10.141 1.547 1 86 295 LEU A C 1
ATOM 2200 O O . LEU A 1 295 ? 22.703 -11.016 1.984 1 86 295 LEU A O 1
ATOM 2204 N N . LEU A 1 296 ? 20.828 -10.398 0.949 1 91.25 296 LEU A N 1
ATOM 2205 C CA . LEU A 1 296 ? 20.375 -11.758 0.718 1 91.25 296 LEU A CA 1
ATOM 2206 C C . LEU A 1 296 ? 21 -12.336 -0.547 1 91.25 296 LEU A C 1
ATOM 2208 O O . LEU A 1 296 ? 21.016 -11.688 -1.592 1 91.25 296 LEU A O 1
ATOM 2212 N N . GLN A 1 297 ? 21.438 -13.578 -0.361 1 92.38 297 GLN A N 1
ATOM 2213 C CA . GLN A 1 297 ? 21.938 -14.273 -1.542 1 92.38 297 GLN A CA 1
ATOM 2214 C C . GLN A 1 297 ? 20.797 -14.672 -2.471 1 92.38 297 GLN A C 1
ATOM 2216 O O . GLN A 1 297 ? 19.766 -15.164 -2.014 1 92.38 297 GLN A O 1
ATOM 2221 N N . GLN A 1 298 ? 21.016 -14.508 -3.686 1 92.88 298 GLN A N 1
ATOM 2222 C CA . GLN A 1 298 ? 19.984 -14.805 -4.688 1 92.88 298 GLN A CA 1
ATOM 2223 C C . GLN A 1 298 ? 19.547 -16.266 -4.609 1 92.88 298 GLN A C 1
ATOM 2225 O O . GLN A 1 298 ? 18.344 -16.547 -4.707 1 92.88 298 GLN A O 1
ATOM 2230 N N . GLU A 1 299 ? 20.469 -17.156 -4.418 1 95.06 299 GLU A N 1
ATOM 2231 C CA . GLU A 1 299 ? 20.172 -18.578 -4.344 1 95.06 299 GLU A CA 1
ATOM 2232 C C . GLU A 1 299 ? 19.25 -18.891 -3.17 1 95.06 299 GLU A C 1
ATOM 2234 O O . GLU A 1 299 ? 18.344 -19.719 -3.289 1 95.06 299 GLU A O 1
ATOM 2239 N N . ALA A 1 300 ? 19.531 -18.234 -2.1 1 96.25 300 ALA A N 1
ATOM 2240 C CA . ALA A 1 300 ? 18.703 -18.438 -0.917 1 96.25 300 ALA A CA 1
ATOM 2241 C C . ALA A 1 300 ? 17.266 -17.984 -1.162 1 96.25 300 ALA A C 1
ATOM 2243 O O . ALA A 1 300 ? 16.328 -18.625 -0.708 1 96.25 300 ALA A O 1
ATOM 2244 N N . VAL A 1 301 ? 17.109 -16.922 -1.844 1 97.25 301 VAL A N 1
ATOM 2245 C CA . VAL A 1 301 ? 15.789 -16.375 -2.156 1 97.25 301 VAL A CA 1
ATOM 2246 C C . VAL A 1 301 ? 15.039 -17.344 -3.068 1 97.25 301 VAL A C 1
ATOM 2248 O O . VAL A 1 301 ? 13.883 -17.703 -2.799 1 97.25 301 VAL A O 1
ATOM 2251 N N . THR A 1 302 ? 15.672 -17.844 -4.105 1 97.88 302 THR A N 1
ATOM 2252 C CA . THR A 1 302 ? 15.078 -18.766 -5.062 1 97.88 302 THR A CA 1
ATOM 2253 C C . THR A 1 302 ? 14.672 -20.062 -4.379 1 97.88 302 THR A C 1
ATOM 2255 O O . THR A 1 302 ? 13.57 -20.578 -4.598 1 97.88 302 THR A O 1
ATOM 2258 N N . LYS A 1 303 ? 15.547 -20.547 -3.51 1 97.75 303 LYS A N 1
ATOM 2259 C CA . LYS A 1 303 ? 15.266 -21.781 -2.777 1 97.75 303 LYS A CA 1
ATOM 2260 C C . LYS A 1 303 ? 14.062 -21.609 -1.854 1 97.75 303 LYS A C 1
ATOM 2262 O O . LYS A 1 303 ? 13.25 -22.531 -1.72 1 97.75 303 LYS A O 1
ATOM 2267 N N . THR A 1 304 ? 14.016 -20.453 -1.224 1 98.12 304 THR A N 1
ATOM 2268 C CA . THR A 1 304 ? 12.906 -20.188 -0.316 1 98.12 304 THR A CA 1
ATOM 2269 C C . THR A 1 304 ? 11.586 -20.141 -1.077 1 98.12 304 THR A C 1
ATOM 2271 O O . THR A 1 304 ? 10.578 -20.688 -0.624 1 98.12 304 THR A O 1
ATOM 2274 N N . ILE A 1 305 ? 11.57 -19.516 -2.209 1 98.62 305 ILE A N 1
ATOM 2275 C CA . ILE A 1 305 ? 10.367 -19.422 -3.029 1 98.62 305 ILE A CA 1
ATOM 2276 C C . ILE A 1 305 ? 9.914 -20.828 -3.439 1 98.62 305 ILE A C 1
ATOM 2278 O O . ILE A 1 305 ? 8.758 -21.203 -3.232 1 98.62 305 ILE A O 1
ATOM 2282 N N . LEU A 1 306 ? 10.836 -21.641 -3.975 1 98.44 306 LEU A N 1
ATOM 2283 C CA . LEU A 1 306 ? 10.508 -22.984 -4.445 1 98.44 306 LEU A CA 1
ATOM 2284 C C . LEU A 1 306 ? 10.055 -23.875 -3.291 1 98.44 306 LEU A C 1
ATOM 2286 O O . LEU A 1 306 ? 9.133 -24.672 -3.447 1 98.44 306 LEU A O 1
ATOM 2290 N N . HIS A 1 307 ? 10.664 -23.688 -2.162 1 97.62 307 HIS A N 1
ATOM 2291 C CA . HIS A 1 307 ? 10.266 -24.453 -0.987 1 97.62 307 HIS A CA 1
ATOM 2292 C C . HIS A 1 307 ? 8.812 -24.172 -0.608 1 97.62 307 HIS A C 1
ATOM 2294 O O . HIS A 1 307 ? 8.016 -25.094 -0.45 1 97.62 307 HIS A O 1
ATOM 2300 N N . HIS A 1 308 ? 8.477 -22.953 -0.486 1 97.44 308 HIS A N 1
ATOM 2301 C CA . HIS A 1 308 ? 7.129 -22.594 -0.053 1 97.44 308 HIS A CA 1
ATOM 2302 C C . HIS A 1 308 ? 6.09 -23.016 -1.09 1 97.44 308 HIS A C 1
ATOM 2304 O O . HIS A 1 308 ? 4.977 -23.406 -0.735 1 97.44 308 HIS A O 1
ATOM 2310 N N . LEU A 1 309 ? 6.43 -22.938 -2.348 1 97.94 309 LEU A N 1
ATOM 2311 C CA . LEU A 1 309 ? 5.492 -23.297 -3.406 1 97.94 309 LEU A CA 1
ATOM 2312 C C . LEU A 1 309 ? 5.332 -24.797 -3.504 1 97.94 309 LEU A C 1
ATOM 2314 O O . LEU A 1 309 ? 4.375 -25.297 -4.105 1 97.94 309 LEU A O 1
ATOM 2318 N N . SER A 1 310 ? 6.262 -25.578 -2.916 1 97.12 310 SER A N 1
ATOM 2319 C CA . SER A 1 310 ? 6.207 -27.047 -2.967 1 97.12 310 SER A CA 1
ATOM 2320 C C . SER A 1 310 ? 5.359 -27.609 -1.831 1 97.12 310 SER A C 1
ATOM 2322 O O . SER A 1 310 ? 5.004 -28.781 -1.84 1 97.12 310 SER A O 1
ATOM 2324 N N . LEU A 1 311 ? 5.035 -26.797 -0.848 1 95.19 311 LEU A N 1
ATOM 2325 C CA . LEU A 1 311 ? 4.27 -27.266 0.302 1 95.19 311 LEU A CA 1
ATOM 2326 C C . LEU A 1 311 ? 2.871 -27.703 -0.121 1 95.19 311 LEU A C 1
ATOM 2328 O O . LEU A 1 311 ? 2.324 -27.203 -1.104 1 95.19 311 LEU A O 1
ATOM 2332 N N . SER A 1 312 ? 2.352 -28.609 0.651 1 93.5 312 SER A N 1
ATOM 2333 C CA . SER A 1 312 ? 0.97 -29.016 0.418 1 93.5 312 SER A CA 1
ATOM 2334 C C . SER A 1 312 ? 0.004 -27.859 0.642 1 93.5 312 SER A C 1
ATOM 2336 O O . SER A 1 312 ? 0.125 -27.125 1.624 1 93.5 312 SER A O 1
ATOM 2338 N N . PRO A 1 313 ? -0.948 -27.688 -0.277 1 90.88 313 PRO A N 1
ATOM 2339 C CA . PRO A 1 313 ? -1.909 -26.594 -0.101 1 90.88 313 PRO A CA 1
ATOM 2340 C C . PRO A 1 313 ? -2.943 -26.891 0.984 1 90.88 313 PRO A C 1
ATOM 2342 O O . PRO A 1 313 ? -3.676 -26 1.402 1 90.88 313 PRO A O 1
ATOM 2345 N N . LYS A 1 314 ? -2.992 -28.031 1.479 1 88.19 314 LYS A N 1
ATOM 2346 C CA . LYS A 1 314 ? -3.98 -28.438 2.473 1 88.19 314 LYS A CA 1
ATOM 2347 C C . LYS A 1 314 ? -3.58 -27.984 3.869 1 88.19 314 LYS A C 1
ATOM 2349 O O . LYS A 1 314 ? -2.395 -27.953 4.203 1 88.19 314 LYS A O 1
ATOM 2354 N N . PRO A 1 315 ? -4.625 -27.609 4.672 1 87.44 315 PRO A N 1
ATOM 2355 C CA . PRO A 1 315 ? -4.316 -27.203 6.043 1 87.44 315 PRO A CA 1
ATOM 2356 C C . PRO A 1 315 ? -3.637 -28.312 6.848 1 87.44 315 PRO A C 1
ATOM 2358 O O . PRO A 1 315 ? -3.957 -29.484 6.684 1 87.44 315 PRO A O 1
ATOM 2361 N N . GLN A 1 316 ? -2.688 -27.875 7.664 1 86.19 316 GLN A N 1
ATOM 2362 C CA . GLN A 1 316 ? -1.95 -28.766 8.562 1 86.19 316 GLN A CA 1
ATOM 2363 C C . GLN A 1 316 ? -1.924 -28.203 9.984 1 86.19 316 GLN A C 1
ATOM 2365 O O . GLN A 1 316 ? -2.168 -27.016 10.188 1 86.19 316 GLN A O 1
ATOM 2370 N N . PRO A 1 317 ? -1.669 -29.094 10.906 1 82.75 317 PRO A N 1
ATOM 2371 C CA . PRO A 1 317 ? -1.628 -28.578 12.273 1 82.75 317 PRO A CA 1
ATOM 2372 C C . PRO A 1 317 ? -0.615 -27.453 12.461 1 82.75 317 PRO A C 1
ATOM 2374 O O . PRO A 1 317 ? 0.53 -27.562 12.016 1 82.75 317 PRO A O 1
ATOM 2377 N N . LEU A 1 318 ? -1.074 -26.406 13.055 1 81.19 318 LEU A N 1
ATOM 2378 C CA . LEU A 1 318 ? -0.194 -25.281 13.328 1 81.19 318 LEU A CA 1
ATOM 2379 C C . LEU A 1 318 ? 0.982 -25.703 14.203 1 81.19 318 LEU A C 1
ATOM 2381 O O . LEU A 1 318 ? 2.119 -25.281 13.969 1 81.19 318 LEU A O 1
ATOM 2385 N N . ILE A 1 319 ? 0.594 -26.5 15.273 1 80.5 319 ILE A N 1
ATOM 2386 C CA . ILE A 1 319 ? 1.58 -27.141 16.141 1 80.5 319 ILE A CA 1
ATOM 2387 C C . ILE A 1 319 ? 1.564 -28.641 15.922 1 80.5 319 ILE A C 1
ATOM 2389 O O . ILE A 1 319 ? 0.599 -29.328 16.297 1 80.5 319 ILE A O 1
ATOM 2393 N N . PRO A 1 320 ? 2.66 -29.078 15.32 1 83.12 320 PRO A N 1
ATOM 2394 C CA . PRO A 1 320 ? 2.631 -30.469 14.875 1 83.12 320 PRO A CA 1
ATOM 2395 C C . PRO A 1 320 ? 2.887 -31.453 16.016 1 83.12 320 PRO A C 1
ATOM 2397 O O . PRO A 1 320 ? 3.232 -32.625 15.766 1 83.12 320 PRO A O 1
ATOM 2400 N N . TYR A 1 321 ? 2.674 -30.969 17.312 1 82.31 321 TYR A N 1
ATOM 2401 C CA . TYR A 1 321 ? 2.914 -31.812 18.469 1 82.31 321 TYR A CA 1
ATOM 2402 C C . TYR A 1 321 ? 1.649 -31.969 19.297 1 82.31 321 TYR A C 1
ATOM 2404 O O . TYR A 1 321 ? 0.839 -31.047 19.391 1 82.31 321 TYR A O 1
ATOM 2412 N N . PRO A 1 322 ? 1.488 -33.219 19.891 1 80.12 322 PRO A N 1
ATOM 2413 C CA . PRO A 1 322 ? 0.364 -33.375 20.812 1 80.12 322 PRO A CA 1
ATOM 2414 C C . PRO A 1 322 ? 0.437 -32.406 22.016 1 80.12 322 PRO A C 1
ATOM 2416 O O . PRO A 1 322 ? 1.531 -32.062 22.438 1 80.12 322 PRO A O 1
ATOM 2419 N N . PRO A 1 323 ? -0.713 -32.031 22.594 1 81.56 323 PRO A N 1
ATOM 2420 C CA . PRO A 1 323 ? -2.033 -32.406 22.094 1 81.56 323 PRO A CA 1
ATOM 2421 C C . PRO A 1 323 ? -2.543 -31.484 21 1 81.56 323 PRO A C 1
ATOM 2423 O O . PRO A 1 323 ? -3.652 -31.672 20.5 1 81.56 323 PRO A O 1
ATOM 2426 N N . PHE A 1 324 ? -1.745 -30.547 20.609 1 79.88 324 PHE A N 1
ATOM 2427 C CA . PHE A 1 324 ? -2.227 -29.484 19.734 1 79.88 324 PHE A CA 1
ATOM 2428 C C . PHE A 1 324 ? -2.537 -30.031 18.344 1 79.88 324 PHE A C 1
ATOM 2430 O O . PHE A 1 324 ? -3.439 -29.531 17.672 1 79.88 324 PHE A O 1
ATOM 2437 N N . ASN A 1 325 ? -1.792 -31.062 17.953 1 79.69 325 ASN A N 1
ATOM 2438 C CA . ASN A 1 325 ? -1.976 -31.594 16.594 1 79.69 325 ASN A CA 1
ATOM 2439 C C . ASN A 1 325 ? -3.258 -32.406 16.484 1 79.69 325 ASN A C 1
ATOM 2441 O O . ASN A 1 325 ? -3.629 -32.844 15.398 1 79.69 325 ASN A O 1
ATOM 2445 N N . PHE A 1 326 ? -3.945 -32.531 17.656 1 78.5 326 PHE A N 1
ATOM 2446 C CA . PHE A 1 326 ? -5.211 -33.281 17.641 1 78.5 326 PHE A CA 1
ATOM 2447 C C . PHE A 1 326 ? -6.379 -32.344 17.391 1 78.5 326 PHE A C 1
ATOM 2449 O O . PHE A 1 326 ? -7.48 -32.781 17.062 1 78.5 326 PHE A O 1
ATOM 2456 N N . PHE A 1 327 ? -6.098 -31.125 17.562 1 80.81 327 PHE A N 1
ATOM 2457 C CA . PHE A 1 327 ? -7.156 -30.125 17.375 1 80.81 327 PHE A CA 1
ATOM 2458 C C . PHE A 1 327 ? -7.18 -29.625 15.938 1 80.81 327 PHE A C 1
ATOM 2460 O O . PHE A 1 327 ? -6.508 -28.641 15.609 1 80.81 327 PHE A O 1
ATOM 2467 N N . ARG A 1 328 ? -8.047 -30.219 15.125 1 78.69 328 ARG A N 1
ATOM 2468 C CA . ARG A 1 328 ? -8.102 -29.922 13.695 1 78.69 328 ARG A CA 1
ATOM 2469 C C . ARG A 1 328 ? -8.586 -28.5 13.453 1 78.69 328 ARG A C 1
ATOM 2471 O O . ARG A 1 328 ? -8.312 -27.922 12.391 1 78.69 328 ARG A O 1
ATOM 2478 N N . ALA A 1 329 ? -9.203 -27.984 14.43 1 76.06 329 ALA A N 1
ATOM 2479 C CA . ALA A 1 329 ? -9.703 -26.609 14.312 1 76.06 329 ALA A CA 1
ATOM 2480 C C . ALA A 1 329 ? -8.555 -25.609 14.25 1 76.06 329 ALA A C 1
ATOM 2482 O O . ALA A 1 329 ? -8.734 -24.484 13.781 1 76.06 329 ALA A O 1
ATOM 2483 N N . LEU A 1 330 ? -7.383 -26.141 14.539 1 78.62 330 LEU A N 1
ATOM 2484 C CA . LEU A 1 330 ? -6.215 -25.25 14.555 1 78.62 330 LEU A CA 1
ATOM 2485 C C . LEU A 1 330 ? -5.371 -25.453 13.297 1 78.62 330 LEU A C 1
ATOM 2487 O O . LEU A 1 330 ? -4.336 -24.797 13.133 1 78.62 330 LEU A O 1
ATOM 2491 N N . ASP A 1 331 ? -5.84 -26.359 12.43 1 83 331 ASP A N 1
ATOM 2492 C CA . ASP A 1 331 ? -5.098 -26.547 11.188 1 83 331 ASP A CA 1
ATOM 2493 C C . ASP A 1 331 ? -5.078 -25.281 10.352 1 83 331 ASP A C 1
ATOM 2495 O O . ASP A 1 331 ? -6.062 -24.531 10.312 1 83 331 ASP A O 1
ATOM 2499 N N . ALA A 1 332 ? -3.908 -25.031 9.766 1 82.44 332 ALA A N 1
ATOM 2500 C CA . ALA A 1 332 ? -3.752 -23.828 8.953 1 82.44 332 ALA A CA 1
ATOM 2501 C C . ALA A 1 332 ? -3.094 -24.156 7.613 1 82.44 332 ALA A C 1
ATOM 2503 O O . ALA A 1 332 ? -2.23 -25.031 7.539 1 82.44 332 ALA A O 1
ATOM 2504 N N . PRO A 1 333 ? -3.637 -23.516 6.637 1 84.19 333 PRO A N 1
ATOM 2505 C CA . PRO A 1 333 ? -2.912 -23.625 5.367 1 84.19 333 PRO A CA 1
ATOM 2506 C C . PRO A 1 333 ? -1.52 -23 5.426 1 84.19 333 PRO A C 1
ATOM 2508 O O . PRO A 1 333 ? -1.191 -22.297 6.391 1 84.19 333 PRO A O 1
ATOM 2511 N N . PRO A 1 334 ? -0.705 -23.328 4.43 1 87.5 334 PRO A N 1
ATOM 2512 C CA . PRO A 1 334 ? 0.605 -22.688 4.414 1 87.5 334 PRO A CA 1
ATOM 2513 C C . PRO A 1 334 ? 0.503 -21.156 4.395 1 87.5 334 PRO A C 1
ATOM 2515 O O . PRO A 1 334 ? -0.475 -20.609 3.883 1 87.5 334 PRO A O 1
ATOM 2518 N N . LYS A 1 335 ? 1.537 -20.578 4.887 1 90.94 335 LYS A N 1
ATOM 2519 C CA . LYS A 1 335 ? 1.561 -19.125 4.984 1 90.94 335 LYS A CA 1
ATOM 2520 C C . LYS A 1 335 ? 1.447 -18.484 3.605 1 90.94 335 LYS A C 1
ATOM 2522 O O . LYS A 1 335 ? 2.057 -18.953 2.643 1 90.94 335 LYS A O 1
ATOM 2527 N N . HIS A 1 336 ? 0.644 -17.516 3.559 1 94.81 336 HIS A N 1
ATOM 2528 C CA . HIS A 1 336 ? 0.502 -16.781 2.311 1 94.81 336 HIS A CA 1
ATOM 2529 C C . HIS A 1 336 ? 1.468 -15.602 2.26 1 94.81 336 HIS A C 1
ATOM 2531 O O . HIS A 1 336 ? 1.619 -14.961 1.215 1 94.81 336 HIS A O 1
ATOM 2537 N N . LEU A 1 337 ? 2.061 -15.227 3.354 1 95.94 337 LEU A N 1
ATOM 2538 C CA . LEU A 1 337 ? 2.984 -14.102 3.465 1 95.94 337 LEU A CA 1
ATOM 2539 C C . LEU A 1 337 ? 4.199 -14.477 4.309 1 95.94 337 LEU A C 1
ATOM 2541 O O . LEU A 1 337 ? 4.055 -14.875 5.465 1 95.94 337 LEU A O 1
ATOM 2545 N N . VAL A 1 338 ? 5.402 -14.367 3.74 1 96.44 338 VAL A N 1
ATOM 2546 C CA . VAL A 1 338 ? 6.633 -14.734 4.434 1 96.44 338 VAL A CA 1
ATOM 2547 C C . VAL A 1 338 ? 7.664 -13.617 4.281 1 96.44 338 VAL A C 1
ATOM 2549 O O . VAL A 1 338 ? 7.812 -13.047 3.199 1 96.44 338 VAL A O 1
ATOM 2552 N N . HIS A 1 339 ? 8.273 -13.227 5.344 1 96.56 339 HIS A N 1
ATOM 2553 C CA . HIS A 1 339 ? 9.391 -12.281 5.336 1 96.56 339 HIS A CA 1
ATOM 2554 C C . HIS A 1 339 ? 10.727 -13.016 5.379 1 96.56 339 HIS A C 1
ATOM 2556 O O . HIS A 1 339 ? 10.844 -14.062 6.027 1 96.56 339 HIS A O 1
ATOM 2562 N N . MET A 1 340 ? 11.641 -12.492 4.711 1 95.5 340 MET A N 1
ATOM 2563 C CA . MET A 1 340 ? 12.992 -13.039 4.703 1 95.5 340 MET A CA 1
ATOM 2564 C C . MET A 1 340 ? 14.031 -11.938 4.871 1 95.5 340 MET A C 1
ATOM 2566 O O . MET A 1 340 ? 14.117 -11.031 4.039 1 95.5 340 MET A O 1
ATOM 2570 N N . PRO A 1 341 ? 14.922 -11.914 5.902 1 93.38 341 PRO A N 1
ATOM 2571 C CA . PRO A 1 341 ? 14.891 -12.859 7.02 1 93.38 341 PRO A CA 1
ATOM 2572 C C . PRO A 1 341 ? 13.672 -12.664 7.926 1 93.38 341 PRO A C 1
ATOM 2574 O O . PRO A 1 341 ? 12.93 -11.695 7.766 1 93.38 341 PRO A O 1
ATOM 2577 N N . LEU A 1 342 ? 13.477 -13.531 8.852 1 91.69 342 LEU A N 1
ATOM 2578 C CA . LEU A 1 342 ? 12.289 -13.602 9.688 1 91.69 342 LEU A CA 1
ATOM 2579 C C . LEU A 1 342 ? 12.188 -12.375 10.594 1 91.69 342 LEU A C 1
ATOM 2581 O O . LEU A 1 342 ? 11.086 -11.961 10.961 1 91.69 342 LEU A O 1
ATOM 2585 N N . MET A 1 343 ? 13.25 -11.734 10.898 1 89.94 343 MET A N 1
ATOM 2586 C CA . MET A 1 343 ? 13.25 -10.586 11.797 1 89.94 343 MET A CA 1
ATOM 2587 C C . MET A 1 343 ? 12.383 -9.461 11.25 1 89.94 343 MET A C 1
ATOM 2589 O O . MET A 1 343 ? 11.852 -8.648 12.008 1 89.94 343 MET A O 1
ATOM 2593 N N . TYR A 1 344 ? 12.219 -9.422 9.961 1 91.88 344 TYR A N 1
ATOM 2594 C CA . TYR A 1 344 ? 11.422 -8.359 9.359 1 91.88 344 TYR A CA 1
ATOM 2595 C C . TYR A 1 344 ? 9.938 -8.586 9.594 1 91.88 344 TYR A C 1
ATOM 2597 O O . TYR A 1 344 ? 9.141 -7.652 9.531 1 91.88 344 TYR A O 1
ATOM 2605 N N . ARG A 1 345 ? 9.562 -9.828 9.812 1 92 345 ARG A N 1
ATOM 2606 C CA . ARG A 1 345 ? 8.195 -10.086 10.242 1 92 345 ARG A CA 1
ATOM 2607 C C . ARG A 1 345 ? 7.918 -9.453 11.609 1 92 345 ARG A C 1
ATOM 2609 O O . ARG A 1 345 ? 6.852 -8.875 11.82 1 92 345 ARG A O 1
ATOM 2616 N N . PHE A 1 346 ? 8.828 -9.594 12.453 1 90.06 346 PHE A N 1
ATOM 2617 C CA . PHE A 1 346 ? 8.719 -8.992 13.773 1 90.06 346 PHE A CA 1
ATOM 2618 C C . PHE A 1 346 ? 8.68 -7.469 13.672 1 90.06 346 PHE A C 1
ATOM 2620 O O . PHE A 1 346 ? 7.891 -6.812 14.352 1 90.06 346 PHE A O 1
ATOM 2627 N N . ALA A 1 347 ? 9.539 -6.988 12.797 1 91.44 347 ALA A N 1
ATOM 2628 C CA . ALA A 1 347 ? 9.562 -5.543 12.594 1 91.44 347 ALA A CA 1
ATOM 2629 C C . ALA A 1 347 ? 8.203 -5.039 12.117 1 91.44 347 ALA A C 1
ATOM 2631 O O . ALA A 1 347 ? 7.711 -4.012 12.586 1 91.44 347 ALA A O 1
ATOM 2632 N N . MET A 1 348 ? 7.617 -5.777 11.188 1 91.56 348 MET A N 1
ATOM 2633 C CA . MET A 1 348 ? 6.289 -5.426 10.688 1 91.56 348 MET A CA 1
ATOM 2634 C C . MET A 1 348 ? 5.273 -5.414 11.82 1 91.56 348 MET A C 1
ATOM 2636 O O . MET A 1 348 ? 4.43 -4.516 11.891 1 91.56 348 MET A O 1
ATOM 2640 N N . PHE A 1 349 ? 5.43 -6.281 12.773 1 88.75 349 PHE A N 1
ATOM 2641 C CA . PHE A 1 349 ? 4.465 -6.441 13.859 1 88.75 349 PHE A CA 1
ATOM 2642 C C . PHE A 1 349 ? 4.586 -5.305 14.859 1 88.75 349 PHE A C 1
ATOM 2644 O O . PHE A 1 349 ? 3.582 -4.848 15.422 1 88.75 349 PHE A O 1
ATOM 2651 N N . VAL A 1 350 ? 5.766 -4.816 15.055 1 87.94 350 VAL A N 1
ATOM 2652 C CA . VAL A 1 350 ? 5.949 -3.896 16.172 1 87.94 350 VAL A CA 1
ATOM 2653 C C . VAL A 1 350 ? 6.156 -2.479 15.648 1 87.94 350 VAL A C 1
ATOM 2655 O O . VAL A 1 350 ? 6.383 -1.55 16.422 1 87.94 350 VAL A O 1
ATOM 2658 N N . ARG A 1 351 ? 6.102 -2.307 14.359 1 86 351 ARG A N 1
ATOM 2659 C CA . ARG A 1 351 ? 6.512 -1.048 13.742 1 86 351 ARG A CA 1
ATOM 2660 C C . ARG A 1 351 ? 5.695 0.119 14.289 1 86 351 ARG A C 1
ATOM 2662 O O . ARG A 1 351 ? 6.199 1.238 14.398 1 86 351 ARG A O 1
ATOM 2669 N N . ASP A 1 352 ? 4.422 -0.067 14.688 1 85.5 352 ASP A N 1
ATOM 2670 C CA . ASP A 1 352 ? 3.562 1.012 15.172 1 85.5 352 ASP A CA 1
ATOM 2671 C C . ASP A 1 352 ? 3.443 0.982 16.688 1 85.5 352 ASP A C 1
ATOM 2673 O O . ASP A 1 352 ? 2.451 1.455 17.25 1 85.5 352 ASP A O 1
ATOM 2677 N N . THR A 1 353 ? 4.371 0.362 17.359 1 84.69 353 THR A N 1
ATOM 2678 C CA . THR A 1 353 ? 4.461 0.29 18.812 1 84.69 353 THR A CA 1
ATOM 2679 C C . THR A 1 353 ? 5.676 1.059 19.328 1 84.69 353 THR A C 1
ATOM 2681 O O . THR A 1 353 ? 6.48 1.552 18.531 1 84.69 353 THR A O 1
ATOM 2684 N N . PRO A 1 354 ? 5.77 1.176 20.578 1 82.81 354 PRO A N 1
ATOM 2685 C CA . PRO A 1 354 ? 6.953 1.85 21.109 1 82.81 354 PRO A CA 1
ATOM 2686 C C . PRO A 1 354 ? 8.258 1.196 20.672 1 82.81 354 PRO A C 1
ATOM 2688 O O . PRO A 1 354 ? 9.281 1.878 20.531 1 82.81 354 PRO A O 1
ATOM 2691 N N . LEU A 1 355 ? 8.242 -0.072 20.469 1 85.62 355 LEU A N 1
ATOM 2692 C CA . LEU A 1 355 ? 9.43 -0.742 19.953 1 85.62 355 LEU A CA 1
ATOM 2693 C C . LEU A 1 355 ? 9.758 -0.27 18.531 1 85.62 355 LEU A C 1
ATOM 2695 O O . LEU A 1 355 ? 10.93 -0.171 18.172 1 85.62 355 LEU A O 1
ATOM 2699 N N . GLY A 1 356 ? 8.766 -0.021 17.797 1 86.81 356 GLY A N 1
ATOM 2700 C CA . GLY A 1 356 ? 8.953 0.503 16.453 1 86.81 356 GLY A CA 1
ATOM 2701 C C . GLY A 1 356 ? 9.57 1.891 16.438 1 86.81 356 GLY A C 1
ATOM 2702 O O . GLY A 1 356 ? 10.578 2.119 15.773 1 86.81 356 GLY A O 1
ATOM 2703 N N . TRP A 1 357 ? 9.023 2.758 17.203 1 84.69 357 TRP A N 1
ATOM 2704 C CA . TRP A 1 357 ? 9.461 4.152 17.234 1 84.69 357 TRP A CA 1
ATOM 2705 C C . TRP A 1 357 ? 10.82 4.277 17.906 1 84.69 357 TRP A C 1
ATOM 2707 O O . TRP A 1 357 ? 11.641 5.113 17.516 1 84.69 357 TRP A O 1
ATOM 2717 N N . GLY A 1 358 ? 11.008 3.449 18.844 1 83.06 358 GLY A N 1
ATOM 2718 C CA . GLY A 1 358 ? 12.195 3.594 19.672 1 83.06 358 GLY A CA 1
ATOM 2719 C C . GLY A 1 358 ? 13.383 2.801 19.141 1 83.06 358 GLY A C 1
ATOM 2720 O O . GLY A 1 358 ? 14.531 3.127 19.438 1 83.06 358 GLY A O 1
ATOM 2721 N N . TYR A 1 359 ? 13.047 1.771 18.391 1 84.81 359 TYR A N 1
ATOM 2722 C CA . TYR A 1 359 ? 14.164 0.911 18 1 84.81 359 TYR A CA 1
ATOM 2723 C C . TYR A 1 359 ? 14.18 0.7 16.484 1 84.81 359 TYR A C 1
ATOM 2725 O O . TYR A 1 359 ? 15.195 0.949 15.828 1 84.81 359 TYR A O 1
ATOM 2733 N N . ILE A 1 360 ? 13.125 0.344 15.914 1 86.88 360 ILE A N 1
ATOM 2734 C CA . ILE A 1 360 ? 13.102 -0.047 14.508 1 86.88 360 ILE A CA 1
ATOM 2735 C C . ILE A 1 360 ? 13.359 1.175 13.633 1 86.88 360 ILE A C 1
ATOM 2737 O O . ILE A 1 360 ? 14.188 1.127 12.719 1 86.88 360 ILE A O 1
ATOM 2741 N N . GLU A 1 361 ? 12.68 2.26 13.906 1 89.06 361 GLU A N 1
ATOM 2742 C CA . GLU A 1 361 ? 12.797 3.447 13.062 1 89.06 361 GLU A CA 1
ATOM 2743 C C . GLU A 1 361 ? 14.195 4.047 13.141 1 89.06 361 GLU A C 1
ATOM 2745 O O . GLU A 1 361 ? 14.82 4.316 12.117 1 89.06 361 GLU A O 1
ATOM 2750 N N . PRO A 1 362 ? 14.789 4.23 14.336 1 86.38 362 PRO A N 1
ATOM 2751 C CA . PRO A 1 362 ? 16.172 4.715 14.398 1 86.38 362 PRO A CA 1
ATOM 2752 C C . PRO A 1 362 ? 17.156 3.77 13.719 1 86.38 362 PRO A C 1
ATOM 2754 O O . PRO A 1 362 ? 18.109 4.219 13.078 1 86.38 362 PRO A O 1
ATOM 2757 N N . ALA A 1 363 ? 16.938 2.5 13.891 1 84.31 363 ALA A N 1
ATOM 2758 C CA . ALA A 1 363 ? 17.797 1.523 13.234 1 84.31 363 ALA A CA 1
ATOM 2759 C C . ALA A 1 363 ? 17.734 1.655 11.719 1 84.31 363 ALA A C 1
ATOM 2761 O O . ALA A 1 363 ? 18.75 1.549 11.031 1 84.31 363 ALA A O 1
ATOM 2762 N N . ALA A 1 364 ? 16.547 1.854 11.234 1 85.69 364 ALA A N 1
ATOM 2763 C CA . ALA A 1 364 ? 16.359 2.049 9.797 1 85.69 364 ALA A CA 1
ATOM 2764 C C . ALA A 1 364 ? 17.094 3.303 9.32 1 85.69 364 ALA A C 1
ATOM 2766 O O . ALA A 1 364 ? 17.75 3.283 8.273 1 85.69 364 ALA A O 1
ATOM 2767 N N . ARG A 1 365 ? 17 4.375 10.039 1 86.5 365 ARG A N 1
ATOM 2768 C CA . ARG A 1 365 ? 17.688 5.613 9.68 1 86.5 365 ARG A CA 1
ATOM 2769 C C . ARG A 1 365 ? 19.188 5.422 9.672 1 86.5 365 ARG A C 1
ATOM 2771 O O . ARG A 1 365 ? 19.891 5.926 8.781 1 86.5 365 ARG A O 1
ATOM 2778 N N . ARG A 1 366 ? 19.656 4.684 10.625 1 83.06 366 ARG A N 1
ATOM 2779 C CA . ARG A 1 366 ? 21.078 4.387 10.664 1 83.06 366 ARG A CA 1
ATOM 2780 C C . ARG A 1 366 ? 21.5 3.531 9.477 1 83.06 366 ARG A C 1
ATOM 2782 O O . ARG A 1 366 ? 22.516 3.801 8.836 1 83.06 366 ARG A O 1
ATOM 2789 N N . LYS A 1 367 ? 20.703 2.592 9.25 1 78.94 367 LYS A N 1
ATOM 2790 C CA . LYS A 1 367 ? 20.984 1.658 8.164 1 78.94 367 LYS A CA 1
ATOM 2791 C C . LYS A 1 367 ? 21.094 2.389 6.828 1 78.94 367 LYS A C 1
ATOM 2793 O O . LYS A 1 367 ? 21.938 2.037 5.996 1 78.94 367 LYS A O 1
ATOM 2798 N N . TYR A 1 368 ? 20.359 3.43 6.688 1 79.19 368 TYR A N 1
ATOM 2799 C CA . TYR A 1 368 ? 20.328 4.098 5.391 1 79.19 368 TYR A CA 1
ATOM 2800 C C . TYR A 1 368 ? 21.109 5.406 5.434 1 79.19 368 TYR A C 1
ATOM 2802 O O . TYR A 1 368 ? 21.016 6.215 4.508 1 79.19 368 TYR A O 1
ATOM 2810 N N . GLY A 1 369 ? 21.781 5.57 6.492 1 73.56 369 GLY A N 1
ATOM 2811 C CA . GLY A 1 369 ? 22.75 6.652 6.57 1 73.56 369 GLY A CA 1
ATOM 2812 C C . GLY A 1 369 ? 22.125 7.988 6.938 1 73.56 369 GLY A C 1
ATOM 2813 O O . GLY A 1 369 ? 22.656 9.039 6.578 1 73.56 369 GLY A O 1
ATOM 2814 N N . LEU A 1 370 ? 20.969 8.039 7.402 1 68.94 370 LEU A N 1
ATOM 2815 C CA . LEU A 1 370 ? 20.359 9.297 7.824 1 68.94 370 LEU A CA 1
ATOM 2816 C C . LEU A 1 370 ? 20.734 9.62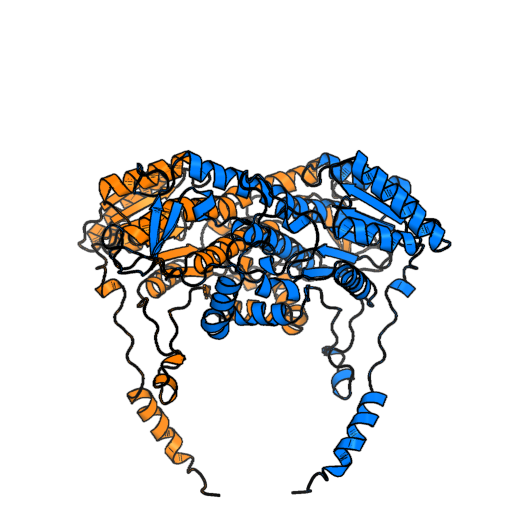5 9.266 1 68.94 370 LEU A C 1
ATOM 2818 O O . LEU A 1 370 ? 20.234 10.602 9.836 1 68.94 370 LEU A O 1
ATOM 2822 N N . ILE A 1 371 ? 21.828 8.867 9.789 1 59.03 371 ILE A N 1
ATOM 2823 C CA . ILE A 1 371 ? 22.281 9.078 11.156 1 59.03 371 ILE A CA 1
ATOM 2824 C C . ILE A 1 371 ? 23.016 10.414 11.258 1 59.03 371 ILE A C 1
ATOM 2826 O O . ILE A 1 371 ? 23.719 10.82 10.32 1 59.03 371 ILE A O 1
ATOM 2830 N N . GLY A 1 372 ? 22.734 11.195 12.453 1 51.28 372 GLY A N 1
ATOM 2831 C CA . GLY A 1 372 ? 23.516 12.359 12.812 1 51.28 372 GLY A CA 1
ATOM 2832 C C . GLY A 1 372 ? 23 13.648 12.211 1 51.28 372 GLY A C 1
ATOM 2833 O O . GLY A 1 372 ? 23.703 14.656 12.156 1 51.28 372 GLY A O 1
ATOM 2834 N N . ARG A 1 373 ? 21.906 13.391 11.398 1 46.94 373 ARG A N 1
ATOM 2835 C CA . ARG A 1 373 ? 21.5 14.68 10.852 1 46.94 373 ARG A CA 1
ATOM 2836 C C . ARG A 1 373 ? 21.062 15.641 11.961 1 46.94 373 ARG A C 1
ATOM 2838 O O . ARG A 1 373 ? 21.219 16.859 11.828 1 46.94 373 ARG A O 1
ATOM 2845 N N . ALA A 1 374 ? 20.375 15.039 13 1 41.5 374 ALA A N 1
ATOM 2846 C CA . ALA A 1 374 ? 20.125 15.938 14.133 1 41.5 374 ALA A CA 1
ATOM 2847 C C . ALA A 1 374 ? 21.328 15.953 15.086 1 41.5 374 ALA A C 1
ATOM 2849 O O . ALA A 1 374 ? 22 14.945 15.25 1 41.5 374 ALA A O 1
ATOM 2850 N N . MET B 1 1 ? 4.363 -17.219 53.5 1 35.19 1 MET B N 1
ATOM 2851 C CA . MET B 1 1 ? 4.285 -16.234 52.406 1 35.19 1 MET B CA 1
ATOM 2852 C C . MET B 1 1 ? 3.295 -15.133 52.75 1 35.19 1 MET B C 1
ATOM 2854 O O . MET B 1 1 ? 2.186 -15.406 53.219 1 35.19 1 MET B O 1
ATOM 2858 N N . PRO B 1 2 ? 3.787 -13.867 53.125 1 42.66 2 PRO B N 1
ATOM 2859 C CA . PRO B 1 2 ? 2.832 -12.852 53.562 1 42.66 2 PRO B CA 1
ATOM 2860 C C . PRO B 1 2 ? 1.657 -12.695 52.594 1 42.66 2 PRO B C 1
ATOM 2862 O O . PRO B 1 2 ? 1.835 -12.797 51.375 1 42.66 2 PRO B O 1
ATOM 2865 N N . ARG B 1 3 ? 0.462 -13.188 52.938 1 47.75 3 ARG B N 1
ATOM 2866 C CA . ARG B 1 3 ? -0.817 -13.008 52.25 1 47.75 3 ARG B CA 1
ATOM 2867 C C . ARG B 1 3 ? -1.061 -11.539 51.938 1 47.75 3 ARG B C 1
ATOM 2869 O O . ARG B 1 3 ? -1.144 -10.695 52.844 1 47.75 3 ARG B O 1
ATOM 2876 N N . PHE B 1 4 ? -0.481 -11.102 50.812 1 53.34 4 PHE B N 1
ATOM 2877 C CA . PHE B 1 4 ? -0.843 -9.75 50.375 1 53.34 4 PHE B CA 1
ATOM 2878 C C . PHE B 1 4 ? -2.334 -9.508 50.562 1 53.34 4 PHE B C 1
ATOM 2880 O O . PHE B 1 4 ? -3.166 -10.227 50.031 1 53.34 4 PHE B O 1
ATOM 2887 N N . PRO B 1 5 ? -2.746 -8.953 51.688 1 52.72 5 PRO B N 1
ATOM 2888 C CA . PRO B 1 5 ? -4.176 -8.836 52 1 52.72 5 PRO B CA 1
ATOM 2889 C C . PRO B 1 5 ? -4.969 -8.211 50.844 1 52.72 5 PRO B C 1
ATOM 2891 O O . PRO B 1 5 ? -4.586 -7.156 50.344 1 52.72 5 PRO B O 1
ATOM 2894 N N . LEU B 1 6 ? -5.742 -8.914 50.125 1 55.62 6 LEU B N 1
ATOM 2895 C CA . LEU B 1 6 ? -6.66 -8.57 49.031 1 55.62 6 LEU B CA 1
ATOM 2896 C C . LEU B 1 6 ? -7.395 -7.27 49.344 1 55.62 6 LEU B C 1
ATOM 2898 O O . LEU B 1 6 ? -7.879 -6.602 48.438 1 55.62 6 LEU B O 1
ATOM 2902 N N . TRP B 1 7 ? -7.551 -6.945 50.688 1 56.16 7 TRP B N 1
ATOM 2903 C CA . TRP B 1 7 ? -8.305 -5.742 51 1 56.16 7 TRP B CA 1
ATOM 2904 C C . TRP B 1 7 ? -7.523 -4.484 50.625 1 56.16 7 TRP B C 1
ATOM 2906 O O . TRP B 1 7 ? -8.07 -3.381 50.656 1 56.16 7 TRP B O 1
ATOM 2916 N N . LEU B 1 8 ? -6.207 -4.539 50.438 1 55.53 8 LEU B N 1
ATOM 2917 C CA . LEU B 1 8 ? -5.383 -3.402 50.031 1 55.53 8 LEU B CA 1
ATOM 2918 C C . LEU B 1 8 ? -5.578 -3.078 48.562 1 55.53 8 LEU B C 1
ATOM 2920 O O . LEU B 1 8 ? -5.156 -2.018 48.094 1 55.53 8 LEU B O 1
ATOM 2924 N N . LEU B 1 9 ? -6.191 -3.963 47.844 1 55.16 9 LEU B N 1
ATOM 2925 C CA . LEU B 1 9 ? -6.402 -3.766 46.406 1 55.16 9 LEU B CA 1
ATOM 2926 C C . LEU B 1 9 ? -7.266 -2.535 46.156 1 55.16 9 LEU B C 1
ATOM 2928 O O . LEU B 1 9 ? -6.969 -1.733 45.25 1 55.16 9 LEU B O 1
ATOM 2932 N N . PRO B 1 10 ? -8.344 -2.473 46.938 1 57.62 10 PRO B N 1
ATOM 2933 C CA . PRO B 1 10 ? -9.148 -1.285 46.656 1 57.62 10 PRO B CA 1
ATOM 2934 C C . PRO B 1 10 ? -8.414 0.017 46.938 1 57.62 10 PRO B C 1
ATOM 2936 O O . PRO B 1 10 ? -8.727 1.061 46.375 1 57.62 10 PRO B O 1
ATOM 2939 N N . LEU B 1 11 ? -7.562 -0.034 47.844 1 55.28 11 LEU B N 1
ATOM 2940 C CA . LEU B 1 11 ? -6.84 1.183 48.219 1 55.28 11 LEU B CA 1
ATOM 2941 C C . LEU B 1 11 ? -5.793 1.519 47.156 1 55.28 11 LEU B C 1
ATOM 2943 O O . LEU B 1 11 ? -5.344 2.664 47.062 1 55.28 11 LEU B O 1
ATOM 2947 N N . THR B 1 12 ? -5.293 0.535 46.469 1 58.31 12 THR B N 1
ATOM 2948 C CA . THR B 1 12 ? -4.238 0.747 45.469 1 58.31 12 THR B CA 1
ATOM 2949 C C . THR B 1 12 ? -4.773 1.492 44.25 1 58.31 12 THR B C 1
ATOM 2951 O O . THR B 1 12 ? -4.066 2.301 43.656 1 58.31 12 THR B O 1
ATOM 2954 N N . ILE B 1 13 ? -6.039 1.286 44 1 60.78 13 ILE B N 1
ATOM 2955 C CA . ILE B 1 13 ? -6.613 1.896 42.812 1 60.78 13 ILE B CA 1
ATOM 2956 C C . ILE B 1 13 ? -6.684 3.41 42.969 1 60.78 13 ILE B C 1
ATOM 2958 O O . ILE B 1 13 ? -6.258 4.164 42.094 1 60.78 13 ILE B O 1
ATOM 2962 N N . PRO B 1 14 ? -7.285 3.818 44.125 1 61.75 14 PRO B N 1
ATOM 2963 C CA . PRO B 1 14 ? -7.332 5.273 44.281 1 61.75 14 PRO B CA 1
ATOM 2964 C C . PRO B 1 14 ? -5.941 5.906 44.312 1 61.75 14 PRO B C 1
ATOM 2966 O O . PRO B 1 14 ? -5.75 6.992 43.75 1 61.75 14 PRO B O 1
ATOM 2969 N N . ILE B 1 15 ? -5.035 5.277 44.938 1 60.09 15 ILE B N 1
ATOM 2970 C CA . ILE B 1 15 ? -3.684 5.82 45 1 60.09 15 ILE B CA 1
ATOM 2971 C C . ILE B 1 15 ? -3.068 5.867 43.594 1 60.09 15 ILE B C 1
ATOM 2973 O O . ILE B 1 15 ? -2.396 6.84 43.25 1 60.09 15 ILE B O 1
ATOM 2977 N N . LEU B 1 16 ? -3.277 4.836 42.812 1 64.06 16 LEU B N 1
ATOM 2978 C CA . LEU B 1 16 ? -2.74 4.84 41.469 1 64.06 16 LEU B CA 1
ATOM 2979 C C . LEU B 1 16 ? -3.324 5.992 40.656 1 64.06 16 LEU B C 1
ATOM 2981 O O . LEU B 1 16 ? -2.619 6.613 39.844 1 64.06 16 LEU B O 1
ATOM 2985 N N . TYR B 1 17 ? -4.559 6.246 40.906 1 65.88 17 TYR B N 1
ATOM 2986 C CA . TYR B 1 17 ? -5.195 7.34 40.188 1 65.88 17 TYR B CA 1
ATOM 2987 C C . TYR B 1 17 ? -4.594 8.68 40.562 1 65.88 17 TYR B C 1
ATOM 2989 O O . TYR B 1 17 ? -4.43 9.57 39.719 1 65.88 17 TYR B O 1
ATOM 2997 N N . LEU B 1 18 ? -4.305 8.758 41.875 1 66.06 18 LEU B N 1
ATOM 2998 C CA . LEU B 1 18 ? -3.719 10 42.375 1 66.06 18 LEU B CA 1
ATOM 2999 C C . LEU B 1 18 ? -2.318 10.203 41.812 1 66.06 18 LEU B C 1
ATOM 3001 O O . LEU B 1 18 ? -1.871 11.336 41.625 1 66.06 18 LEU B O 1
ATOM 3005 N N . LEU B 1 19 ? -1.697 9.102 41.469 1 69.44 19 LEU B N 1
ATOM 3006 C CA . LEU B 1 19 ? -0.317 9.203 41 1 69.44 19 LEU B CA 1
ATOM 3007 C C . LEU B 1 19 ? -0.25 9.172 39.469 1 69.44 19 LEU B C 1
ATOM 3009 O O . LEU B 1 19 ? 0.834 9.055 38.906 1 69.44 19 LEU B O 1
ATOM 3013 N N . LYS B 1 20 ? -1.396 9.328 38.906 1 75.62 20 LYS B N 1
ATOM 3014 C CA . LYS B 1 20 ? -1.449 9.367 37.469 1 75.62 20 LYS B CA 1
ATOM 3015 C C . LYS B 1 20 ? -0.774 10.625 36.906 1 75.62 20 LYS B C 1
ATOM 3017 O O . LYS B 1 20 ? -0.982 11.719 37.438 1 75.62 20 LYS B O 1
ATOM 3022 N N . SER B 1 21 ? 0.1 10.461 35.938 1 80.25 21 SER B N 1
ATOM 3023 C CA . SER B 1 21 ? 0.768 11.594 35.312 1 80.25 21 SER B CA 1
ATOM 3024 C C . SER B 1 21 ? -0.239 12.531 34.656 1 80.25 21 SER B C 1
ATOM 3026 O O . SER B 1 21 ? -1.223 12.086 34.062 1 80.25 21 SER B O 1
ATOM 3028 N N . ARG B 1 22 ? -0.037 13.727 34.938 1 80.81 22 ARG B N 1
ATOM 3029 C CA . ARG B 1 22 ? -0.878 14.727 34.281 1 80.81 22 ARG B CA 1
ATOM 3030 C C . ARG B 1 22 ? -0.507 14.883 32.812 1 80.81 22 ARG B C 1
ATOM 3032 O O . ARG B 1 22 ? 0.674 14.875 32.469 1 80.81 22 ARG B O 1
ATOM 3039 N N . PRO B 1 23 ? -1.561 14.984 31.984 1 82.56 23 PRO B N 1
ATOM 3040 C CA . PRO B 1 23 ? -1.257 15.188 30.578 1 82.56 23 PRO B CA 1
ATOM 3041 C C . PRO B 1 23 ? -0.56 16.516 30.297 1 82.56 23 PRO B C 1
ATOM 3043 O O . PRO B 1 23 ? -0.809 17.5 31 1 82.56 23 PRO B O 1
ATOM 3046 N N . LEU B 1 24 ? 0.301 16.531 29.406 1 87.75 24 LEU B N 1
ATOM 3047 C CA . LEU B 1 24 ? 0.966 17.75 28.984 1 87.75 24 LEU B CA 1
ATOM 3048 C C . LEU B 1 24 ? -0.026 18.719 28.328 1 87.75 24 LEU B C 1
ATOM 3050 O O . LEU B 1 24 ? -1.095 18.297 27.875 1 87.75 24 LEU B O 1
ATOM 3054 N N . PRO B 1 25 ? 0.357 19.953 28.297 1 91.31 25 PRO B N 1
ATOM 3055 C CA . PRO B 1 25 ? -0.546 20.938 27.688 1 91.31 25 PRO B CA 1
ATOM 3056 C C . PRO B 1 25 ? -0.842 20.641 26.219 1 91.31 25 PRO B C 1
ATOM 3058 O O . PRO B 1 25 ? 0.04 20.172 25.484 1 91.31 25 PRO B O 1
ATOM 3061 N N . SER B 1 26 ? -2.018 20.969 25.844 1 94.88 26 SER B N 1
ATOM 3062 C CA . SER B 1 26 ? -2.504 20.766 24.484 1 94.88 26 SER B CA 1
ATOM 3063 C C . SER B 1 26 ? -1.709 21.594 23.469 1 94.88 26 SER B C 1
ATOM 3065 O O . SER B 1 26 ? -1.145 22.625 23.828 1 94.88 26 SER B O 1
ATOM 3067 N N . ARG B 1 27 ? -1.657 21.078 22.25 1 96.81 27 ARG B N 1
ATOM 3068 C CA . ARG B 1 27 ? -1.072 21.828 21.141 1 96.81 27 ARG B CA 1
ATOM 3069 C C . ARG B 1 27 ? -1.723 23.203 21 1 96.81 27 ARG B C 1
ATOM 3071 O O . ARG B 1 27 ? -1.084 24.156 20.547 1 96.81 27 ARG B O 1
ATOM 3078 N N . GLU B 1 28 ? -2.902 23.312 21.484 1 96.5 28 GLU B N 1
ATOM 3079 C CA . GLU B 1 28 ? -3.697 24.531 21.375 1 96.5 28 GLU B CA 1
ATOM 3080 C C . GLU B 1 28 ? -3.16 25.641 22.281 1 96.5 28 GLU B C 1
ATOM 3082 O O . GLU B 1 28 ? -3.514 26.797 22.125 1 96.5 28 GLU B O 1
ATOM 3087 N N . THR B 1 29 ? -2.33 25.25 23.219 1 96.62 29 THR B N 1
ATOM 3088 C CA . THR B 1 29 ? -1.675 26.25 24.047 1 96.62 29 THR B CA 1
ATOM 3089 C C . THR B 1 29 ? -0.526 26.922 23.297 1 96.62 29 THR B C 1
ATOM 3091 O O . THR B 1 29 ? -0.112 28.016 23.641 1 96.62 29 THR B O 1
ATOM 3094 N N . VAL B 1 30 ? -0.013 26.25 22.312 1 97 30 VAL B N 1
ATOM 3095 C CA . VAL B 1 30 ? 1.076 26.766 21.5 1 97 30 VAL B CA 1
ATOM 3096 C C . VAL B 1 30 ? 0.507 27.562 20.328 1 97 30 VAL B C 1
ATOM 3098 O O . VAL B 1 30 ? 0.979 28.656 20.016 1 97 30 VAL B O 1
ATOM 3101 N N . ILE B 1 31 ? -0.514 27 19.656 1 97.81 31 ILE B N 1
ATOM 3102 C CA . ILE B 1 31 ? -1.24 27.656 18.578 1 97.81 31 ILE B CA 1
ATOM 3103 C C . ILE B 1 31 ? -2.707 27.828 18.969 1 97.81 31 ILE B C 1
ATOM 3105 O O . ILE B 1 31 ? -3.506 26.891 18.812 1 97.81 31 ILE B O 1
ATOM 3109 N N . PRO B 1 32 ? -3.031 29 19.375 1 97.5 32 PRO B N 1
ATOM 3110 C CA . PRO B 1 32 ? -4.449 29.203 19.672 1 97.5 32 PRO B CA 1
ATOM 3111 C C . PRO B 1 32 ? -5.355 28.891 18.484 1 97.5 32 PRO B C 1
ATOM 3113 O O . PRO B 1 32 ? -5.012 29.188 17.328 1 97.5 32 PRO B O 1
ATOM 3116 N N . PRO B 1 33 ? -6.516 28.281 18.734 1 96.81 33 PRO B N 1
ATOM 3117 C CA . PRO B 1 33 ? -7.398 27.828 17.656 1 96.81 33 PRO B CA 1
ATOM 3118 C C . PRO B 1 33 ? -7.734 28.953 16.672 1 96.81 33 PRO B C 1
ATOM 3120 O O . PRO B 1 33 ? -7.805 28.719 15.461 1 96.81 33 PRO B O 1
ATOM 3123 N N . ASP B 1 34 ? -7.93 30.156 17.094 1 97.06 34 ASP B N 1
ATOM 3124 C CA . ASP B 1 34 ? -8.367 31.25 16.234 1 97.06 34 ASP B CA 1
ATOM 3125 C C . ASP B 1 34 ? -7.191 31.844 15.461 1 97.06 34 ASP B C 1
ATOM 3127 O O . ASP B 1 34 ? -7.375 32.75 14.633 1 97.06 34 ASP B O 1
ATOM 3131 N N . GLU B 1 35 ? -5.969 31.312 15.648 1 97.56 35 GLU B N 1
ATOM 3132 C CA . GLU B 1 35 ? -4.785 31.75 14.906 1 97.56 35 GLU B CA 1
ATOM 3133 C C . GLU B 1 35 ? -4.277 30.641 13.984 1 97.56 35 GLU B C 1
ATOM 3135 O O . GLU B 1 35 ? -3.373 30.875 13.172 1 97.56 35 GLU B O 1
ATOM 3140 N N . GLU B 1 36 ? -4.832 29.516 14.148 1 98.62 36 GLU B N 1
ATOM 3141 C CA . GLU B 1 36 ? -4.328 28.344 13.422 1 98.62 36 GLU B CA 1
ATOM 3142 C C . GLU B 1 36 ? -4.578 28.484 11.922 1 98.62 36 GLU B C 1
ATOM 3144 O O . GLU B 1 36 ? -5.691 28.812 11.5 1 98.62 36 GLU B O 1
ATOM 3149 N N . ARG B 1 37 ? -3.541 28.344 11.086 1 98.75 37 ARG B N 1
ATOM 3150 C CA . ARG B 1 37 ? -3.611 28.328 9.625 1 98.75 37 ARG B CA 1
ATOM 3151 C C . ARG B 1 37 ? -3.703 26.906 9.102 1 98.75 37 ARG B C 1
ATOM 3153 O O . ARG B 1 37 ? -2.762 26.125 9.25 1 98.75 37 ARG B O 1
ATOM 3160 N N . VAL B 1 38 ? -4.84 26.562 8.406 1 98.88 38 VAL B N 1
ATOM 3161 C CA . VAL B 1 38 ? -5.16 25.172 8.086 1 98.88 38 VAL B CA 1
ATOM 3162 C C . VAL B 1 38 ? -5.34 25.031 6.578 1 98.88 38 VAL B C 1
ATOM 3164 O O . VAL B 1 38 ? -6.055 25.812 5.949 1 98.88 38 VAL B O 1
ATOM 3167 N N . LEU B 1 39 ? -4.641 24.078 6.012 1 98.94 39 LEU B N 1
ATOM 3168 C CA . LEU B 1 39 ? -4.836 23.703 4.617 1 98.94 39 LEU B CA 1
ATOM 3169 C C . LEU B 1 39 ? -5.613 22.391 4.52 1 98.94 39 LEU B C 1
ATOM 3171 O O . LEU B 1 39 ? -5.211 21.375 5.105 1 98.94 39 LEU B O 1
ATOM 3175 N N . LEU B 1 40 ? -6.734 22.391 3.814 1 98.88 40 LEU B N 1
ATOM 3176 C CA . LEU B 1 40 ? -7.535 21.203 3.564 1 98.88 40 LEU B CA 1
ATOM 3177 C C . LEU B 1 40 ? -7.477 20.797 2.094 1 98.88 40 LEU B C 1
ATOM 3179 O O . LEU B 1 40 ? -8.102 21.438 1.248 1 98.88 40 LEU B O 1
ATOM 3183 N N . LEU B 1 41 ? -6.719 19.766 1.778 1 98.75 41 LEU B N 1
ATOM 3184 C CA . LEU B 1 41 ? -6.707 19.188 0.437 1 98.75 41 LEU B CA 1
ATOM 3185 C C . LEU B 1 41 ? -7.84 18.188 0.265 1 98.75 41 LEU B C 1
ATOM 3187 O O . LEU B 1 41 ? -7.707 17.031 0.657 1 98.75 41 LEU B O 1
ATOM 3191 N N . GLY B 1 42 ? -8.875 18.516 -0.393 1 97.19 42 GLY B N 1
ATOM 3192 C CA . GLY B 1 42 ? -10.117 17.766 -0.462 1 97.19 42 GLY B CA 1
ATOM 3193 C C . GLY B 1 42 ? -11.195 18.297 0.465 1 97.19 42 GLY B C 1
ATOM 3194 O O . GLY B 1 42 ? -11.703 17.562 1.312 1 97.19 42 GLY B O 1
ATOM 3195 N N . ALA B 1 43 ? -11.648 19.547 0.198 1 96.75 43 ALA B N 1
ATOM 3196 C CA . ALA B 1 43 ? -12.5 20.25 1.163 1 96.75 43 ALA B CA 1
ATOM 3197 C C . ALA B 1 43 ? -13.938 20.328 0.667 1 96.75 43 ALA B C 1
ATOM 3199 O O . ALA B 1 43 ? -14.797 20.922 1.327 1 96.75 43 ALA B O 1
ATOM 3200 N N . SER B 1 44 ? -14.258 19.688 -0.445 1 93.94 44 SER B N 1
ATOM 3201 C CA . SER B 1 44 ? -15.547 19.953 -1.086 1 93.94 44 SER B CA 1
ATOM 3202 C C . SER B 1 44 ? -16.641 19.047 -0.524 1 93.94 44 SER B C 1
ATOM 3204 O O . SER B 1 44 ? -17.828 19.297 -0.73 1 93.94 44 SER B O 1
ATOM 3206 N N . SER B 1 45 ? -16.281 17.969 0.132 1 90.94 45 SER B N 1
ATOM 3207 C CA . SER B 1 45 ? -17.297 17.047 0.65 1 90.94 45 SER B CA 1
ATOM 3208 C C . SER B 1 45 ? -16.734 16.203 1.797 1 90.94 45 SER B C 1
ATOM 3210 O O . SER B 1 45 ? -15.562 16.344 2.158 1 90.94 45 SER B O 1
ATOM 3212 N N . GLY B 1 46 ? -17.625 15.539 2.447 1 93 46 GLY B N 1
ATOM 3213 C CA . GLY B 1 46 ? -17.219 14.547 3.424 1 93 46 GLY B CA 1
ATOM 3214 C C . GLY B 1 46 ? -16.484 15.133 4.617 1 93 46 GLY B C 1
ATOM 3215 O O . GLY B 1 46 ? -16.906 16.172 5.152 1 93 46 GLY B O 1
ATOM 3216 N N . VAL B 1 47 ? -15.469 14.438 4.988 1 96.69 47 VAL B N 1
ATOM 3217 C CA . VAL B 1 47 ? -14.703 14.797 6.176 1 96.69 47 VAL B CA 1
ATOM 3218 C C . VAL B 1 47 ? -14.016 16.141 5.957 1 96.69 47 VAL B C 1
ATOM 3220 O O . VAL B 1 47 ? -13.883 16.938 6.891 1 96.69 47 VAL B O 1
ATOM 3223 N N . GLY B 1 48 ? -13.609 16.406 4.711 1 97.75 48 GLY B N 1
ATOM 3224 C CA . GLY B 1 48 ? -12.977 17.688 4.402 1 97.75 48 GLY B CA 1
ATOM 3225 C C . GLY B 1 48 ? -13.883 18.875 4.66 1 97.75 48 GLY B C 1
ATOM 3226 O O . GLY B 1 48 ? -13.461 19.859 5.27 1 97.75 48 GLY B O 1
ATOM 3227 N N . LYS B 1 49 ? -15.086 18.766 4.211 1 97.62 49 LYS B N 1
ATOM 3228 C CA . LYS B 1 49 ? -16.062 19.812 4.469 1 97.62 49 LYS B CA 1
ATOM 3229 C C . LYS B 1 49 ? -16.344 19.953 5.965 1 97.62 49 LYS B C 1
ATOM 3231 O O . LYS B 1 49 ? -16.391 21.062 6.496 1 97.62 49 LYS B O 1
ATOM 3236 N N . ASP B 1 50 ? -16.5 18.844 6.625 1 98 50 ASP B N 1
ATOM 3237 C CA . ASP B 1 50 ? -16.797 18.859 8.055 1 98 50 ASP B CA 1
ATOM 3238 C C . ASP B 1 50 ? -15.672 19.5 8.852 1 98 50 ASP B C 1
ATOM 3240 O O . ASP B 1 50 ? -15.922 20.25 9.797 1 98 50 ASP B O 1
ATOM 3244 N N . LEU B 1 51 ? -14.469 19.203 8.492 1 98.69 51 LEU B N 1
ATOM 3245 C CA . LEU B 1 51 ? -13.32 19.812 9.148 1 98.69 51 LEU B CA 1
ATOM 3246 C C . LEU B 1 51 ? -13.281 21.312 8.875 1 98.69 51 LEU B C 1
ATOM 3248 O O . LEU B 1 51 ? -12.977 22.109 9.773 1 98.69 51 LEU B O 1
ATOM 3252 N N . ALA B 1 52 ? -13.586 21.688 7.645 1 98.75 52 ALA B N 1
ATOM 3253 C CA . ALA B 1 52 ? -13.633 23.094 7.309 1 98.75 52 ALA B CA 1
ATOM 3254 C C . ALA B 1 52 ? -14.594 23.859 8.227 1 98.75 52 ALA B C 1
ATOM 3256 O O . ALA B 1 52 ? -14.234 24.891 8.781 1 98.75 52 ALA B O 1
ATOM 3257 N N . LEU B 1 53 ? -15.773 23.312 8.414 1 98.56 53 LEU B N 1
ATOM 3258 C CA . LEU B 1 53 ? -16.781 23.922 9.266 1 98.56 53 LEU B CA 1
ATOM 3259 C C . LEU B 1 53 ? -16.312 23.984 10.719 1 98.56 53 LEU B C 1
ATOM 3261 O O . LEU B 1 53 ? -16.484 25 11.398 1 98.56 53 LEU B O 1
ATOM 3265 N N . ALA B 1 54 ? -15.734 22.906 11.164 1 98.5 54 ALA B N 1
ATOM 3266 C CA . ALA B 1 54 ? -15.258 22.828 12.539 1 98.5 54 ALA B CA 1
ATOM 3267 C C . ALA B 1 54 ? -14.164 23.859 12.805 1 98.5 54 ALA B C 1
ATOM 3269 O O . ALA B 1 54 ? -14.172 24.531 13.836 1 98.5 54 ALA B O 1
ATOM 3270 N N . TYR B 1 55 ? -13.203 23.984 11.883 1 98.75 55 TYR B N 1
ATOM 3271 C CA . TYR B 1 55 ? -12.125 24.969 12.031 1 98.75 55 TYR B CA 1
ATOM 3272 C C . TYR B 1 55 ? -12.672 26.391 11.961 1 98.75 55 TYR B C 1
ATOM 3274 O O . TYR B 1 55 ? -12.219 27.266 12.703 1 98.75 55 TYR B O 1
ATOM 3282 N N . ALA B 1 56 ? -13.641 26.625 11.086 1 98.5 56 ALA B N 1
ATOM 3283 C CA . ALA B 1 56 ? -14.258 27.938 10.977 1 98.5 56 ALA B CA 1
ATOM 3284 C C . ALA B 1 56 ? -14.938 28.344 12.289 1 98.5 56 ALA B C 1
ATOM 3286 O O . ALA B 1 56 ? -14.82 29.484 12.727 1 98.5 56 ALA B O 1
ATOM 3287 N N . ARG B 1 57 ? -15.609 27.375 12.906 1 97.94 57 ARG B N 1
ATOM 3288 C CA . ARG B 1 57 ? -16.281 27.625 14.18 1 97.94 57 ARG B CA 1
ATOM 3289 C C . ARG B 1 57 ? -15.273 28.062 15.242 1 97.94 57 ARG B C 1
ATOM 3291 O O . ARG B 1 57 ? -15.625 28.781 16.172 1 97.94 57 ARG B O 1
ATOM 3298 N N . ARG B 1 58 ? -14.055 27.688 15.023 1 97.44 58 ARG B N 1
ATOM 3299 C CA . ARG B 1 58 ? -13 27.984 15.984 1 97.44 58 ARG B CA 1
ATOM 3300 C C . ARG B 1 58 ? -12.312 29.297 15.648 1 97.44 58 ARG B C 1
ATOM 3302 O O . ARG B 1 58 ? -11.445 29.766 16.391 1 97.44 58 ARG B O 1
ATOM 3309 N N . GLY B 1 59 ? -12.641 29.875 14.508 1 98 59 GLY B N 1
ATOM 3310 C CA . GLY B 1 59 ? -12.07 31.141 14.078 1 98 59 GLY B CA 1
ATOM 3311 C C . GLY B 1 59 ? -10.742 30.984 13.359 1 98 59 GLY B C 1
ATOM 3312 O O . GLY B 1 59 ? -9.984 31.953 13.227 1 98 59 GLY B O 1
ATOM 3313 N N . ALA B 1 60 ? -10.406 29.812 12.883 1 98.56 60 ALA B N 1
ATOM 3314 C CA . ALA B 1 60 ? -9.133 29.516 12.227 1 98.56 60 ALA B CA 1
ATOM 3315 C C . ALA B 1 60 ? -9.062 30.156 10.844 1 98.56 60 ALA B C 1
ATOM 3317 O O . ALA B 1 60 ? -10.078 30.625 10.32 1 98.56 60 ALA B O 1
ATOM 3318 N N . LYS B 1 61 ? -7.863 30.281 10.328 1 98.62 61 LYS B N 1
ATOM 3319 C CA . LYS B 1 61 ? -7.633 30.547 8.914 1 98.62 61 LYS B CA 1
ATOM 3320 C C . LYS B 1 61 ? -7.637 29.266 8.102 1 98.62 61 LYS B C 1
ATOM 3322 O O . LYS B 1 61 ? -6.844 28.359 8.367 1 98.62 61 LYS B O 1
ATOM 3327 N N . VAL B 1 62 ? -8.531 29.172 7.125 1 98.81 62 VAL B N 1
ATOM 3328 C CA . VAL B 1 62 ? -8.727 27.891 6.457 1 98.81 62 VAL B CA 1
ATOM 3329 C C . VAL B 1 62 ? -8.578 28.078 4.945 1 98.81 62 VAL B C 1
ATOM 3331 O O . VAL B 1 62 ? -9.234 28.938 4.352 1 98.81 62 VAL B O 1
ATOM 3334 N N . CYS B 1 63 ? -7.703 27.328 4.344 1 98.88 63 CYS B N 1
ATOM 3335 C CA . CYS B 1 63 ? -7.598 27.25 2.891 1 98.88 63 CYS B CA 1
ATOM 3336 C C . CYS B 1 63 ? -8.297 26 2.365 1 98.88 63 CYS B C 1
ATOM 3338 O O . CYS B 1 63 ? -7.906 24.875 2.693 1 98.88 63 CYS B O 1
ATOM 3340 N N . LEU B 1 64 ? -9.328 26.203 1.53 1 98.75 64 LEU B N 1
ATOM 3341 C CA . LEU B 1 64 ? -10.125 25.141 0.936 1 98.75 64 LEU B CA 1
ATOM 3342 C C . LEU B 1 64 ? -9.625 24.797 -0.464 1 98.75 64 LEU B C 1
ATOM 3344 O O . LEU B 1 64 ? -9.648 25.656 -1.358 1 98.75 64 LEU B O 1
ATOM 3348 N N . VAL B 1 65 ? -9.18 23.562 -0.646 1 98.69 65 VAL B N 1
ATOM 3349 C CA . VAL B 1 65 ? -8.711 23.141 -1.962 1 98.69 65 VAL B CA 1
ATOM 3350 C C . VAL B 1 65 ? -9.516 21.938 -2.436 1 98.69 65 VAL B C 1
ATOM 3352 O O . VAL B 1 65 ? -9.648 20.938 -1.711 1 98.69 65 VAL B O 1
ATOM 3355 N N . ALA B 1 66 ? -10.062 21.953 -3.588 1 97.62 66 ALA B N 1
ATOM 3356 C CA . ALA B 1 66 ? -10.727 20.875 -4.316 1 97.62 66 ALA B CA 1
ATOM 3357 C C . ALA B 1 66 ? -10.938 21.25 -5.781 1 97.62 66 ALA B C 1
ATOM 3359 O O . ALA B 1 66 ? -10.625 22.375 -6.191 1 97.62 66 ALA B O 1
ATOM 3360 N N . ARG B 1 67 ? -11.516 20.391 -6.52 1 94 67 ARG B N 1
ATOM 3361 C CA . ARG B 1 67 ? -11.586 20.594 -7.965 1 94 67 ARG B CA 1
ATOM 3362 C C . ARG B 1 67 ? -12.805 21.422 -8.344 1 94 67 ARG B C 1
ATOM 3364 O O . ARG B 1 67 ? -12.758 22.203 -9.305 1 94 67 ARG B O 1
ATOM 3371 N N . ARG B 1 68 ? -13.938 21.359 -7.547 1 92.69 68 ARG B N 1
ATOM 3372 C CA . ARG B 1 68 ? -15.211 21.953 -7.941 1 92.69 68 ARG B CA 1
ATOM 3373 C C . ARG B 1 68 ? -15.383 23.344 -7.332 1 92.69 68 ARG B C 1
ATOM 3375 O O . ARG B 1 68 ? -15.805 23.484 -6.184 1 92.69 68 ARG B O 1
ATOM 3382 N N . ALA B 1 69 ? -15.219 24.344 -8.141 1 96.38 69 ALA B N 1
ATOM 3383 C CA . ALA B 1 69 ? -15.188 25.734 -7.68 1 96.38 69 ALA B CA 1
ATOM 3384 C C . ALA B 1 69 ? -16.516 26.141 -7.039 1 96.38 69 ALA B C 1
ATOM 3386 O O . ALA B 1 69 ? -16.531 26.734 -5.965 1 96.38 69 ALA B O 1
ATOM 3387 N N . LYS B 1 70 ? -17.609 25.75 -7.691 1 97.44 70 LYS B N 1
ATOM 3388 C CA . LYS B 1 70 ? -18.922 26.141 -7.195 1 97.44 70 LYS B CA 1
ATOM 3389 C C . LYS B 1 70 ? -19.203 25.516 -5.832 1 97.44 70 LYS B C 1
ATOM 3391 O O . LYS B 1 70 ? -19.734 26.188 -4.938 1 97.44 70 LYS B O 1
ATOM 3396 N N . VAL B 1 71 ? -18.844 24.297 -5.703 1 96.56 71 VAL B N 1
ATOM 3397 C CA . VAL B 1 71 ? -19.047 23.609 -4.441 1 96.56 71 VAL B CA 1
ATOM 3398 C C . VAL B 1 71 ? -18.188 24.219 -3.35 1 96.56 71 VAL B C 1
ATOM 3400 O O . VAL B 1 71 ? -18.625 24.391 -2.211 1 96.56 71 VAL B O 1
ATOM 3403 N N . LEU B 1 72 ? -16.953 24.625 -3.66 1 97.94 72 LEU B N 1
ATOM 3404 C CA . LEU B 1 72 ? -16.047 25.234 -2.697 1 97.94 72 LEU B CA 1
ATOM 3405 C C . LEU B 1 72 ? -16.578 26.562 -2.197 1 97.94 72 LEU B C 1
ATOM 3407 O O . LEU B 1 72 ? -16.453 26.891 -1.016 1 97.94 72 LEU B O 1
ATOM 3411 N N . GLU B 1 73 ? -17.188 27.281 -3.098 1 97.94 73 GLU B N 1
ATOM 3412 C CA . GLU B 1 73 ? -17.766 28.562 -2.699 1 97.94 73 GLU B CA 1
ATOM 3413 C C . GLU B 1 73 ? -18.938 28.375 -1.734 1 97.94 73 GLU B C 1
ATOM 3415 O O . GLU B 1 73 ? -19.125 29.172 -0.814 1 97.94 73 GLU B O 1
ATOM 3420 N N . GLU B 1 74 ? -19.688 27.344 -1.988 1 98.25 74 GLU B N 1
ATOM 3421 C CA . GLU B 1 74 ? -20.766 27.016 -1.062 1 98.25 74 GLU B CA 1
ATOM 3422 C C . GLU B 1 74 ? -20.219 26.625 0.311 1 98.25 74 GLU B C 1
ATOM 3424 O O . GLU B 1 74 ? -20.75 27.047 1.337 1 98.25 74 GLU B O 1
ATOM 3429 N N . VAL B 1 75 ? -19.172 25.844 0.322 1 98.44 75 VAL B N 1
ATOM 3430 C CA . VAL B 1 75 ? -18.547 25.453 1.58 1 98.44 75 VAL B CA 1
ATOM 3431 C C . VAL B 1 75 ? -18 26.703 2.287 1 98.44 75 VAL B C 1
ATOM 3433 O O . VAL B 1 75 ? -18.125 26.828 3.508 1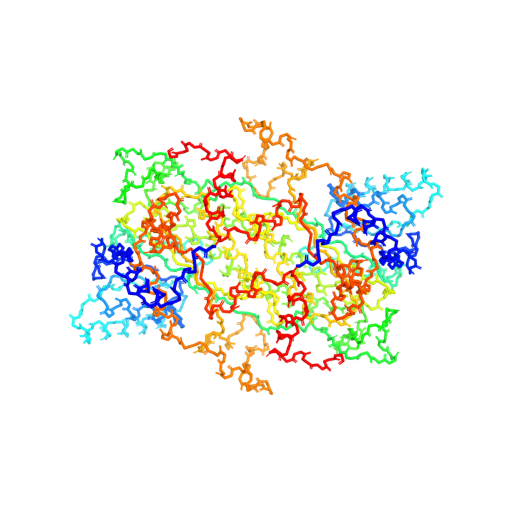 98.44 75 VAL B O 1
ATOM 3436 N N . LYS B 1 76 ? -17.391 27.609 1.562 1 98.5 76 LYS B N 1
ATOM 3437 C CA . LYS B 1 76 ? -16.891 28.859 2.123 1 98.5 76 LYS B CA 1
ATOM 3438 C C . LYS B 1 76 ? -18.016 29.625 2.822 1 98.5 76 LYS B C 1
ATOM 3440 O O . LYS B 1 76 ? -17.828 30.094 3.951 1 98.5 76 LYS B O 1
ATOM 3445 N N . LYS B 1 77 ? -19.156 29.734 2.186 1 98.31 77 LYS B N 1
ATOM 3446 C CA . LYS B 1 77 ? -20.297 30.453 2.764 1 98.31 77 LYS B CA 1
ATOM 3447 C C . LYS B 1 77 ? -20.766 29.781 4.059 1 98.31 77 LYS B C 1
ATOM 3449 O O . LYS B 1 77 ? -21.047 30.469 5.047 1 98.31 77 LYS B O 1
ATOM 3454 N N . GLN B 1 78 ? -20.812 28.516 4 1 98.44 78 GLN B N 1
ATOM 3455 C CA . GLN B 1 78 ? -21.203 27.766 5.195 1 98.44 78 GLN B CA 1
ATOM 3456 C C . GLN B 1 78 ? -20.203 27.984 6.324 1 98.44 78 GLN B C 1
ATOM 3458 O O . GLN B 1 78 ? -20.594 28.109 7.492 1 98.44 78 GLN B O 1
ATOM 3463 N N . CYS B 1 79 ? -18.953 28 5.969 1 98.56 79 CYS B N 1
ATOM 3464 C CA . CYS B 1 79 ? -17.906 28.266 6.953 1 98.56 79 CYS B CA 1
ATOM 3465 C C . CYS B 1 79 ? -18.062 29.641 7.582 1 98.56 79 CYS B C 1
ATOM 3467 O O . CYS B 1 79 ? -17.938 29.797 8.797 1 98.56 79 CYS B O 1
ATOM 3469 N N . GLU B 1 80 ? -18.359 30.594 6.785 1 98.06 80 GLU B N 1
ATOM 3470 C CA . GLU B 1 80 ? -18.578 31.953 7.277 1 98.06 80 GLU B CA 1
ATOM 3471 C C . GLU B 1 80 ? -19.766 32.031 8.227 1 98.06 80 GLU B C 1
ATOM 3473 O O . GLU B 1 80 ? -19.703 32.688 9.266 1 98.06 80 GLU B O 1
ATOM 3478 N N . GLU B 1 81 ? -20.781 31.312 7.855 1 98 81 GLU B N 1
ATOM 3479 C CA . GLU B 1 81 ? -21.969 31.266 8.703 1 98 81 GLU B CA 1
ATOM 3480 C C . GLU B 1 81 ? -21.656 30.594 10.039 1 98 81 GLU B C 1
ATOM 3482 O O . GLU B 1 81 ? -22.078 31.078 11.094 1 98 81 GLU B O 1
ATOM 3487 N N . GLU B 1 82 ? -20.953 29.484 9.969 1 97.38 82 GLU B N 1
ATOM 3488 C CA . GLU B 1 82 ? -20.594 28.75 11.188 1 97.38 82 GLU B CA 1
ATOM 3489 C C . GLU B 1 82 ? -19.703 29.609 12.094 1 97.38 82 GLU B C 1
ATOM 3491 O O . GLU B 1 82 ? -19.859 29.578 13.32 1 97.38 82 GLU B O 1
ATOM 3496 N N . ALA B 1 83 ? -18.766 30.312 11.508 1 97.81 83 ALA B N 1
ATOM 3497 C CA . ALA B 1 83 ? -17.906 31.203 12.273 1 97.81 83 ALA B CA 1
ATOM 3498 C C . ALA B 1 83 ? -18.719 32.312 12.953 1 97.81 83 ALA B C 1
ATOM 3500 O O . ALA B 1 83 ? -18.531 32.562 14.141 1 97.81 83 ALA B O 1
ATOM 3501 N N . ALA B 1 84 ? -19.656 32.844 12.297 1 97.44 84 ALA B N 1
ATOM 3502 C CA . ALA B 1 84 ? -20.5 33.938 12.828 1 97.44 84 ALA B CA 1
ATOM 3503 C C . ALA B 1 84 ? -21.344 33.438 14 1 97.44 84 ALA B C 1
ATOM 3505 O O . ALA B 1 84 ? -21.469 34.125 15.016 1 97.44 84 ALA B O 1
ATOM 3506 N N . LYS B 1 85 ? -21.875 32.312 13.805 1 97.69 85 LYS B N 1
ATOM 3507 C CA . LYS B 1 85 ? -22.703 31.719 14.859 1 97.69 85 LYS B CA 1
ATOM 3508 C C . LYS B 1 85 ? -21.891 31.531 16.141 1 97.69 85 LYS B C 1
ATOM 3510 O O . LYS B 1 85 ? -22.453 31.625 17.234 1 97.69 85 LYS B O 1
ATOM 3515 N N . ALA B 1 86 ? -20.641 31.281 15.961 1 97.25 86 ALA B N 1
ATOM 3516 C CA . ALA B 1 86 ? -19.766 31.031 17.109 1 97.25 86 ALA B CA 1
ATOM 3517 C C . ALA B 1 86 ? -19.141 32.344 17.625 1 97.25 86 ALA B C 1
ATOM 3519 O O . ALA B 1 86 ? -18.281 32.312 18.516 1 97.25 86 ALA B O 1
ATOM 3520 N N . GLY B 1 87 ? -19.484 33.469 17.031 1 97.06 87 GLY B N 1
ATOM 3521 C CA . GLY B 1 87 ? -18.953 34.75 17.438 1 97.06 87 GLY B CA 1
ATOM 3522 C C . GLY B 1 87 ? -17.516 34.969 17 1 97.06 87 GLY B C 1
ATOM 3523 O O . GLY B 1 87 ? -16.75 35.688 17.656 1 97.06 87 GLY B O 1
ATOM 3524 N N . LYS B 1 88 ? -17.141 34.25 15.93 1 96 88 LYS B N 1
ATOM 3525 C CA . LYS B 1 88 ? -15.789 34.344 15.398 1 96 88 LYS B CA 1
ATOM 3526 C C . LYS B 1 88 ? -15.789 34.906 13.984 1 96 88 LYS B C 1
ATOM 3528 O O . LYS B 1 88 ? -16.859 35.188 13.422 1 96 88 LYS B O 1
ATOM 3533 N N . LYS B 1 89 ? -14.641 35.281 13.547 1 92.5 89 LYS B N 1
ATOM 3534 C CA . LYS B 1 89 ? -14.391 35.625 12.148 1 92.5 89 LYS B CA 1
ATOM 3535 C C . LYS B 1 89 ? -13.328 34.719 11.539 1 92.5 89 LYS B C 1
ATOM 3537 O O . LYS B 1 89 ? -12.18 34.719 12 1 92.5 89 LYS B O 1
ATOM 3542 N N . ALA B 1 90 ? -13.727 33.969 10.594 1 89.94 90 ALA B N 1
ATOM 3543 C CA . ALA B 1 90 ? -12.781 33.062 9.938 1 89.94 90 ALA B CA 1
ATOM 3544 C C . ALA B 1 90 ? -12.266 33.688 8.633 1 89.94 90 ALA B C 1
ATOM 3546 O O . ALA B 1 90 ? -13.023 34.312 7.906 1 89.94 90 ALA B O 1
ATOM 3547 N N . GLU B 1 91 ? -11.023 33.531 8.391 1 97.12 91 GLU B N 1
ATOM 3548 C CA . GLU B 1 91 ? -10.438 33.875 7.094 1 97.12 91 GLU B CA 1
ATOM 3549 C C . GLU B 1 91 ? -10.375 32.656 6.176 1 97.12 91 GLU B C 1
ATOM 3551 O O . GLU B 1 91 ? -9.758 31.656 6.52 1 97.12 91 GLU B O 1
ATOM 3556 N N . LEU B 1 92 ? -11.016 32.75 5.074 1 98.31 92 LEU B N 1
ATOM 3557 C CA . LEU B 1 92 ? -11.133 31.625 4.176 1 98.31 92 LEU B CA 1
ATOM 3558 C C . LEU B 1 92 ? -10.453 31.906 2.84 1 98.31 92 LEU B C 1
ATOM 3560 O O . LEU B 1 92 ? -10.68 32.969 2.24 1 98.31 92 LEU B O 1
ATOM 3564 N N . LEU B 1 93 ? -9.539 31.062 2.455 1 98.44 93 LEU B N 1
ATOM 3565 C CA . LEU B 1 93 ? -9.008 31.031 1.097 1 98.44 93 LEU B CA 1
ATOM 3566 C C . LEU B 1 93 ? -9.602 29.859 0.313 1 98.44 93 LEU B C 1
ATOM 3568 O O . LEU B 1 93 ? -9.812 28.781 0.864 1 98.44 93 LEU B O 1
ATOM 3572 N N . VAL B 1 94 ? -9.977 30.125 -0.938 1 98.56 94 VAL B N 1
ATOM 3573 C CA . VAL B 1 94 ? -10.508 29.094 -1.811 1 98.56 94 VAL B CA 1
ATOM 3574 C C . VAL B 1 94 ? -9.594 28.922 -3.023 1 98.56 94 VAL B C 1
ATOM 3576 O O . VAL B 1 94 ? -9.258 29.891 -3.699 1 98.56 94 VAL B O 1
ATOM 3579 N N . PHE B 1 95 ? -9.172 27.734 -3.279 1 98.5 95 PHE B N 1
ATOM 3580 C CA . PHE B 1 95 ? -8.391 27.422 -4.469 1 98.5 95 PHE B CA 1
ATOM 3581 C C . PHE B 1 95 ? -8.992 26.234 -5.207 1 98.5 95 PHE B C 1
ATOM 3583 O O . PHE B 1 95 ? -8.938 25.094 -4.715 1 98.5 95 PHE B O 1
ATOM 3590 N N . SER B 1 96 ? -9.586 26.484 -6.336 1 98.25 96 SER B N 1
ATOM 3591 C CA . SER B 1 96 ? -10.062 25.391 -7.191 1 98.25 96 SER B CA 1
ATOM 3592 C C . SER B 1 96 ? -8.906 24.766 -7.965 1 98.25 96 SER B C 1
ATOM 3594 O O . SER B 1 96 ? -8.398 25.344 -8.922 1 98.25 96 SER B O 1
ATOM 3596 N N . GLY B 1 97 ? -8.492 23.562 -7.508 1 97.5 97 GLY B N 1
ATOM 3597 C CA . GLY B 1 97 ? -7.352 22.891 -8.125 1 97.5 97 GLY B CA 1
ATOM 3598 C C . GLY B 1 97 ? -7.363 21.391 -7.934 1 97.5 97 GLY B C 1
ATOM 3599 O O . GLY B 1 97 ? -8.172 20.859 -7.172 1 97.5 97 GLY B O 1
ATOM 3600 N N . ASP B 1 98 ? -6.539 20.75 -8.711 1 97.12 98 ASP B N 1
ATOM 3601 C CA . ASP B 1 98 ? -6.367 19.297 -8.719 1 97.12 98 ASP B CA 1
ATOM 3602 C C . ASP B 1 98 ? -5.055 18.891 -8.055 1 97.12 98 ASP B C 1
ATOM 3604 O O . ASP B 1 98 ? -3.975 19.25 -8.531 1 97.12 98 ASP B O 1
ATOM 3608 N N . MET B 1 99 ? -5.172 18.125 -7.027 1 95.56 99 MET B N 1
ATOM 3609 C CA . MET B 1 99 ? -3.986 17.797 -6.242 1 95.56 99 MET B CA 1
ATOM 3610 C C . MET B 1 99 ? -3.066 16.859 -7.012 1 95.56 99 MET B C 1
ATOM 3612 O O . MET B 1 99 ? -1.929 16.625 -6.602 1 95.56 99 MET B O 1
ATOM 3616 N N . THR B 1 100 ? -3.553 16.234 -8.102 1 96.94 100 THR B N 1
ATOM 3617 C CA . THR B 1 100 ? -2.711 15.359 -8.914 1 96.94 100 THR B CA 1
ATOM 3618 C C . THR B 1 100 ? -1.932 16.172 -9.945 1 96.94 100 THR B C 1
ATOM 3620 O O . THR B 1 100 ? -1.15 15.625 -10.719 1 96.94 100 THR B O 1
ATOM 3623 N N . LYS B 1 101 ? -2.145 17.5 -9.977 1 98.19 101 LYS B N 1
ATOM 3624 C CA . LYS B 1 101 ? -1.434 18.391 -10.883 1 98.19 101 LYS B CA 1
ATOM 3625 C C . LYS B 1 101 ? -0.426 19.25 -10.117 1 98.19 101 LYS B C 1
ATOM 3627 O O . LYS B 1 101 ? -0.807 20.062 -9.273 1 98.19 101 LYS B O 1
ATOM 3632 N N . VAL B 1 102 ? 0.772 19.172 -10.492 1 98.06 102 VAL B N 1
ATOM 3633 C CA . VAL B 1 102 ? 1.886 19.828 -9.812 1 98.06 102 VAL B CA 1
ATOM 3634 C C . VAL B 1 102 ? 1.686 21.344 -9.828 1 98.06 102 VAL B C 1
ATOM 3636 O O . VAL B 1 102 ? 1.9 22.016 -8.82 1 98.06 102 VAL B O 1
ATOM 3639 N N . ALA B 1 103 ? 1.282 21.891 -10.898 1 98.25 103 ALA B N 1
ATOM 3640 C CA . ALA B 1 103 ? 1.106 23.328 -11.047 1 98.25 103 ALA B CA 1
ATOM 3641 C C . ALA B 1 103 ? 0.053 23.859 -10.078 1 98.25 103 ALA B C 1
ATOM 3643 O O . ALA B 1 103 ? 0.204 24.938 -9.516 1 98.25 103 ALA B O 1
ATOM 3644 N N . ASP B 1 104 ? -1.023 23.109 -9.922 1 98.56 104 ASP B N 1
ATOM 3645 C CA . ASP B 1 104 ? -2.082 23.5 -9 1 98.56 104 ASP B CA 1
ATOM 3646 C C . ASP B 1 104 ?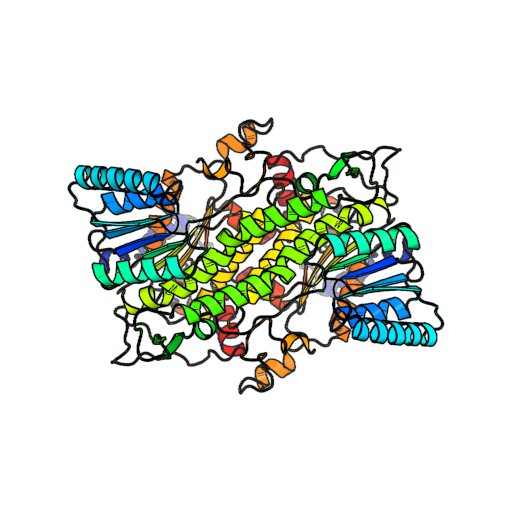 -1.574 23.516 -7.559 1 98.56 104 ASP B C 1
ATOM 3648 O O . ASP B 1 104 ? -1.899 24.422 -6.789 1 98.56 104 ASP B O 1
ATOM 3652 N N . LEU B 1 105 ? -0.777 22.562 -7.188 1 98.25 105 LEU B N 1
ATOM 3653 C CA . LEU B 1 105 ? -0.249 22.484 -5.828 1 98.25 105 LEU B CA 1
ATOM 3654 C C . LEU B 1 105 ? 0.695 23.641 -5.543 1 98.25 105 LEU B C 1
ATOM 3656 O O . LEU B 1 105 ? 0.641 24.25 -4.469 1 98.25 105 LEU B O 1
ATOM 3660 N N . VAL B 1 106 ? 1.503 23.969 -6.469 1 97.62 106 VAL B N 1
ATOM 3661 C CA . VAL B 1 106 ? 2.43 25.078 -6.316 1 97.62 106 VAL B CA 1
ATOM 3662 C C . VAL B 1 106 ? 1.649 26.375 -6.164 1 97.62 106 VAL B C 1
ATOM 3664 O O . VAL B 1 106 ? 1.968 27.203 -5.301 1 97.62 106 VAL B O 1
ATOM 3667 N N . SER B 1 107 ? 0.673 26.531 -6.973 1 98.06 107 SER B N 1
ATOM 3668 C CA . SER B 1 107 ? -0.145 27.734 -6.918 1 98.06 107 SER B CA 1
ATOM 3669 C C . SER B 1 107 ? -0.858 27.859 -5.574 1 98.06 107 SER B C 1
ATOM 3671 O O . SER B 1 107 ? -0.945 28.953 -5.012 1 98.06 107 SER B O 1
ATOM 3673 N N . ALA B 1 108 ? -1.396 26.781 -5.109 1 98.19 108 ALA B N 1
ATOM 3674 C CA . ALA B 1 108 ? -2.047 26.781 -3.801 1 98.19 108 ALA B CA 1
ATOM 3675 C C . ALA B 1 108 ? -1.06 27.156 -2.699 1 98.19 108 ALA B C 1
ATOM 3677 O O . ALA B 1 108 ? -1.387 27.938 -1.803 1 98.19 108 ALA B O 1
ATOM 3678 N N . ARG B 1 109 ? 0.103 26.562 -2.738 1 98 109 ARG B N 1
ATOM 3679 C CA . ARG B 1 109 ? 1.145 26.859 -1.762 1 98 109 ARG B CA 1
ATOM 3680 C C . ARG B 1 109 ? 1.487 28.359 -1.774 1 98 109 ARG B C 1
ATOM 3682 O O . ARG B 1 109 ? 1.577 28.984 -0.719 1 98 109 ARG B O 1
ATOM 3689 N N . GLU B 1 110 ? 1.644 28.922 -2.951 1 97.19 110 GLU B N 1
ATOM 3690 C CA . GLU B 1 110 ? 1.982 30.328 -3.094 1 97.19 110 GLU B CA 1
ATOM 3691 C C . GLU B 1 110 ? 0.871 31.219 -2.549 1 97.19 110 GLU B C 1
ATOM 3693 O O . GLU B 1 110 ? 1.142 32.25 -1.937 1 97.19 110 GLU B O 1
ATOM 3698 N N . MET B 1 111 ? -0.315 30.828 -2.791 1 98 111 MET B N 1
ATOM 3699 C CA . MET B 1 111 ? -1.452 31.578 -2.268 1 98 111 MET B CA 1
ATOM 3700 C C . MET B 1 111 ? -1.421 31.625 -0.744 1 98 111 MET B C 1
ATOM 3702 O O . MET B 1 111 ? -1.662 32.656 -0.146 1 98 111 MET B O 1
ATOM 3706 N N . ILE B 1 112 ? -1.108 30.562 -0.146 1 98.06 112 ILE B N 1
ATOM 3707 C CA . ILE B 1 112 ? -1.057 30.469 1.309 1 98.06 112 ILE B CA 1
ATOM 3708 C C . ILE B 1 112 ? 0.088 31.312 1.845 1 98.06 112 ILE B C 1
ATOM 3710 O O . ILE B 1 112 ? -0.084 32.062 2.816 1 98.06 112 ILE B O 1
ATOM 3714 N N . VAL B 1 113 ? 1.207 31.219 1.211 1 97.06 113 VAL B N 1
ATOM 3715 C CA . VAL B 1 113 ? 2.377 31.969 1.645 1 97.06 113 VAL B CA 1
ATOM 3716 C C . VAL B 1 113 ? 2.094 33.469 1.535 1 97.06 113 VAL B C 1
ATOM 3718 O O . VAL B 1 113 ? 2.414 34.25 2.447 1 97.06 113 VAL B O 1
ATOM 3721 N N . LYS B 1 114 ? 1.508 33.844 0.453 1 97.12 114 LYS B N 1
ATOM 3722 C CA . LYS B 1 114 ? 1.187 35.25 0.245 1 97.12 114 LYS B CA 1
ATOM 3723 C C . LYS B 1 114 ? 0.211 35.781 1.304 1 97.12 114 LYS B C 1
ATOM 3725 O O . LYS B 1 114 ? 0.365 36.875 1.819 1 97.12 114 LYS B O 1
ATOM 3730 N N . ALA B 1 115 ? -0.689 34.938 1.683 1 98 115 ALA B N 1
ATOM 3731 C CA . ALA B 1 115 ? -1.766 35.375 2.572 1 98 115 ALA B CA 1
ATOM 3732 C C . ALA B 1 115 ? -1.34 35.25 4.035 1 98 115 ALA B C 1
ATOM 3734 O O . ALA B 1 115 ? -1.686 36.125 4.848 1 98 115 ALA B O 1
ATOM 3735 N N . TRP B 1 116 ? -0.645 34.188 4.312 1 97.69 116 TRP B N 1
ATOM 3736 C CA . TRP B 1 116 ? -0.507 33.875 5.73 1 97.69 116 TRP B CA 1
ATOM 3737 C C . TRP B 1 116 ? 0.956 33.656 6.102 1 97.69 116 TRP B C 1
ATOM 3739 O O . TRP B 1 116 ? 1.279 33.438 7.27 1 97.69 116 TRP B O 1
ATOM 3749 N N . SER B 1 117 ? 1.863 33.656 5.184 1 96.25 117 SER B N 1
ATOM 3750 C CA . SER B 1 117 ? 3.299 33.438 5.344 1 96.25 117 SER B CA 1
ATOM 3751 C C . SER B 1 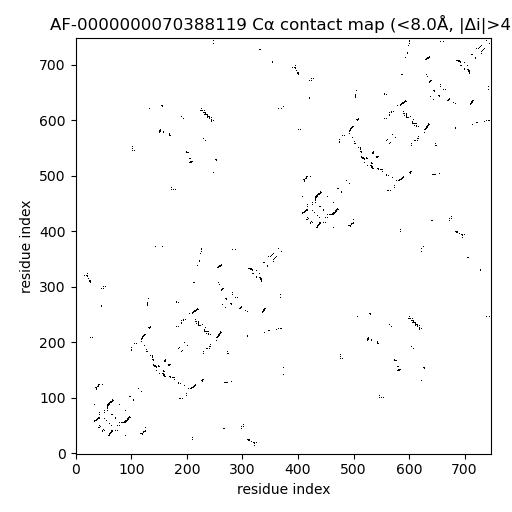117 ? 3.594 32.062 5.898 1 96.25 117 SER B C 1
ATOM 3753 O O . SER B 1 117 ? 4.629 31.844 6.531 1 96.25 117 SER B O 1
ATOM 3755 N N . GLY B 1 118 ? 2.609 31.172 5.82 1 97 118 GLY B N 1
ATOM 3756 C CA . GLY B 1 118 ? 2.852 29.828 6.305 1 97 118 GLY B CA 1
ATOM 3757 C C . GLY B 1 118 ? 1.576 29.062 6.586 1 97 118 GLY B C 1
ATOM 3758 O O . GLY B 1 118 ? 0.488 29.484 6.191 1 97 118 GLY B O 1
ATOM 3759 N N . VAL B 1 119 ? 1.759 27.859 7.23 1 98.5 119 VAL B N 1
ATOM 3760 C CA . VAL B 1 119 ? 0.652 26.969 7.586 1 98.5 119 VAL B CA 1
ATOM 3761 C C . VAL B 1 119 ? 0.993 26.203 8.859 1 98.5 119 VAL B C 1
ATOM 3763 O O . VAL B 1 119 ? 2.168 26.031 9.195 1 98.5 119 VAL B O 1
ATOM 3766 N N . ASP B 1 120 ? -0.051 25.812 9.609 1 98.88 120 ASP B N 1
ATOM 3767 C CA . ASP B 1 120 ? 0.171 25.125 10.883 1 98.88 120 ASP B CA 1
ATOM 3768 C C . ASP B 1 120 ? -0.3 23.672 10.812 1 98.88 120 ASP B C 1
ATOM 3770 O O . ASP B 1 120 ? 0.223 22.812 11.523 1 98.88 120 ASP B O 1
ATOM 3774 N N . THR B 1 121 ? -1.31 23.422 10.039 1 98.94 121 THR B N 1
ATOM 3775 C CA . THR B 1 121 ? -1.872 22.078 9.875 1 98.94 121 THR B CA 1
ATOM 3776 C C . THR B 1 121 ? -2.199 21.797 8.414 1 98.94 121 THR B C 1
ATOM 3778 O O . THR B 1 121 ? -2.848 22.625 7.754 1 98.94 121 THR B O 1
ATOM 3781 N N . VAL B 1 122 ? -1.718 20.703 7.914 1 98.94 122 VAL B N 1
ATOM 3782 C CA . VAL B 1 122 ? -2.035 20.25 6.562 1 98.94 122 VAL B CA 1
ATOM 3783 C C . VAL B 1 122 ? -2.854 18.969 6.629 1 98.94 122 VAL B C 1
ATOM 3785 O O . VAL B 1 122 ? -2.445 18 7.273 1 98.94 122 VAL B O 1
ATOM 3788 N N . HIS B 1 123 ? -4.047 19.016 5.988 1 98.94 123 HIS B N 1
ATOM 3789 C CA . HIS B 1 123 ? -4.887 17.828 5.875 1 98.94 123 HIS B CA 1
ATOM 3790 C C . HIS B 1 123 ? -4.883 17.281 4.449 1 98.94 123 HIS B C 1
ATOM 3792 O O . HIS B 1 123 ? -5.285 17.969 3.514 1 98.94 123 HIS B O 1
ATOM 3798 N N . ILE B 1 124 ? -4.402 16.062 4.312 1 98.81 124 ILE B N 1
ATOM 3799 C CA . ILE B 1 124 ? -4.566 15.344 3.057 1 98.81 124 ILE B CA 1
ATOM 3800 C C . ILE B 1 124 ? -5.816 14.469 3.123 1 98.81 124 ILE B C 1
ATOM 3802 O O . ILE B 1 124 ? -5.801 13.398 3.734 1 98.81 124 ILE B O 1
ATOM 3806 N N . LEU B 1 125 ? -6.898 14.938 2.422 1 98.06 125 LEU B N 1
ATOM 3807 C CA . LEU B 1 125 ? -8.211 14.352 2.65 1 98.06 125 LEU B CA 1
ATOM 3808 C C . LEU B 1 125 ? -8.789 13.781 1.356 1 98.06 125 LEU B C 1
ATOM 3810 O O . LEU B 1 125 ? -9.711 12.961 1.388 1 98.06 125 LEU B O 1
ATOM 3814 N N . ALA B 1 126 ? -8.234 14.266 0.247 1 91.81 126 ALA B N 1
ATOM 3815 C CA . ALA B 1 126 ? -8.789 13.844 -1.039 1 91.81 126 ALA B CA 1
ATOM 3816 C C . ALA B 1 126 ? -8.594 12.352 -1.263 1 91.81 126 ALA B C 1
ATOM 3818 O O . ALA B 1 126 ? -7.551 11.797 -0.902 1 91.81 126 ALA B O 1
ATOM 3819 N N . GLY B 1 127 ? -9.57 11.656 -1.846 1 92.69 127 GLY B N 1
ATOM 3820 C CA . GLY B 1 127 ? -9.516 10.242 -2.189 1 92.69 127 GLY B CA 1
ATOM 3821 C C . GLY B 1 127 ? -10.617 9.82 -3.145 1 92.69 127 GLY B C 1
ATOM 3822 O O . GLY B 1 127 ? -11.625 10.516 -3.277 1 92.69 127 GLY B O 1
ATOM 3823 N N . LEU B 1 128 ? -10.375 8.789 -3.828 1 92.25 128 LEU B N 1
ATOM 3824 C CA . LEU B 1 128 ? -11.375 8.156 -4.684 1 92.25 128 LEU B CA 1
ATOM 3825 C C . LEU B 1 128 ? -11.641 6.723 -4.234 1 92.25 128 LEU B C 1
ATOM 3827 O O . LEU B 1 128 ? -10.711 5.996 -3.875 1 92.25 128 LEU B O 1
ATOM 3831 N N . PRO B 1 129 ? -12.906 6.367 -4.254 1 89.88 129 PRO B N 1
ATOM 3832 C CA . PRO B 1 129 ? -13.25 4.984 -3.912 1 89.88 129 PRO B CA 1
ATOM 3833 C C . PRO B 1 129 ? -13.203 4.047 -5.117 1 89.88 129 PRO B C 1
ATOM 3835 O O . PRO B 1 129 ? -13.172 4.508 -6.262 1 89.88 129 PRO B O 1
ATOM 3838 N N . SER B 1 130 ? -13.133 2.797 -4.945 1 90.44 130 SER B N 1
ATOM 3839 C CA . SER B 1 130 ? -13.375 1.681 -5.855 1 90.44 130 SER B CA 1
ATOM 3840 C C . SER B 1 130 ? -13.961 0.482 -5.117 1 90.44 130 SER B C 1
ATOM 3842 O O . SER B 1 130 ? -13.281 -0.134 -4.289 1 90.44 130 SER B O 1
ATOM 3844 N N . THR B 1 131 ? -15.188 0.141 -5.457 1 88.25 131 THR B N 1
ATOM 3845 C CA . THR B 1 131 ? -15.891 -0.82 -4.617 1 88.25 131 THR B CA 1
ATOM 3846 C C . THR B 1 131 ? -16.328 -2.037 -5.434 1 88.25 131 THR B C 1
ATOM 3848 O O . THR B 1 131 ? -17.234 -2.764 -5.039 1 88.25 131 THR B O 1
ATOM 3851 N N . SER B 1 132 ? -15.75 -2.287 -6.52 1 88.62 132 SER B N 1
ATOM 3852 C CA . SER B 1 132 ? -16.047 -3.457 -7.34 1 88.62 132 SER B CA 1
ATOM 3853 C C . SER B 1 132 ? -15.148 -4.633 -6.977 1 88.62 132 SER B C 1
ATOM 3855 O O . SER B 1 132 ? -14.016 -4.441 -6.535 1 88.62 132 SER B O 1
ATOM 3857 N N . LEU B 1 133 ? -15.773 -5.836 -7.191 1 92.31 133 LEU B N 1
ATOM 3858 C CA . LEU B 1 133 ? -14.875 -6.984 -7.23 1 92.31 133 LEU B CA 1
ATOM 3859 C C . LEU B 1 133 ? -13.898 -6.867 -8.398 1 92.31 133 LEU B C 1
ATOM 3861 O O . LEU B 1 133 ? -14.281 -6.457 -9.492 1 92.31 133 LEU B O 1
ATOM 3865 N N . LEU B 1 134 ? -12.656 -7.219 -8.172 1 95.56 134 LEU B N 1
ATOM 3866 C CA . LEU B 1 134 ? -11.641 -7.074 -9.211 1 95.56 134 LEU B CA 1
ATOM 3867 C C . LEU B 1 134 ? -12.023 -7.859 -10.461 1 95.56 134 LEU B C 1
ATOM 3869 O O . LEU B 1 134 ? -11.984 -7.32 -11.57 1 95.56 134 LEU B O 1
ATOM 3873 N N . MET B 1 135 ? -12.453 -9.094 -10.266 1 94.94 135 MET B N 1
ATOM 3874 C CA . MET B 1 135 ? -12.773 -9.961 -11.398 1 94.94 135 MET B CA 1
ATOM 3875 C C . MET B 1 135 ? -14.055 -9.508 -12.086 1 94.94 135 MET B C 1
ATOM 3877 O O . MET B 1 135 ? -14.18 -9.617 -13.305 1 94.94 135 MET B O 1
ATOM 3881 N N . ASP B 1 136 ? -14.977 -8.992 -11.312 1 91.88 136 ASP B N 1
ATOM 3882 C CA . ASP B 1 136 ? -16.188 -8.445 -11.914 1 91.88 136 ASP B CA 1
ATOM 3883 C C . ASP B 1 136 ? -15.867 -7.238 -12.797 1 91.88 136 ASP B C 1
ATOM 3885 O O . ASP B 1 136 ? -16.469 -7.07 -13.859 1 91.88 136 ASP B O 1
ATOM 3889 N N . LEU B 1 137 ? -15.031 -6.445 -12.32 1 92.31 137 LEU B N 1
ATOM 3890 C CA . LEU B 1 137 ? -14.594 -5.301 -13.109 1 92.31 137 LEU B CA 1
ATOM 3891 C C . LEU B 1 137 ? -13.961 -5.758 -14.422 1 92.31 137 LEU B C 1
ATOM 3893 O O . LEU B 1 137 ? -14.109 -5.094 -15.453 1 92.31 137 LEU B O 1
ATOM 3897 N N . ALA B 1 138 ? -13.289 -6.891 -14.383 1 94.56 138 ALA B N 1
ATOM 3898 C CA . ALA B 1 138 ? -12.602 -7.449 -15.547 1 94.56 138 ALA B CA 1
ATOM 3899 C C . ALA B 1 138 ? -13.586 -8.195 -16.453 1 94.56 138 ALA B C 1
ATOM 3901 O O . ALA B 1 138 ? -13.203 -8.68 -17.516 1 94.56 138 ALA B O 1
ATOM 3902 N N . GLY B 1 139 ? -14.805 -8.367 -16.047 1 92 139 GLY B N 1
ATOM 3903 C CA . GLY B 1 139 ? -15.82 -9.055 -16.828 1 92 139 GLY B CA 1
ATOM 3904 C C . GLY B 1 139 ? -15.82 -10.555 -16.625 1 92 139 GLY B C 1
ATOM 3905 O O . GLY B 1 139 ? -16.266 -11.312 -17.5 1 92 139 GLY B O 1
ATOM 3906 N N . VAL B 1 140 ? -15.242 -11 -15.523 1 93.06 140 VAL B N 1
ATOM 3907 C CA . VAL B 1 140 ? -15.18 -12.414 -15.164 1 93.06 140 VAL B CA 1
ATOM 3908 C C . VAL B 1 140 ? -15.922 -12.641 -13.844 1 93.06 140 VAL B C 1
ATOM 3910 O O . VAL B 1 140 ? -15.828 -11.828 -12.922 1 93.06 140 VAL B O 1
ATOM 3913 N N . SER B 1 141 ? -16.609 -13.766 -13.742 1 90.5 141 SER B N 1
ATOM 3914 C CA . SER B 1 141 ? -17.359 -14.078 -12.523 1 90.5 141 SER B CA 1
ATOM 3915 C C . SER B 1 141 ? -16.734 -15.266 -11.789 1 90.5 141 SER B C 1
ATOM 3917 O O . SER B 1 141 ? -16.078 -16.109 -12.398 1 90.5 141 SER B O 1
ATOM 3919 N N . LEU B 1 142 ? -16.891 -15.266 -10.547 1 92.06 142 LEU B N 1
ATOM 3920 C CA . LEU B 1 142 ? -16.516 -16.391 -9.688 1 92.06 142 LEU B CA 1
ATOM 3921 C C . LEU B 1 142 ? -17.75 -16.938 -8.961 1 92.06 142 LEU B C 1
ATOM 3923 O O . LEU B 1 142 ? -18.281 -16.281 -8.07 1 92.06 142 LEU B O 1
ATOM 3927 N N . ASP B 1 143 ? -18.078 -18.109 -9.398 1 90.75 143 ASP B N 1
ATOM 3928 C CA . ASP B 1 143 ? -19.328 -18.703 -8.898 1 90.75 143 ASP B CA 1
ATOM 3929 C C . ASP B 1 143 ? -19.109 -20.156 -8.477 1 90.75 143 ASP B C 1
ATOM 3931 O O . ASP B 1 143 ? -18.047 -20.719 -8.711 1 90.75 143 ASP B O 1
ATOM 3935 N N . ARG B 1 144 ? -20.156 -20.719 -7.93 1 92.38 144 ARG B N 1
ATOM 3936 C CA . ARG B 1 144 ? -20.078 -22.109 -7.508 1 92.38 144 ARG B CA 1
ATOM 3937 C C . ARG B 1 144 ? -19.75 -23.016 -8.688 1 92.38 144 ARG B C 1
ATOM 3939 O O . ARG B 1 144 ? -20.297 -22.844 -9.781 1 92.38 144 ARG B O 1
ATOM 3946 N N . SER B 1 145 ? -18.922 -23.953 -8.375 1 91.31 145 SER B N 1
ATOM 3947 C CA . SER B 1 145 ? -18.516 -24.891 -9.406 1 91.31 145 SER B CA 1
ATOM 3948 C C . SER B 1 145 ? -19.656 -25.812 -9.805 1 91.31 145 SER B C 1
ATOM 3950 O O . SER B 1 145 ? -20.469 -26.203 -8.961 1 91.31 145 SER B O 1
ATOM 3952 N N . SER B 1 146 ? -19.719 -26.031 -11.078 1 89.75 146 SER B N 1
ATOM 3953 C CA . SER B 1 146 ? -20.625 -27.016 -11.656 1 89.75 146 SER B CA 1
ATOM 3954 C C . SER B 1 146 ? -19.859 -28.062 -12.461 1 89.75 146 SER B C 1
ATOM 3956 O O . SER B 1 146 ? -18.656 -27.906 -12.711 1 89.75 146 SER B O 1
ATOM 3958 N N . PRO B 1 147 ? -20.5 -29.109 -12.758 1 88.81 147 PRO B N 1
ATOM 3959 C CA . PRO B 1 147 ? -19.797 -30.125 -13.547 1 88.81 147 PRO B CA 1
ATOM 3960 C C . PRO B 1 147 ? -19.188 -29.562 -14.836 1 88.81 147 PRO B C 1
ATOM 3962 O O . PRO B 1 147 ? -18.125 -30 -15.258 1 88.81 147 PRO B O 1
ATOM 3965 N N . SER B 1 148 ? -19.812 -28.562 -15.406 1 85.5 148 SER B N 1
ATOM 3966 C CA . SER B 1 148 ? -19.344 -27.984 -16.656 1 85.5 148 SER B CA 1
ATOM 3967 C C . SER B 1 148 ? -18.234 -26.969 -16.422 1 85.5 148 SER B C 1
ATOM 3969 O O . SER B 1 148 ? -17.438 -26.672 -17.328 1 85.5 148 SER B O 1
ATOM 3971 N N . THR B 1 149 ? -18.047 -26.453 -15.195 1 84.69 149 THR B N 1
ATOM 3972 C CA . THR B 1 149 ? -17.094 -25.391 -14.93 1 84.69 149 THR B CA 1
ATOM 3973 C C . THR B 1 149 ? -16.031 -25.859 -13.922 1 84.69 149 THR B C 1
ATOM 3975 O O . THR B 1 149 ? -15.172 -25.078 -13.523 1 84.69 149 THR B O 1
ATOM 3978 N N . ALA B 1 150 ? -16.109 -27.094 -13.609 1 88.94 150 ALA B N 1
ATOM 3979 C CA . ALA B 1 150 ? -15.242 -27.609 -12.555 1 88.94 150 ALA B CA 1
ATOM 3980 C C . ALA B 1 150 ? -13.766 -27.484 -12.945 1 88.94 150 ALA B C 1
ATOM 3982 O O . ALA B 1 150 ? -13.398 -27.75 -14.094 1 88.94 150 ALA B O 1
ATOM 3983 N N . SER B 1 151 ? -13.039 -27.031 -12.008 1 91.25 151 SER B N 1
ATOM 3984 C CA . SER B 1 151 ? -11.594 -26.938 -12.211 1 91.25 151 SER B CA 1
ATOM 3985 C C . SER B 1 151 ? -10.891 -28.234 -11.867 1 91.25 151 SER B C 1
ATOM 3987 O O . SER B 1 151 ? -11.422 -29.047 -11.094 1 91.25 151 SER B O 1
ATOM 3989 N N . PRO B 1 152 ? -9.711 -28.453 -12.461 1 95.31 152 PRO B N 1
ATOM 3990 C CA . PRO B 1 152 ? -8.961 -29.672 -12.156 1 95.31 152 PRO B CA 1
ATOM 3991 C C . PRO B 1 152 ? -8.602 -29.781 -10.68 1 95.31 152 PRO B C 1
ATOM 3993 O O . PRO B 1 152 ? -8.375 -30.891 -10.188 1 95.31 152 PRO B O 1
ATOM 3996 N N . SER B 1 153 ? -8.594 -28.734 -9.984 1 95.19 153 SER B N 1
ATOM 3997 C CA . SER B 1 153 ? -8.211 -28.75 -8.578 1 95.19 153 SER B CA 1
ATOM 3998 C C . SER B 1 153 ? -9.367 -29.203 -7.695 1 95.19 153 SER B C 1
ATOM 4000 O O . SER B 1 153 ? -9.18 -29.516 -6.516 1 95.19 153 SER B O 1
ATOM 4002 N N . GLY B 1 154 ? -10.555 -29.188 -8.203 1 94.94 154 GLY B N 1
ATOM 4003 C CA . GLY B 1 154 ? -11.734 -29.531 -7.422 1 94.94 154 GLY B CA 1
ATOM 4004 C C . GLY B 1 154 ? -12.211 -28.406 -6.535 1 94.94 154 GLY B C 1
ATOM 4005 O O . GLY B 1 154 ? -12.969 -28.625 -5.59 1 94.94 154 GLY B O 1
ATOM 4006 N N . ALA B 1 155 ? -11.875 -27.219 -6.84 1 94.69 155 ALA B N 1
ATOM 4007 C CA . ALA B 1 155 ? -12.242 -26.047 -6.043 1 94.69 155 ALA B CA 1
ATOM 4008 C C . ALA B 1 155 ? -13.758 -25.844 -6.051 1 94.69 155 ALA B C 1
ATOM 4010 O O . ALA B 1 155 ? -14.422 -26.094 -7.055 1 94.69 155 ALA B O 1
ATOM 4011 N N . PRO B 1 156 ? -14.258 -25.328 -4.945 1 94.31 156 PRO B N 1
ATOM 4012 C CA . PRO B 1 156 ? -15.711 -25.141 -4.859 1 94.31 156 PRO B CA 1
ATOM 4013 C C . PRO B 1 156 ? -16.219 -24 -5.734 1 94.31 156 PRO B C 1
ATOM 4015 O O . PRO B 1 156 ? -17.406 -23.938 -6.062 1 94.31 156 PRO B O 1
ATOM 4018 N N . LEU B 1 157 ? -15.391 -23.062 -6.094 1 94.31 157 LEU B N 1
ATOM 4019 C CA . LEU B 1 157 ? -15.766 -21.953 -6.969 1 94.31 157 LEU B CA 1
ATOM 4020 C C . LEU B 1 157 ? -14.984 -22 -8.273 1 94.31 157 LEU B C 1
ATOM 4022 O O . LEU B 1 157 ? -13.844 -22.484 -8.305 1 94.31 157 LEU B O 1
ATOM 4026 N N . ALA B 1 158 ? -15.641 -21.484 -9.305 1 93.44 158 ALA B N 1
ATOM 4027 C CA . ALA B 1 158 ? -15.031 -21.516 -10.633 1 93.44 158 ALA B CA 1
ATOM 4028 C C . ALA B 1 158 ? -15.25 -20.188 -11.359 1 93.44 158 ALA B C 1
ATOM 4030 O O . ALA B 1 158 ? -16.328 -19.578 -11.258 1 93.44 158 ALA B O 1
ATOM 4031 N N . PHE B 1 159 ? -14.203 -19.797 -12.062 1 92.38 159 PHE B N 1
ATOM 4032 C CA . PHE B 1 159 ? -14.312 -18.594 -12.867 1 92.38 159 PHE B CA 1
ATOM 4033 C C . PHE B 1 159 ? -15.055 -18.875 -14.164 1 92.38 159 PHE B C 1
ATOM 4035 O O . PHE B 1 159 ? -14.883 -19.938 -14.766 1 92.38 159 PHE B O 1
ATOM 4042 N N . SER B 1 160 ? -15.852 -17.984 -14.562 1 86.94 160 SER B N 1
ATOM 4043 C CA . SER B 1 160 ? -16.531 -18.031 -15.844 1 86.94 160 SER B CA 1
ATOM 4044 C C . SER B 1 160 ? -16.641 -16.656 -16.484 1 86.94 160 SER B C 1
ATOM 4046 O O . SER B 1 160 ? -16.75 -15.648 -15.781 1 86.94 160 SER B O 1
ATOM 4048 N N . SER B 1 161 ? -16.391 -16.609 -17.766 1 77.44 161 SER B N 1
ATOM 4049 C CA . SER B 1 161 ? -16.516 -15.336 -18.453 1 77.44 161 SER B CA 1
ATOM 4050 C C . SER B 1 161 ? -17.969 -14.969 -18.672 1 77.44 161 SER B C 1
ATOM 4052 O O . SER B 1 161 ? -18.812 -15.844 -18.906 1 77.44 161 SER B O 1
ATOM 4054 N N . LYS B 1 162 ? -18.359 -13.836 -18.5 1 68.38 162 LYS B N 1
ATOM 4055 C CA . LYS B 1 162 ? -19.719 -13.336 -18.672 1 68.38 162 LYS B CA 1
ATOM 4056 C C . LYS B 1 162 ? -20.109 -13.312 -20.156 1 68.38 162 LYS B C 1
ATOM 4058 O O . LYS B 1 162 ? -21.281 -13.383 -20.5 1 68.38 162 LYS B O 1
ATOM 4063 N N . ASP B 1 163 ? -19 -13.141 -20.906 1 60.38 163 ASP B N 1
ATOM 4064 C CA . ASP B 1 163 ? -19.234 -13.188 -22.344 1 60.38 163 ASP B CA 1
ATOM 4065 C C . ASP B 1 163 ? -18.875 -14.555 -22.922 1 60.38 163 ASP B C 1
ATOM 4067 O O . ASP B 1 163 ? -17.844 -15.125 -22.562 1 60.38 163 ASP B O 1
ATOM 4071 N N . GLU B 1 164 ? -19.766 -15.531 -22.922 1 52.34 164 GLU B N 1
ATOM 4072 C CA . GLU B 1 164 ? -19.734 -16.922 -23.328 1 52.34 164 GLU B CA 1
ATOM 4073 C C . GLU B 1 164 ? -18.484 -17.219 -24.172 1 52.34 164 GLU B C 1
ATOM 4075 O O . GLU B 1 164 ? -18.141 -18.391 -24.406 1 52.34 164 GLU B O 1
ATOM 4080 N N . SER B 1 165 ? -17.922 -16.219 -24.828 1 47.06 165 SER B N 1
ATOM 4081 C CA . SER B 1 165 ? -17.047 -16.594 -25.938 1 47.06 165 SER B CA 1
ATOM 4082 C C . SER B 1 165 ? -15.641 -16.922 -25.438 1 47.06 165 SER B C 1
ATOM 4084 O O . SER B 1 165 ? -14.867 -17.562 -26.141 1 47.06 165 SER B O 1
ATOM 4086 N N . THR B 1 166 ? -15.023 -16.266 -24.328 1 54.78 166 THR B N 1
ATOM 4087 C CA . THR B 1 166 ? -13.578 -16.391 -24.172 1 54.78 166 THR B CA 1
ATOM 4088 C C . THR B 1 166 ? -13.227 -17.062 -22.844 1 54.78 166 THR B C 1
ATOM 4090 O O . THR B 1 166 ? -13.547 -16.531 -21.781 1 54.78 166 THR B O 1
ATOM 4093 N N . SER B 1 167 ? -13.016 -18.438 -22.812 1 59.19 167 SER B N 1
ATOM 4094 C CA . SER B 1 167 ? -12.875 -19.359 -21.688 1 59.19 167 SER B CA 1
ATOM 4095 C C . SER B 1 167 ? -11.586 -19.094 -20.906 1 59.19 167 SER B C 1
ATOM 4097 O O . SER B 1 167 ? -11.391 -19.641 -19.828 1 59.19 167 SER B O 1
ATOM 4099 N N . SER B 1 168 ? -10.758 -18.203 -21.422 1 72.56 168 SER B N 1
ATOM 4100 C CA . SER B 1 168 ? -9.453 -18.281 -20.781 1 72.56 168 SER B CA 1
ATOM 4101 C C . SER B 1 168 ? -9.203 -17.094 -19.875 1 72.56 168 SER B C 1
ATOM 4103 O O . SER B 1 168 ? -8.102 -16.938 -19.328 1 72.56 168 SER B O 1
ATOM 4105 N N . GLY B 1 169 ? -10.281 -16.312 -19.578 1 87.25 169 GLY B N 1
ATOM 4106 C CA . GLY B 1 169 ? -10.023 -15.133 -18.766 1 87.25 169 GLY B CA 1
ATOM 4107 C C . GLY B 1 169 ? -10.695 -13.891 -19.312 1 87.25 169 GLY B C 1
ATOM 4108 O O . GLY B 1 169 ? -11.602 -13.977 -20.141 1 87.25 169 GLY B O 1
ATOM 4109 N N . PRO B 1 170 ? -10.336 -12.766 -18.812 1 94.12 170 PRO B N 1
ATOM 4110 C CA . PRO B 1 170 ? -10.977 -11.523 -19.25 1 94.12 170 PRO B CA 1
ATOM 4111 C C . PRO B 1 170 ? -10.625 -11.141 -20.672 1 94.12 170 PRO B C 1
ATOM 4113 O O . PRO B 1 170 ? -9.531 -11.469 -21.156 1 94.12 170 PRO B O 1
ATOM 4116 N N . THR B 1 171 ? -11.523 -10.477 -21.344 1 94.12 171 THR B N 1
ATOM 4117 C CA . THR B 1 171 ? -11.266 -9.914 -22.656 1 94.12 171 THR B CA 1
ATOM 4118 C C . THR B 1 171 ? -10.328 -8.711 -22.562 1 94.12 171 THR B C 1
ATOM 4120 O O . THR B 1 171 ? -10.031 -8.242 -21.469 1 94.12 171 THR B O 1
ATOM 4123 N N . LEU B 1 172 ? -9.875 -8.336 -23.734 1 96.12 172 LEU B N 1
ATOM 4124 C CA . LEU B 1 172 ? -9.078 -7.113 -23.812 1 96.12 172 LEU B CA 1
ATOM 4125 C C . LEU B 1 172 ? -9.828 -5.938 -23.188 1 96.12 172 LEU B C 1
ATOM 4127 O O . LEU B 1 172 ? -9.258 -5.18 -22.391 1 96.12 172 LEU B O 1
ATOM 4131 N N . GLU B 1 173 ? -11.102 -5.809 -23.484 1 94.81 173 GLU B N 1
ATOM 4132 C CA . GLU B 1 173 ? -11.922 -4.719 -22.969 1 94.81 173 GLU B CA 1
ATOM 4133 C C . GLU B 1 173 ? -12.086 -4.82 -21.453 1 94.81 173 GLU B C 1
ATOM 4135 O O . GLU B 1 173 ? -12.094 -3.805 -20.75 1 94.81 173 GLU B O 1
ATOM 4140 N N . GLY B 1 174 ? -12.312 -6 -20.984 1 94.62 174 GLY B N 1
ATOM 4141 C CA . GLY B 1 174 ? -12.414 -6.207 -19.547 1 94.62 174 GLY B CA 1
ATOM 4142 C C . GLY B 1 174 ? -11.18 -5.75 -18.781 1 94.62 174 GLY B C 1
ATOM 4143 O O . GLY B 1 174 ? -11.289 -5.082 -17.766 1 94.62 174 GLY B O 1
ATOM 4144 N N . LEU B 1 175 ? -10.039 -6.074 -19.312 1 96.88 175 LEU B N 1
ATOM 4145 C CA . LEU B 1 175 ? -8.781 -5.684 -18.672 1 96.88 175 LEU B CA 1
ATOM 4146 C C . LEU B 1 175 ? -8.562 -4.18 -18.797 1 96.88 175 LEU B C 1
ATOM 4148 O O . LEU B 1 175 ? -7.977 -3.561 -17.906 1 96.88 175 LEU B O 1
ATOM 4152 N N . GLU B 1 176 ? -9.016 -3.615 -19.859 1 97.19 176 GLU B N 1
ATOM 4153 C CA . GLU B 1 176 ? -8.914 -2.168 -20.016 1 97.19 176 GLU B CA 1
ATOM 4154 C C . GLU B 1 176 ? -9.742 -1.434 -18.969 1 97.19 176 GLU B C 1
ATOM 4156 O O . GLU B 1 176 ? -9.359 -0.355 -18.516 1 97.19 176 GLU B O 1
ATOM 4161 N N . ARG B 1 177 ? -10.906 -1.975 -18.578 1 95 177 ARG B N 1
ATOM 4162 C CA . ARG B 1 177 ? -11.695 -1.398 -17.5 1 95 177 ARG B CA 1
ATOM 4163 C C . ARG B 1 177 ? -10.93 -1.423 -16.188 1 95 177 ARG B C 1
ATOM 4165 O O . ARG B 1 177 ? -10.953 -0.452 -15.422 1 95 177 ARG B O 1
ATOM 4172 N N . VAL B 1 178 ? -10.289 -2.555 -15.961 1 96.88 178 VAL B N 1
ATOM 4173 C CA . VAL B 1 178 ? -9.469 -2.678 -14.758 1 96.88 178 VAL B CA 1
ATOM 4174 C C . VAL B 1 178 ? -8.352 -1.635 -14.789 1 96.88 178 VAL B C 1
ATOM 4176 O O . VAL B 1 178 ? -8.109 -0.949 -13.789 1 96.88 178 VAL B O 1
ATOM 4179 N N . GLU B 1 179 ? -7.68 -1.506 -15.938 1 97.69 179 GLU B N 1
ATOM 4180 C CA . GLU B 1 179 ? -6.594 -0.546 -16.109 1 97.69 179 GLU B CA 1
ATOM 4181 C C . GLU B 1 179 ? -7.062 0.876 -15.812 1 97.69 179 GLU B C 1
ATOM 4183 O O . GLU B 1 179 ? -6.406 1.606 -15.062 1 97.69 179 GLU B O 1
ATOM 4188 N N . LYS B 1 180 ? -8.133 1.226 -16.375 1 96.31 180 LYS B N 1
ATOM 4189 C CA . LYS B 1 180 ? -8.672 2.574 -16.25 1 96.31 180 LYS B CA 1
ATOM 4190 C C . LYS B 1 180 ? -9.008 2.885 -14.789 1 96.31 180 LYS B C 1
ATOM 4192 O O . LYS B 1 180 ? -8.648 3.945 -14.273 1 96.31 180 LYS B O 1
ATOM 4197 N N . GLU B 1 181 ? -9.695 1.976 -14.141 1 95.44 181 GLU B N 1
ATOM 4198 C CA . GLU B 1 181 ? -10.078 2.162 -12.75 1 95.44 181 GLU B CA 1
ATOM 4199 C C . GLU B 1 181 ? -8.859 2.221 -11.836 1 95.44 181 GLU B C 1
ATOM 4201 O O . GLU B 1 181 ? -8.766 3.096 -10.969 1 95.44 181 GLU B O 1
ATOM 4206 N N . ALA B 1 182 ? -7.965 1.314 -12.023 1 97.62 182 ALA B N 1
ATOM 4207 C CA . ALA B 1 182 ? -6.766 1.237 -11.188 1 97.62 182 ALA B CA 1
ATOM 4208 C C . ALA B 1 182 ? -5.938 2.512 -11.305 1 97.62 182 ALA B C 1
ATOM 4210 O O . ALA B 1 182 ? -5.477 3.053 -10.297 1 97.62 182 ALA B O 1
ATOM 4211 N N . ARG B 1 183 ? -5.754 3.02 -12.5 1 96.94 183 ARG B N 1
ATOM 4212 C CA . ARG B 1 183 ? -4.98 4.242 -12.703 1 96.94 183 ARG B CA 1
ATOM 4213 C C . ARG B 1 183 ? -5.688 5.445 -12.094 1 96.94 183 ARG B C 1
ATOM 4215 O O . ARG B 1 183 ? -5.055 6.27 -11.43 1 96.94 183 ARG B O 1
ATOM 4222 N N . ALA B 1 184 ? -6.949 5.531 -12.312 1 95.06 184 ALA B N 1
ATOM 4223 C CA . ALA B 1 184 ? -7.711 6.684 -11.836 1 95.06 184 ALA B CA 1
ATOM 4224 C C . ALA B 1 184 ? -7.645 6.789 -10.312 1 95.06 184 ALA B C 1
ATOM 4226 O O . ALA B 1 184 ? -7.418 7.875 -9.773 1 95.06 184 ALA B O 1
ATOM 4227 N N . VAL B 1 185 ? -7.82 5.723 -9.617 1 96.44 185 VAL B N 1
ATOM 4228 C CA . VAL B 1 185 ? -7.84 5.723 -8.164 1 96.44 185 VAL B CA 1
ATOM 4229 C C . VAL B 1 185 ? -6.438 6.008 -7.629 1 96.44 185 VAL B C 1
ATOM 4231 O O . VAL B 1 185 ? -6.273 6.746 -6.656 1 96.44 185 VAL B O 1
ATOM 4234 N N . ALA B 1 186 ? -5.414 5.492 -8.273 1 97.94 186 ALA B N 1
ATOM 4235 C CA . ALA B 1 186 ? -4.035 5.68 -7.832 1 97.94 186 ALA B CA 1
ATOM 4236 C C . ALA B 1 186 ? -3.604 7.137 -7.992 1 97.94 186 ALA B C 1
ATOM 4238 O O . ALA B 1 186 ? -2.807 7.645 -7.199 1 97.94 186 ALA B O 1
ATOM 4239 N N . GLU B 1 187 ? -4.102 7.766 -8.969 1 97.38 187 GLU B N 1
ATOM 4240 C CA . GLU B 1 187 ? -3.736 9.156 -9.219 1 97.38 187 GLU B CA 1
ATOM 4241 C C . GLU B 1 187 ? -4.039 10.039 -8.016 1 97.38 187 GLU B C 1
ATOM 4243 O O . GLU B 1 187 ? -3.234 10.898 -7.648 1 97.38 187 GLU B O 1
ATOM 4248 N N . VAL B 1 188 ? -5.074 9.789 -7.383 1 97 188 VAL B N 1
ATOM 4249 C CA . VAL B 1 188 ? -5.484 10.656 -6.277 1 97 188 VAL B CA 1
ATOM 4250 C C . VAL B 1 188 ? -4.98 10.078 -4.957 1 97 188 VAL B C 1
ATOM 4252 O O . VAL B 1 188 ? -4.254 10.742 -4.219 1 97 188 VAL B O 1
ATOM 4255 N N . ASN B 1 189 ? -5.32 8.805 -4.684 1 98.12 189 ASN B N 1
ATOM 4256 C CA . ASN B 1 189 ? -5.07 8.203 -3.379 1 98.12 189 ASN B CA 1
ATOM 4257 C C . ASN B 1 189 ? -3.576 8.062 -3.104 1 98.12 189 ASN B C 1
ATOM 4259 O O . ASN B 1 189 ? -3.145 8.133 -1.95 1 98.12 189 ASN B O 1
ATOM 4263 N N . TYR B 1 190 ? -2.852 7.828 -4.145 1 98.62 190 TYR B N 1
ATOM 4264 C CA . TYR B 1 190 ? -1.414 7.609 -4.023 1 98.62 190 TYR B CA 1
ATOM 4265 C C . TYR B 1 190 ? -0.634 8.82 -4.516 1 98.62 190 TYR B C 1
ATOM 4267 O O . TYR B 1 190 ? -0.061 9.562 -3.717 1 98.62 190 TYR B O 1
ATOM 4275 N N . LEU B 1 191 ? -0.687 9.109 -5.773 1 98.75 191 LEU B N 1
ATOM 4276 C CA . LEU B 1 191 ? 0.124 10.18 -6.348 1 98.75 191 LEU B CA 1
ATOM 4277 C C . LEU B 1 191 ? -0.197 11.516 -5.691 1 98.75 191 LEU B C 1
ATOM 4279 O O . LEU B 1 191 ? 0.71 12.281 -5.352 1 98.75 191 LEU B O 1
ATOM 4283 N N . GLY B 1 192 ? -1.468 11.797 -5.574 1 98.62 192 GLY B N 1
ATOM 4284 C CA . GLY B 1 192 ? -1.862 13.023 -4.898 1 98.62 192 GLY B CA 1
ATOM 4285 C C . GLY B 1 192 ? -1.251 13.172 -3.518 1 98.62 192 GLY B C 1
ATOM 4286 O O . GLY B 1 192 ? -0.825 14.258 -3.133 1 98.62 192 GLY B O 1
ATOM 4287 N N . THR B 1 193 ? -1.203 12.078 -2.758 1 98.81 193 THR B N 1
ATOM 4288 C CA . THR B 1 193 ? -0.637 12.078 -1.414 1 98.81 193 THR B CA 1
ATOM 4289 C C . THR B 1 193 ? 0.865 12.352 -1.46 1 98.81 193 THR B C 1
ATOM 4291 O O . THR B 1 193 ? 1.376 13.172 -0.702 1 98.81 193 THR B O 1
ATOM 4294 N N . VAL B 1 194 ? 1.565 11.688 -2.348 1 98.81 194 VAL B N 1
ATOM 4295 C CA . VAL B 1 194 ? 3.01 11.852 -2.482 1 98.81 194 VAL B CA 1
ATOM 4296 C C . VAL B 1 194 ? 3.334 13.289 -2.857 1 98.81 194 VAL B C 1
ATOM 4298 O O . VAL B 1 194 ? 4.242 13.898 -2.287 1 98.81 194 VAL B O 1
ATOM 4301 N N . LEU B 1 195 ? 2.592 13.828 -3.762 1 98.81 195 LEU B N 1
ATOM 4302 C CA . LEU B 1 195 ? 2.816 15.195 -4.215 1 98.81 195 LEU B CA 1
ATOM 4303 C C . LEU B 1 195 ? 2.48 16.203 -3.111 1 98.81 195 LEU B C 1
ATOM 4305 O O . LEU B 1 195 ? 3.186 17.188 -2.934 1 98.81 195 LEU B O 1
ATOM 4309 N N . ALA B 1 196 ? 1.426 15.938 -2.4 1 98.81 196 ALA B N 1
ATOM 4310 C CA . ALA B 1 196 ? 1.056 16.812 -1.288 1 98.81 196 ALA B CA 1
ATOM 4311 C C . ALA B 1 196 ? 2.156 16.844 -0.232 1 98.81 196 ALA B C 1
ATOM 4313 O O . ALA B 1 196 ? 2.512 17.922 0.263 1 98.81 196 ALA B O 1
ATOM 4314 N N . LEU B 1 197 ? 2.662 15.672 0.107 1 98.69 197 LEU B N 1
ATOM 4315 C CA . LEU B 1 197 ? 3.764 15.594 1.061 1 98.69 197 LEU B CA 1
ATOM 4316 C C . LEU B 1 197 ? 4.949 16.438 0.588 1 98.69 197 LEU B C 1
ATOM 4318 O O . LEU B 1 197 ? 5.465 17.266 1.339 1 98.69 197 LEU B O 1
ATOM 4322 N N . SER B 1 198 ? 5.316 16.25 -0.626 1 98.12 198 SER B N 1
ATOM 4323 C CA . SER B 1 198 ? 6.492 16.906 -1.182 1 98.12 198 SER B CA 1
ATOM 4324 C C . SER B 1 198 ? 6.293 18.422 -1.242 1 98.12 198 SER B C 1
ATOM 4326 O O . SER B 1 198 ? 7.227 19.188 -0.989 1 98.12 198 SER B O 1
ATOM 4328 N N . CYS B 1 199 ? 5.16 18.844 -1.529 1 98.12 199 CYS B N 1
ATOM 4329 C CA . CYS B 1 199 ? 4.883 20.25 -1.791 1 98.12 199 CYS B CA 1
ATOM 4330 C C . CYS B 1 199 ? 4.754 21.031 -0.489 1 98.12 199 CYS B C 1
ATOM 4332 O O . CYS B 1 199 ? 5.25 22.156 -0.383 1 98.12 199 CYS B O 1
ATOM 4334 N N . PHE B 1 200 ? 4.117 20.438 0.528 1 98.44 200 PHE B N 1
ATOM 4335 C CA . PHE B 1 200 ? 3.664 21.281 1.627 1 98.44 200 PHE B CA 1
ATOM 4336 C C . PHE B 1 200 ? 4.449 20.984 2.898 1 98.44 200 PHE B C 1
ATOM 4338 O O . PHE B 1 200 ? 4.453 21.797 3.836 1 98.44 200 PHE B O 1
ATOM 4345 N N . LEU B 1 201 ? 5.094 19.812 2.98 1 98.12 201 LEU B N 1
ATOM 4346 C CA . LEU B 1 201 ? 5.809 19.438 4.199 1 98.12 201 LEU B CA 1
ATOM 4347 C C . LEU B 1 201 ? 6.898 20.469 4.516 1 98.12 201 LEU B C 1
ATOM 4349 O O . LEU B 1 201 ? 7.023 20.906 5.66 1 98.12 201 LEU B O 1
ATOM 4353 N N . PRO B 1 202 ? 7.68 20.922 3.494 1 97.12 202 PRO B N 1
ATOM 4354 C CA . PRO B 1 202 ? 8.711 21.922 3.803 1 97.12 202 PRO B CA 1
ATOM 4355 C C . PRO B 1 202 ? 8.117 23.234 4.32 1 97.12 202 PRO B C 1
ATOM 4357 O O . PRO B 1 202 ? 8.633 23.797 5.289 1 97.12 202 PRO B O 1
ATOM 4360 N N . LEU B 1 203 ? 7.062 23.703 3.725 1 97.12 203 LEU B N 1
ATOM 4361 C CA . LEU B 1 203 ? 6.398 24.922 4.18 1 97.12 203 LEU B CA 1
ATOM 4362 C C . LEU B 1 203 ? 5.863 24.75 5.598 1 97.12 203 LEU B C 1
ATOM 4364 O O . LEU B 1 203 ? 6.027 25.641 6.438 1 97.12 203 LEU B O 1
ATOM 4368 N N . LEU B 1 204 ? 5.25 23.625 5.84 1 98.31 204 LEU B N 1
ATOM 4369 C CA . LEU B 1 204 ? 4.684 23.312 7.148 1 98.31 204 LEU B CA 1
ATOM 4370 C C . LEU B 1 204 ? 5.758 23.328 8.227 1 98.31 204 LEU B C 1
ATOM 4372 O O . LEU B 1 204 ? 5.602 24 9.25 1 98.31 204 LEU B O 1
ATOM 4376 N N . ALA B 1 205 ? 6.805 22.688 7.977 1 97 205 ALA B N 1
ATOM 4377 C CA . ALA B 1 205 ? 7.895 22.547 8.938 1 97 205 ALA B CA 1
ATOM 4378 C C . ALA B 1 205 ? 8.578 23.891 9.188 1 97 205 ALA B C 1
ATOM 4380 O O . ALA B 1 205 ? 8.977 24.203 10.312 1 97 205 ALA B O 1
ATOM 4381 N N . SER B 1 206 ? 8.688 24.734 8.18 1 95.62 206 SER B N 1
ATOM 4382 C CA . SER B 1 206 ? 9.5 25.938 8.258 1 95.62 206 SER B CA 1
ATOM 4383 C C . SER B 1 206 ? 8.703 27.109 8.82 1 95.62 206 SER B C 1
ATOM 4385 O O . SER B 1 206 ? 9.273 28.125 9.211 1 95.62 206 SER B O 1
ATOM 4387 N N . SER B 1 207 ? 7.414 26.969 8.93 1 96.75 207 SER B N 1
ATOM 4388 C CA . SER B 1 207 ? 6.648 28.172 9.211 1 96.75 207 SER B CA 1
ATOM 4389 C C . SER B 1 207 ? 5.863 28.047 10.516 1 96.75 207 SER B C 1
ATOM 4391 O O . SER B 1 207 ? 5.359 29.031 11.047 1 96.75 207 SER B O 1
ATOM 4393 N N . SER B 1 208 ? 5.691 26.859 11.062 1 98.06 208 SER B N 1
ATOM 4394 C CA . SER B 1 208 ? 4.777 26.656 12.188 1 98.06 208 SER B CA 1
ATOM 4395 C C . SER B 1 208 ? 5.543 26.453 13.492 1 98.06 208 SER B C 1
ATOM 4397 O O . SER B 1 208 ? 6.582 25.781 13.508 1 98.06 208 SER B O 1
ATOM 4399 N N . ARG B 1 209 ? 4.934 26.922 14.617 1 97.88 209 ARG B N 1
ATOM 4400 C CA . ARG B 1 209 ? 5.473 26.688 15.945 1 97.88 209 ARG B CA 1
ATOM 4401 C C . ARG B 1 209 ? 5.184 25.25 16.406 1 97.88 209 ARG B C 1
ATOM 4403 O O . ARG B 1 209 ? 5.867 24.719 17.281 1 97.88 209 ARG B O 1
ATOM 4410 N N . SER B 1 210 ? 4.223 24.641 15.883 1 98 210 SER B N 1
ATOM 4411 C CA . SER B 1 210 ? 3.82 23.281 16.172 1 98 210 SER B CA 1
ATOM 4412 C C . SER B 1 210 ? 3.152 22.625 14.961 1 98 210 SER B C 1
ATOM 4414 O O . SER B 1 210 ? 1.937 22.422 14.953 1 98 210 SER B O 1
ATOM 4416 N N . PRO B 1 211 ? 3.951 22.219 14 1 98.31 211 PRO B N 1
ATOM 4417 C CA . PRO B 1 211 ? 3.426 21.75 12.719 1 98.31 211 PRO B CA 1
ATOM 4418 C C . PRO B 1 211 ? 2.824 20.344 12.812 1 98.31 211 PRO B C 1
ATOM 4420 O O . PRO B 1 211 ? 3.406 19.469 13.453 1 98.31 211 PRO B O 1
ATOM 4423 N N . ALA B 1 212 ? 1.608 20.188 12.219 1 98.69 212 ALA B N 1
ATOM 4424 C CA . ALA B 1 212 ? 0.936 18.891 12.195 1 98.69 212 ALA B CA 1
ATOM 4425 C C . ALA B 1 212 ? 0.462 18.531 10.789 1 98.69 212 ALA B C 1
ATOM 4427 O O . ALA B 1 212 ? -0.05 19.406 10.07 1 98.69 212 ALA B O 1
ATOM 4428 N N . LEU B 1 213 ? 0.705 17.328 10.383 1 98.81 213 LEU B N 1
ATOM 4429 C CA . LEU B 1 213 ? 0.22 16.797 9.117 1 98.81 213 LEU B CA 1
ATOM 4430 C C . LEU B 1 213 ? -0.732 15.625 9.344 1 98.81 213 LEU B C 1
ATOM 4432 O O . LEU B 1 213 ? -0.369 14.648 10 1 98.81 213 LEU B O 1
ATOM 4436 N N . HIS B 1 214 ? -1.937 15.75 8.836 1 98.88 214 HIS B N 1
ATOM 4437 C CA . HIS B 1 214 ? -2.953 14.711 8.961 1 98.88 214 HIS B CA 1
ATOM 4438 C C . HIS B 1 214 ? -3.252 14.07 7.605 1 98.88 214 HIS B C 1
ATOM 4440 O O . HIS B 1 214 ? -3.436 14.773 6.609 1 98.88 214 HIS B O 1
ATOM 4446 N N . HIS B 1 215 ? -3.246 12.766 7.559 1 98.81 215 HIS B N 1
ATOM 4447 C CA . HIS B 1 215 ? -3.656 11.977 6.406 1 98.81 215 HIS B CA 1
ATOM 4448 C C . HIS B 1 215 ? -4.898 11.148 6.727 1 98.81 215 HIS B C 1
ATOM 4450 O O . HIS B 1 215 ? -4.883 10.328 7.645 1 98.81 215 HIS B O 1
ATOM 4456 N N . LEU B 1 216 ? -5.996 11.414 6.004 1 98.38 216 LEU B N 1
ATOM 4457 C CA . LEU B 1 216 ? -7.184 10.578 6.148 1 98.38 216 LEU B CA 1
ATOM 4458 C C . LEU B 1 216 ? -7.047 9.297 5.34 1 98.38 216 LEU B C 1
ATOM 4460 O O . LEU B 1 216 ? -7.363 9.266 4.148 1 98.38 216 LEU B O 1
ATOM 4464 N N . SER B 1 217 ? -6.652 8.273 6.004 1 97.88 217 SER B N 1
ATOM 4465 C CA . SER B 1 217 ? -6.492 6.969 5.367 1 97.88 217 SER B CA 1
ATOM 4466 C C . SER B 1 217 ? -7.762 6.133 5.496 1 97.88 217 SER B C 1
ATOM 4468 O O . SER B 1 217 ? -8.867 6.645 5.324 1 97.88 217 SER B O 1
ATOM 4470 N N . SER B 1 218 ? -7.617 4.84 5.68 1 96.25 218 SER B N 1
ATOM 4471 C CA . SER B 1 218 ? -8.727 3.896 5.773 1 96.25 218 SER B CA 1
ATOM 4472 C C . SER B 1 218 ? -8.281 2.584 6.414 1 96.25 218 SER B C 1
ATOM 4474 O O . SER B 1 218 ? -7.109 2.215 6.336 1 96.25 218 SER B O 1
ATOM 4476 N N . VAL B 1 219 ? -9.273 1.944 7.012 1 95.62 219 VAL B N 1
ATOM 4477 C CA . VAL B 1 219 ? -9.023 0.578 7.457 1 95.62 219 VAL B CA 1
ATOM 4478 C C . VAL B 1 219 ? -8.648 -0.297 6.266 1 95.62 219 VAL B C 1
ATOM 4480 O O . VAL B 1 219 ? -7.836 -1.217 6.395 1 95.62 219 VAL B O 1
ATOM 4483 N N . ALA B 1 220 ? -9.156 0.004 5.129 1 95.12 220 ALA B N 1
ATOM 4484 C CA . ALA B 1 220 ? -8.867 -0.752 3.914 1 95.12 220 ALA B CA 1
ATOM 4485 C C . ALA B 1 220 ? -7.379 -0.707 3.578 1 95.12 220 ALA B C 1
ATOM 4487 O O . ALA B 1 220 ? -6.871 -1.573 2.861 1 95.12 220 ALA B O 1
ATOM 4488 N N . ALA B 1 221 ? -6.668 0.286 4.074 1 97.69 221 ALA B N 1
ATOM 4489 C CA . ALA B 1 221 ? -5.238 0.409 3.797 1 97.69 221 ALA B CA 1
ATOM 4490 C C . ALA B 1 221 ? -4.441 -0.658 4.543 1 97.69 221 ALA B C 1
ATOM 4492 O O . ALA B 1 221 ? -3.291 -0.938 4.199 1 97.69 221 ALA B O 1
ATOM 4493 N N . THR B 1 222 ? -5.094 -1.256 5.574 1 96.38 222 THR B N 1
ATOM 4494 C CA . THR B 1 222 ? -4.289 -2.076 6.473 1 96.38 222 THR B CA 1
ATOM 4495 C C . THR B 1 222 ? -4.883 -3.477 6.602 1 96.38 222 THR B C 1
ATOM 4497 O O . THR B 1 222 ? -4.207 -4.402 7.051 1 96.38 222 THR B O 1
ATOM 4500 N N . VAL B 1 223 ? -6.105 -3.639 6.254 1 95.06 223 VAL B N 1
ATOM 4501 C CA . VAL B 1 223 ? -6.777 -4.926 6.367 1 95.06 223 VAL B CA 1
ATOM 4502 C C . VAL B 1 223 ? -7.391 -5.309 5.02 1 95.06 223 VAL B C 1
ATOM 4504 O O . VAL B 1 223 ? -8.312 -4.641 4.539 1 95.06 223 VAL B O 1
ATOM 4507 N N . PRO B 1 224 ? -6.93 -6.395 4.441 1 94.75 224 PRO B N 1
ATOM 4508 C CA . PRO B 1 224 ? -7.5 -6.82 3.16 1 94.75 224 PRO B CA 1
ATOM 4509 C C . PRO B 1 224 ? -8.969 -7.219 3.271 1 94.75 224 PRO B C 1
ATOM 4511 O O . PRO B 1 224 ? -9.367 -7.867 4.242 1 94.75 224 PRO B O 1
ATOM 4514 N N . ALA B 1 225 ? -9.797 -6.801 2.324 1 90.19 225 ALA B N 1
ATOM 4515 C CA . ALA B 1 225 ? -11.227 -7.105 2.295 1 90.19 225 ALA B CA 1
ATOM 4516 C C . ALA B 1 225 ? -11.742 -7.184 0.861 1 90.19 225 ALA B C 1
ATOM 4518 O O . ALA B 1 225 ? -11.141 -6.613 -0.053 1 90.19 225 ALA B O 1
ATOM 4519 N N . PRO B 1 226 ? -12.891 -7.906 0.667 1 91 226 PRO B N 1
ATOM 4520 C CA . PRO B 1 226 ? -13.484 -7.977 -0.669 1 91 226 PRO B CA 1
ATOM 4521 C C . PRO B 1 226 ? -14.07 -6.641 -1.126 1 91 226 PRO B C 1
ATOM 4523 O O . PRO B 1 226 ? -14.344 -5.766 -0.298 1 91 226 PRO B O 1
ATOM 4526 N N . HIS B 1 227 ? -14.18 -6.496 -2.445 1 88.75 227 HIS B N 1
ATOM 4527 C CA . HIS B 1 227 ? -14.766 -5.324 -3.088 1 88.75 227 HIS B CA 1
ATOM 4528 C C . HIS B 1 227 ? -13.875 -4.098 -2.912 1 88.75 227 HIS B C 1
ATOM 4530 O O . HIS B 1 227 ? -14.359 -2.965 -2.949 1 88.75 227 HIS B O 1
ATOM 4536 N N . ARG B 1 228 ? -12.562 -4.328 -2.623 1 91.56 228 ARG B N 1
ATOM 4537 C CA . ARG B 1 228 ? -11.719 -3.186 -2.303 1 91.56 228 ARG B CA 1
ATOM 4538 C C . ARG B 1 228 ? -10.297 -3.391 -2.828 1 91.56 228 ARG B C 1
ATOM 4540 O O . ARG B 1 228 ? -9.359 -2.744 -2.363 1 91.56 228 ARG B O 1
ATOM 4547 N N . VAL B 1 229 ? -10.156 -4.324 -3.756 1 96.88 229 VAL B N 1
ATOM 4548 C CA . VAL B 1 229 ? -8.789 -4.656 -4.148 1 96.88 229 VAL B CA 1
ATOM 4549 C C . VAL B 1 229 ? -8.062 -3.396 -4.609 1 96.88 229 VAL B C 1
ATOM 4551 O O . VAL B 1 229 ? -7 -3.057 -4.074 1 96.88 229 VAL B O 1
ATOM 4554 N N . ILE B 1 230 ? -8.648 -2.656 -5.547 1 97.19 230 ILE B N 1
ATOM 4555 C CA . ILE B 1 230 ? -8.016 -1.463 -6.098 1 97.19 230 ILE B CA 1
ATOM 4556 C C . ILE B 1 230 ? -7.973 -0.364 -5.039 1 97.19 230 ILE B C 1
ATOM 4558 O O . ILE B 1 230 ? -6.938 0.273 -4.836 1 97.19 230 ILE B O 1
ATOM 4562 N N . TYR B 1 231 ? -9.055 -0.146 -4.332 1 96.06 231 TYR B N 1
ATOM 4563 C CA . TYR B 1 231 ? -9.133 0.872 -3.291 1 96.06 231 TYR B CA 1
ATOM 4564 C C . TYR B 1 231 ? -8.133 0.589 -2.176 1 96.06 231 TYR B C 1
ATOM 4566 O O . TYR B 1 231 ? -7.34 1.458 -1.813 1 96.06 231 TYR B O 1
ATOM 4574 N N . ALA B 1 232 ? -8.164 -0.635 -1.647 1 97.75 232 ALA B N 1
ATOM 4575 C CA . ALA B 1 232 ? -7.266 -1.025 -0.564 1 97.75 232 ALA B CA 1
ATOM 4576 C C . ALA B 1 232 ? -5.805 -0.868 -0.979 1 97.75 232 ALA B C 1
ATOM 4578 O O . ALA B 1 232 ? -4.98 -0.383 -0.201 1 97.75 232 ALA B O 1
ATOM 4579 N N . ALA B 1 233 ? -5.5 -1.276 -2.176 1 98.69 233 ALA B N 1
ATOM 4580 C CA . ALA B 1 233 ? -4.133 -1.164 -2.682 1 98.69 233 ALA B CA 1
ATOM 4581 C C . ALA B 1 233 ? -3.668 0.289 -2.684 1 98.69 233 ALA B C 1
ATOM 4583 O O . ALA B 1 233 ? -2.59 0.603 -2.174 1 98.69 233 ALA B O 1
ATOM 4584 N N . THR B 1 234 ? -4.457 1.188 -3.191 1 98.5 234 THR B N 1
ATOM 4585 C CA . THR B 1 234 ? -4.039 2.576 -3.35 1 98.5 234 THR B CA 1
ATOM 4586 C C . THR B 1 234 ? -4.039 3.299 -2.006 1 98.5 234 THR B C 1
ATOM 4588 O O . THR B 1 234 ? -3.211 4.18 -1.768 1 98.5 234 THR B O 1
ATOM 4591 N N . LYS B 1 235 ? -4.98 2.953 -1.15 1 98.44 235 LYS B N 1
ATOM 4592 C CA . LYS B 1 235 ? -4.961 3.52 0.196 1 98.44 235 LYS B CA 1
ATOM 4593 C C . LYS B 1 235 ? -3.75 3.021 0.981 1 98.44 235 LYS B C 1
ATOM 4595 O O . LYS B 1 235 ? -3.184 3.758 1.793 1 98.44 235 LYS B O 1
ATOM 4600 N N . SER B 1 236 ? -3.414 1.769 0.767 1 98.69 236 SER B N 1
ATOM 4601 C CA . SER B 1 236 ? -2.189 1.257 1.375 1 98.69 236 SER B CA 1
ATOM 4602 C C . SER B 1 236 ? -0.966 2.02 0.881 1 98.69 236 SER B C 1
ATOM 4604 O O . SER B 1 236 ? -0.056 2.316 1.659 1 98.69 236 SER B O 1
ATOM 4606 N N . ALA B 1 237 ? -0.938 2.287 -0.357 1 98.81 237 ALA B N 1
ATOM 4607 C CA . ALA B 1 237 ? 0.161 3.062 -0.925 1 98.81 237 ALA B CA 1
ATOM 4608 C C . ALA B 1 237 ? 0.247 4.445 -0.283 1 98.81 237 ALA B C 1
ATOM 4610 O O . ALA B 1 237 ? 1.331 4.891 0.102 1 98.81 237 ALA B O 1
ATOM 4611 N N . GLY B 1 238 ? -0.886 5.145 -0.236 1 98.81 238 GLY B N 1
ATOM 4612 C CA . GLY B 1 238 ? -0.912 6.457 0.39 1 98.81 238 GLY B CA 1
ATOM 4613 C C . GLY B 1 238 ? -0.423 6.445 1.825 1 98.81 238 GLY B C 1
ATOM 4614 O O . GLY B 1 238 ? 0.394 7.281 2.217 1 98.81 238 GLY B O 1
ATOM 4615 N N . LEU B 1 239 ? -0.928 5.504 2.588 1 98.75 239 LEU B N 1
ATOM 4616 C CA . LEU B 1 239 ? -0.535 5.402 3.99 1 98.75 239 LEU B CA 1
ATOM 4617 C C . LEU B 1 239 ? 0.96 5.133 4.117 1 98.75 239 LEU B C 1
ATOM 4619 O O . LEU B 1 239 ? 1.641 5.754 4.938 1 98.75 239 LEU B O 1
ATOM 4623 N N . MET B 1 240 ? 1.456 4.188 3.316 1 98.62 240 MET B N 1
ATOM 4624 C CA . MET B 1 240 ? 2.871 3.836 3.387 1 98.62 240 MET B CA 1
ATOM 4625 C C . MET B 1 240 ? 3.746 5.012 2.969 1 98.62 240 MET B C 1
ATOM 4627 O O . MET B 1 240 ? 4.832 5.207 3.512 1 98.62 240 MET B O 1
ATOM 4631 N N . ALA B 1 241 ? 3.311 5.793 2.02 1 98.81 241 ALA B N 1
ATOM 4632 C CA . ALA B 1 241 ? 4.039 7.004 1.646 1 98.81 241 ALA B CA 1
ATOM 4633 C C . ALA B 1 241 ? 4.168 7.953 2.832 1 98.81 241 ALA B C 1
ATOM 4635 O O . ALA B 1 241 ? 5.254 8.469 3.111 1 98.81 241 ALA B O 1
ATOM 4636 N N . VAL B 1 242 ? 3.092 8.172 3.523 1 98.69 242 VAL B N 1
ATOM 4637 C CA . VAL B 1 242 ? 3.072 9.078 4.668 1 98.69 242 VAL B CA 1
ATOM 4638 C C . VAL B 1 242 ? 3.99 8.539 5.766 1 98.69 242 VAL B C 1
ATOM 4640 O O . VAL B 1 242 ? 4.824 9.273 6.297 1 98.69 242 VAL B O 1
ATOM 4643 N N . GLU B 1 243 ? 3.859 7.25 6.043 1 97.56 243 GLU B N 1
ATOM 4644 C CA . GLU B 1 243 ? 4.633 6.648 7.125 1 97.56 243 GLU B CA 1
ATOM 4645 C C . GLU B 1 243 ? 6.125 6.637 6.797 1 97.56 243 GLU B C 1
ATOM 4647 O O . GLU B 1 243 ? 6.961 6.879 7.668 1 97.56 243 GLU B O 1
ATOM 4652 N N . SER B 1 244 ? 6.469 6.293 5.598 1 97.31 244 SER B N 1
ATOM 4653 C CA . SER B 1 244 ? 7.871 6.293 5.199 1 97.31 244 SER B CA 1
ATOM 4654 C C . SER B 1 244 ? 8.445 7.703 5.195 1 97.31 244 SER B C 1
ATOM 4656 O O . SER B 1 244 ? 9.602 7.914 5.566 1 97.31 244 SER B O 1
ATOM 4658 N N . CYS B 1 245 ? 7.66 8.641 4.754 1 97.75 245 CYS B N 1
ATOM 4659 C CA . CYS B 1 245 ? 8.078 10.039 4.789 1 97.75 245 CYS B CA 1
ATOM 4660 C C . CYS B 1 245 ? 8.312 10.5 6.223 1 97.75 245 CYS B C 1
ATOM 4662 O O . CYS B 1 245 ? 9.273 11.227 6.496 1 97.75 245 CYS B O 1
ATOM 4664 N N . ARG B 1 246 ? 7.426 10.125 7.133 1 96.44 246 ARG B N 1
ATOM 4665 C CA . ARG B 1 246 ? 7.578 10.43 8.555 1 96.44 246 ARG B CA 1
ATOM 4666 C C . ARG B 1 246 ? 8.922 9.945 9.078 1 96.44 246 ARG B C 1
ATOM 4668 O O . ARG B 1 246 ? 9.641 10.68 9.758 1 96.44 246 ARG B O 1
ATOM 4675 N N . VAL B 1 247 ? 9.266 8.688 8.711 1 94.62 247 VAL B N 1
ATOM 4676 C CA . VAL B 1 247 ? 10.531 8.109 9.164 1 94.62 247 VAL B CA 1
ATOM 4677 C C . VAL B 1 247 ? 11.695 8.859 8.523 1 94.62 247 VAL B C 1
ATOM 4679 O O . VAL B 1 247 ? 12.68 9.172 9.203 1 94.62 247 VAL B O 1
ATOM 4682 N N . GLU B 1 248 ? 11.57 9.219 7.32 1 94.31 248 GLU B N 1
ATOM 4683 C CA . GLU B 1 248 ? 12.617 9.891 6.559 1 94.31 248 GLU B CA 1
ATOM 4684 C C . GLU B 1 248 ? 12.867 11.297 7.09 1 94.31 248 GLU B C 1
ATOM 4686 O O . GLU B 1 248 ? 14.008 11.766 7.109 1 94.31 248 GLU B O 1
ATOM 4691 N N . CYS B 1 249 ? 11.82 11.93 7.492 1 95.19 249 CYS B N 1
ATOM 4692 C CA . CYS B 1 249 ? 11.938 13.344 7.84 1 95.19 249 CYS B CA 1
ATOM 4693 C C . CYS B 1 249 ? 11.93 13.539 9.352 1 95.19 249 CYS B C 1
ATOM 4695 O O . CYS B 1 249 ? 11.695 14.641 9.836 1 95.19 249 CYS B O 1
ATOM 4697 N N . GLU B 1 250 ? 12.109 12.477 10.047 1 93.19 250 GLU B N 1
ATOM 4698 C CA . GLU B 1 250 ? 12.211 12.602 11.5 1 93.19 250 GLU B CA 1
ATOM 4699 C C . GLU B 1 250 ? 13.188 13.703 11.898 1 93.19 250 GLU B C 1
ATOM 4701 O O . GLU B 1 250 ? 14.297 13.773 11.359 1 93.19 250 GLU B O 1
ATOM 4706 N N . GLY B 1 251 ? 12.789 14.578 12.812 1 93.19 251 GLY B N 1
ATOM 4707 C CA . GLY B 1 251 ? 13.625 15.68 13.258 1 93.19 251 GLY B CA 1
ATOM 4708 C C . GLY B 1 251 ? 13.227 17.016 12.648 1 93.19 251 GLY B C 1
ATOM 4709 O O . GLY B 1 251 ? 13.703 18.062 13.078 1 93.19 251 GLY B O 1
ATOM 4710 N N . CYS B 1 252 ? 12.328 16.984 11.688 1 94.44 252 CYS B N 1
ATOM 4711 C CA . CYS B 1 252 ? 11.93 18.219 11.031 1 94.44 252 CYS B CA 1
ATOM 4712 C C . CYS B 1 252 ? 10.891 18.969 11.867 1 94.44 252 CYS B C 1
ATOM 4714 O O . CYS B 1 252 ? 10.461 20.062 11.5 1 94.44 252 CYS B O 1
ATOM 4716 N N . GLY B 1 253 ? 10.406 18.312 12.922 1 95.31 253 GLY B N 1
ATOM 4717 C CA . GLY B 1 253 ? 9.523 18.969 13.867 1 95.31 253 GLY B CA 1
ATOM 4718 C C . GLY B 1 253 ? 8.055 18.734 13.578 1 95.31 253 GLY B C 1
ATOM 4719 O O . GLY B 1 253 ? 7.191 19.094 14.375 1 95.31 253 GLY B O 1
ATOM 4720 N N . VAL B 1 254 ? 7.742 18.094 12.516 1 97.56 254 VAL B N 1
ATOM 4721 C CA . VAL B 1 254 ? 6.348 17.922 12.117 1 97.56 254 VAL B CA 1
ATOM 4722 C C . VAL B 1 254 ? 5.777 16.672 12.789 1 97.56 254 VAL B C 1
ATOM 4724 O O . VAL B 1 254 ? 6.391 15.602 12.742 1 97.56 254 VAL B O 1
ATOM 4727 N N . ARG B 1 255 ? 4.629 16.812 13.391 1 97.25 255 ARG B N 1
ATOM 4728 C CA . ARG B 1 255 ? 3.873 15.664 13.875 1 97.25 255 ARG B CA 1
ATOM 4729 C C . ARG B 1 255 ? 3.004 15.078 12.773 1 97.25 255 ARG B C 1
ATOM 4731 O O . ARG B 1 255 ? 2.139 15.758 12.227 1 97.25 255 ARG B O 1
ATOM 4738 N N . PHE B 1 256 ? 3.266 13.797 12.477 1 97.5 256 PHE B N 1
ATOM 4739 C CA . PHE B 1 256 ? 2.447 13.086 11.508 1 97.5 256 PHE B CA 1
ATOM 4740 C C . PHE B 1 256 ? 1.324 12.32 12.203 1 97.5 256 PHE B C 1
ATOM 4742 O O . PHE B 1 256 ? 1.537 11.719 13.258 1 97.5 256 PHE B O 1
ATOM 4749 N N . PHE B 1 257 ? 0.159 12.383 11.625 1 98.19 257 PHE B N 1
ATOM 4750 C CA . PHE B 1 257 ? -0.99 11.648 12.141 1 98.19 257 PHE B CA 1
ATOM 4751 C C . PHE B 1 257 ? -1.84 11.094 11.008 1 98.19 257 PHE B C 1
ATOM 4753 O O . PHE B 1 257 ? -2.289 11.836 10.133 1 98.19 257 PHE B O 1
ATOM 4760 N N . SER B 1 258 ? -2.059 9.773 10.969 1 98.5 258 SER B N 1
ATOM 4761 C CA . SER B 1 258 ? -2.973 9.133 10.031 1 98.5 258 SER B CA 1
ATOM 4762 C C . SER B 1 258 ? -4.145 8.484 10.758 1 98.5 258 SER B C 1
ATOM 4764 O O . SER B 1 258 ? -3.947 7.723 11.703 1 98.5 258 SER B O 1
ATOM 4766 N N . LEU B 1 259 ? -5.336 8.82 10.367 1 98.56 259 LEU B N 1
ATOM 4767 C CA . LEU B 1 259 ? -6.531 8.133 10.852 1 98.56 259 LEU B CA 1
ATOM 4768 C C . LEU B 1 259 ? -7.004 7.09 9.844 1 98.56 259 LEU B C 1
ATOM 4770 O O . LEU B 1 259 ? -7.109 7.383 8.648 1 98.56 259 LEU B O 1
ATOM 4774 N N . CYS B 1 260 ? -7.223 5.887 10.297 1 97.94 260 CYS B N 1
ATOM 4775 C CA . CYS B 1 260 ? -7.777 4.801 9.5 1 97.94 260 CYS B CA 1
ATOM 4776 C C . CYS B 1 260 ? -9.195 4.457 9.953 1 97.94 260 CYS B C 1
ATOM 4778 O O . CYS B 1 260 ? -9.398 3.475 10.672 1 97.94 260 CYS B O 1
ATOM 4780 N N . PRO B 1 261 ? -10.156 5.16 9.43 1 96.94 261 PRO B N 1
ATOM 4781 C CA . PRO B 1 261 ? -11.539 4.871 9.812 1 96.94 261 PRO B CA 1
ATOM 4782 C C . PRO B 1 261 ? -12.148 3.734 9 1 96.94 261 PRO B C 1
ATOM 4784 O O . PRO B 1 261 ? -11.719 3.479 7.871 1 96.94 261 PRO B O 1
ATOM 4787 N N . GLY B 1 262 ? -13.125 3.049 9.633 1 93.12 262 GLY B N 1
ATOM 4788 C CA . GLY B 1 262 ? -14.023 2.205 8.859 1 93.12 262 GLY B CA 1
ATOM 4789 C C . GLY B 1 262 ? -14.938 2.99 7.941 1 93.12 262 GLY B C 1
ATOM 4790 O O . GLY B 1 262 ? -14.641 4.133 7.586 1 93.12 262 GLY B O 1
ATOM 4791 N N . THR B 1 263 ? -15.992 2.424 7.516 1 89.06 263 THR B N 1
ATOM 4792 C CA . THR B 1 263 ? -16.906 3.078 6.578 1 89.06 263 THR B CA 1
ATOM 4793 C C . THR B 1 263 ? -17.625 4.238 7.25 1 89.06 263 THR B C 1
ATOM 4795 O O . THR B 1 263 ? -18.297 4.051 8.273 1 89.06 263 THR B O 1
ATOM 4798 N N . ILE B 1 264 ? -17.422 5.371 6.719 1 91.38 264 ILE B N 1
ATOM 4799 C CA . ILE B 1 264 ? -18.062 6.582 7.223 1 91.38 264 ILE B CA 1
ATOM 4800 C C . ILE B 1 264 ? -19.422 6.777 6.539 1 91.38 264 ILE B C 1
ATOM 4802 O O . ILE B 1 264 ? -19.547 6.559 5.332 1 91.38 264 ILE B O 1
ATOM 4806 N N . ASP B 1 265 ? -20.406 7.195 7.238 1 86.25 265 ASP B N 1
ATOM 4807 C CA . ASP B 1 265 ? -21.734 7.422 6.699 1 86.25 265 ASP B CA 1
ATOM 4808 C C . ASP B 1 265 ? -21.812 8.75 5.949 1 86.25 265 ASP B C 1
ATOM 4810 O O . ASP B 1 265 ? -22.344 9.734 6.469 1 86.25 265 ASP B O 1
ATOM 4814 N N . ASN B 1 266 ? -21.328 8.773 4.773 1 84.06 266 ASN B N 1
ATOM 4815 C CA . ASN B 1 266 ? -21.375 9.945 3.902 1 84.06 266 ASN B CA 1
ATOM 4816 C C . ASN B 1 266 ? -21.391 9.555 2.43 1 84.06 266 ASN B C 1
ATOM 4818 O O . ASN B 1 266 ? -21.469 8.367 2.102 1 84.06 266 ASN B O 1
ATOM 4822 N N . GLU B 1 267 ? -21.359 10.477 1.584 1 78 267 GLU B N 1
ATOM 4823 C CA . GLU B 1 267 ? -21.594 10.25 0.159 1 78 267 GLU B CA 1
ATOM 4824 C C . GLU B 1 267 ? -20.391 9.57 -0.491 1 78 267 GLU B C 1
ATOM 4826 O O . GLU B 1 267 ? -20.5 9.016 -1.583 1 78 267 GLU B O 1
ATOM 4831 N N . PHE B 1 268 ? -19.266 9.578 0.096 1 77.38 268 PHE B N 1
ATOM 4832 C CA . PHE B 1 268 ? -18.062 8.992 -0.462 1 77.38 268 PHE B CA 1
ATOM 4833 C C . PHE B 1 268 ? -18.266 7.516 -0.783 1 77.38 268 PHE B C 1
ATOM 4835 O O . PHE B 1 268 ? -17.812 7.027 -1.817 1 77.38 268 PHE B O 1
ATOM 4842 N N . ARG B 1 269 ? -18.969 6.871 -0.029 1 70.56 269 ARG B N 1
ATOM 4843 C CA . ARG B 1 269 ? -19.156 5.434 -0.176 1 70.56 269 ARG B CA 1
ATOM 4844 C C . ARG B 1 269 ? -20.031 5.113 -1.386 1 70.56 269 ARG B C 1
ATOM 4846 O O . ARG B 1 269 ? -20.078 3.971 -1.843 1 70.56 269 ARG B O 1
ATOM 4853 N N . LEU B 1 270 ? -20.641 6.164 -1.805 1 70.44 270 LEU B N 1
ATOM 4854 C CA . LEU B 1 270 ? -21.578 5.961 -2.906 1 70.44 270 LEU B CA 1
ATOM 4855 C C . LEU B 1 270 ? -20.938 6.332 -4.238 1 70.44 270 LEU B C 1
ATOM 4857 O O . LEU B 1 270 ? -21.516 6.094 -5.301 1 70.44 270 LEU B O 1
ATOM 4861 N N . LYS B 1 271 ? -19.719 6.844 -4.164 1 71.62 271 LYS B N 1
ATOM 4862 C CA . LYS B 1 271 ? -19.016 7.312 -5.355 1 71.62 271 LYS B CA 1
ATOM 4863 C C . LYS B 1 271 ? -18.281 6.168 -6.055 1 71.62 271 LYS B C 1
ATOM 4865 O O . LYS B 1 271 ? -18.109 5.094 -5.477 1 71.62 271 LYS B O 1
ATOM 4870 N N . THR B 1 272 ? -18.094 6.336 -7.379 1 69.38 272 THR B N 1
ATOM 4871 C CA . THR B 1 272 ? -17.25 5.461 -8.18 1 69.38 272 THR B CA 1
ATOM 4872 C C . THR B 1 272 ? -16.125 6.25 -8.844 1 69.38 272 THR B C 1
ATOM 4874 O O . THR B 1 272 ? -16.281 7.438 -9.141 1 69.38 272 THR B O 1
ATOM 4877 N N . ALA B 1 273 ? -14.945 5.641 -8.875 1 67.75 273 ALA B N 1
ATOM 4878 C CA . ALA B 1 273 ? -13.859 6.352 -9.555 1 67.75 273 ALA B CA 1
ATOM 4879 C C . ALA B 1 273 ? -14.164 6.523 -11.039 1 67.75 273 ALA B C 1
ATOM 4881 O O . ALA B 1 273 ? -14.07 7.629 -11.578 1 67.75 273 ALA B O 1
ATOM 4882 N N . VAL B 1 274 ? -14.328 5.543 -11.688 1 62.66 274 VAL B N 1
ATOM 4883 C CA . VAL B 1 274 ? -14.633 5.59 -13.109 1 62.66 274 VAL B CA 1
ATOM 4884 C C . VAL B 1 274 ? -15.789 4.637 -13.422 1 62.66 274 VAL B C 1
ATOM 4886 O O . VAL B 1 274 ? -16.297 4.625 -14.547 1 62.66 274 VAL B O 1
ATOM 4889 N N . SER B 1 275 ? -16.047 3.779 -12.375 1 55.03 275 SER B N 1
ATOM 4890 C CA . SER B 1 275 ? -16.891 2.645 -12.719 1 55.03 275 SER B CA 1
ATOM 4891 C C . SER B 1 275 ? -18.297 3.102 -13.109 1 55.03 275 SER B C 1
ATOM 4893 O O . SER B 1 275 ? -18.828 4.059 -12.539 1 55.03 275 SER B O 1
ATOM 4895 N N . GLN B 1 276 ? -18.562 2.686 -14.273 1 48.88 276 GLN B N 1
ATOM 4896 C CA . GLN B 1 276 ? -19.906 2.879 -14.82 1 48.88 276 GLN B CA 1
ATOM 4897 C C . GLN B 1 276 ? -20.953 2.172 -13.969 1 48.88 276 GLN B C 1
ATOM 4899 O O . GLN B 1 276 ? -22.156 2.393 -14.141 1 48.88 276 GLN B O 1
ATOM 4904 N N . THR B 1 277 ? -20.422 1.291 -13.141 1 53.28 277 THR B N 1
ATOM 4905 C CA . THR B 1 277 ? -21.406 0.486 -12.422 1 53.28 277 THR B CA 1
ATOM 4906 C C . THR B 1 277 ? -21.938 1.238 -11.203 1 53.28 277 THR B C 1
ATOM 4908 O O . THR B 1 277 ? -22.844 0.764 -10.516 1 53.28 277 THR B O 1
ATOM 4911 N N . GLY B 1 278 ? -21.578 2.449 -11.078 1 58.44 278 GLY B N 1
ATOM 4912 C CA . GLY B 1 278 ? -22.016 3.201 -9.914 1 58.44 278 GLY B CA 1
ATOM 4913 C C . GLY B 1 278 ? -21.375 2.723 -8.617 1 58.44 278 GLY B C 1
ATOM 4914 O O . GLY B 1 278 ? -20.641 1.724 -8.609 1 58.44 278 GLY B O 1
ATOM 4915 N N . GLY B 1 279 ? -21.406 3.42 -7.539 1 63.62 279 GLY B N 1
ATOM 4916 C CA . GLY B 1 279 ? -20.938 3.041 -6.215 1 63.62 279 GLY B CA 1
ATOM 4917 C C . GLY B 1 279 ? -21.766 1.941 -5.582 1 63.62 279 GLY B C 1
ATOM 4918 O O . GLY B 1 279 ? -22.859 1.619 -6.07 1 63.62 279 GLY B O 1
ATOM 4919 N N . ARG B 1 280 ? -21.156 1.192 -4.695 1 67.88 280 ARG B N 1
ATOM 4920 C CA . ARG B 1 280 ? -21.812 0.117 -3.965 1 67.88 280 ARG B CA 1
ATOM 4921 C C . ARG B 1 280 ? -22.375 0.621 -2.641 1 67.88 280 ARG B C 1
ATOM 4923 O O . ARG B 1 280 ? -21.625 1.078 -1.773 1 67.88 280 ARG B O 1
ATOM 4930 N N . ASP B 1 281 ? -23.703 0.772 -2.641 1 66.88 281 ASP B N 1
ATOM 4931 C CA . ASP B 1 281 ? -24.344 1.123 -1.378 1 66.88 281 ASP B CA 1
ATOM 4932 C C . ASP B 1 281 ? -24.703 -0.128 -0.575 1 66.88 281 ASP B C 1
ATOM 4934 O O . ASP B 1 281 ? -25.75 -0.723 -0.777 1 66.88 281 ASP B O 1
ATOM 4938 N N . GLU B 1 282 ? -23.875 -0.419 0.334 1 67.88 282 GLU B N 1
ATOM 4939 C CA . GLU B 1 282 ? -24 -1.654 1.1 1 67.88 282 GLU B CA 1
ATOM 4940 C C . GLU B 1 282 ? -25.297 -1.659 1.915 1 67.88 282 GLU B C 1
ATOM 4942 O O . GLU B 1 282 ? -25.812 -2.723 2.266 1 67.88 282 GLU B O 1
ATOM 4947 N N . THR B 1 283 ? -25.797 -0.533 2.215 1 66.62 283 THR B N 1
ATOM 4948 C CA . THR B 1 283 ? -27.016 -0.44 3.033 1 66.62 283 THR B CA 1
ATOM 4949 C C . THR B 1 283 ? -28.25 -0.803 2.217 1 66.62 283 THR B C 1
ATOM 4951 O O . THR B 1 283 ? -29.328 -0.968 2.77 1 66.62 283 THR B O 1
ATOM 4954 N N . LYS B 1 284 ? -28.047 -0.971 1.004 1 68.62 284 LYS B N 1
ATOM 4955 C CA . LYS B 1 284 ? -29.172 -1.338 0.151 1 68.62 284 LYS B CA 1
ATOM 4956 C C . LYS B 1 284 ? -29.047 -2.783 -0.323 1 68.62 284 LYS B C 1
ATOM 4958 O O . LYS B 1 284 ? -29.844 -3.24 -1.142 1 68.62 284 LYS B O 1
ATOM 4963 N N . LEU B 1 285 ? -28.109 -3.354 0.262 1 70.19 285 LEU B N 1
ATOM 4964 C CA . LEU B 1 285 ? -27.891 -4.754 -0.092 1 70.19 285 LEU B CA 1
ATOM 4965 C C . LEU B 1 285 ? -28.453 -5.676 0.989 1 70.19 285 LEU B C 1
ATOM 4967 O O . LEU B 1 285 ? -28.781 -5.227 2.088 1 70.19 285 LEU B O 1
ATOM 4971 N N . PRO B 1 286 ? -28.672 -6.934 0.665 1 66.06 286 PRO B N 1
ATOM 4972 C CA . PRO B 1 286 ? -29.219 -7.879 1.646 1 66.06 286 PRO B CA 1
ATOM 4973 C C . PRO B 1 286 ? -28.359 -7.969 2.908 1 66.06 286 PRO B C 1
ATOM 4975 O O . PRO B 1 286 ? -28.812 -8.469 3.938 1 66.06 286 PRO B O 1
ATOM 4978 N N . ILE B 1 287 ? -27.297 -7.367 2.881 1 64.94 287 ILE B N 1
ATOM 4979 C CA . ILE B 1 287 ? -26.391 -7.414 4.023 1 64.94 287 ILE B CA 1
ATOM 4980 C C . ILE B 1 287 ? -26.562 -6.164 4.883 1 64.94 287 ILE B C 1
ATOM 4982 O O . ILE B 1 287 ? -25.766 -5.895 5.777 1 64.94 287 ILE B O 1
ATOM 4986 N N . LYS B 1 288 ? -27.531 -5.48 4.68 1 65 288 LYS B N 1
ATOM 4987 C CA . LYS B 1 288 ? -27.781 -4.18 5.293 1 65 288 LYS B CA 1
ATOM 4988 C C . LYS B 1 288 ? -27.719 -4.266 6.812 1 65 288 LYS B C 1
ATOM 4990 O O . LYS B 1 288 ? -27.219 -3.346 7.473 1 65 288 LYS B O 1
ATOM 4995 N N . HIS B 1 289 ? -28.188 -5.285 7.281 1 61.34 289 HIS B N 1
ATOM 4996 C CA . HIS B 1 289 ? -28.266 -5.391 8.734 1 61.34 289 HIS B CA 1
ATOM 4997 C C . HIS B 1 289 ? -26.875 -5.398 9.359 1 61.34 289 HIS B C 1
ATOM 4999 O O . HIS B 1 289 ? -26.688 -4.867 10.453 1 61.34 289 HIS B O 1
ATOM 5005 N N . ALA B 1 290 ? -25.938 -5.93 8.664 1 62.72 290 ALA B N 1
ATOM 5006 C CA . ALA B 1 290 ? -24.562 -6 9.164 1 62.72 290 ALA B CA 1
ATOM 5007 C C . ALA B 1 290 ? -23.891 -4.633 9.109 1 62.72 290 ALA B C 1
ATOM 5009 O O . ALA B 1 290 ? -22.969 -4.355 9.875 1 62.72 290 ALA B O 1
ATOM 5010 N N . TRP B 1 291 ? -24.484 -3.742 8.383 1 67.81 291 TRP B N 1
ATOM 5011 C CA . TRP B 1 291 ? -23.766 -2.506 8.07 1 67.81 291 TRP B CA 1
ATOM 5012 C C . TRP B 1 291 ? -24.328 -1.337 8.875 1 67.81 291 TRP B C 1
ATOM 5014 O O . TRP B 1 291 ? -23.625 -0.36 9.141 1 67.81 291 TRP B O 1
ATOM 5024 N N . GLU B 1 292 ? -25.578 -1.378 9.227 1 65.69 292 GLU B N 1
ATOM 5025 C CA . GLU B 1 292 ? -26.188 -0.256 9.945 1 65.69 292 GLU B CA 1
ATOM 5026 C C . GLU B 1 292 ? -25.406 0.054 11.227 1 65.69 292 GLU B C 1
ATOM 5028 O O . GLU B 1 292 ? -25.141 1.22 11.531 1 65.69 292 GLU B O 1
ATOM 5033 N N . GLY B 1 293 ? -24.984 -0.868 11.883 1 71.62 293 GLY B N 1
ATOM 5034 C CA . GLY B 1 293 ? -24.234 -0.642 13.117 1 71.62 293 GLY B CA 1
ATOM 5035 C C . GLY B 1 293 ? -22.75 -0.449 12.891 1 71.62 293 GLY B C 1
ATOM 5036 O O . GLY B 1 293 ? -22.016 -0.122 13.828 1 71.62 293 GLY B O 1
ATOM 5037 N N . LEU B 1 294 ? -22.438 -0.41 11.625 1 79.31 294 LEU B N 1
ATOM 5038 C CA . LEU B 1 294 ? -21 -0.395 11.359 1 79.31 294 LEU B CA 1
ATOM 5039 C C . LEU B 1 294 ? -20.562 0.951 10.781 1 79.31 294 LEU B C 1
ATOM 5041 O O . LEU B 1 294 ? -19.375 1.279 10.789 1 79.31 294 LEU B O 1
ATOM 5045 N N . LEU B 1 295 ? -21.547 1.792 10.453 1 86.31 295 LEU B N 1
ATOM 5046 C CA . LEU B 1 295 ? -21.203 3.064 9.828 1 86.31 295 LEU B CA 1
ATOM 5047 C C . LEU B 1 295 ? -20.766 4.082 10.875 1 86.31 295 LEU B C 1
ATOM 5049 O O . LEU B 1 295 ? -21.422 4.262 11.898 1 86.31 295 LEU B O 1
ATOM 5053 N N . LEU B 1 296 ? -19.703 4.758 10.602 1 91.44 296 LEU B N 1
ATOM 5054 C CA . LEU B 1 296 ? -19.203 5.816 11.477 1 91.44 296 LEU B CA 1
ATOM 5055 C C . LEU B 1 296 ? -19.922 7.133 11.195 1 91.44 296 LEU B C 1
ATOM 5057 O O . LEU B 1 296 ? -20.062 7.535 10.039 1 91.44 296 LEU B O 1
ATOM 5061 N N . GLN B 1 297 ? -20.281 7.746 12.312 1 92.44 297 GLN B N 1
ATOM 5062 C CA . GLN B 1 297 ? -20.859 9.078 12.164 1 92.44 297 GLN B CA 1
ATOM 5063 C C . GLN B 1 297 ? -19.797 10.102 11.797 1 92.44 297 GLN B C 1
ATOM 5065 O O . GLN B 1 297 ? -18.703 10.102 12.359 1 92.44 297 GLN B O 1
ATOM 5070 N N . GLN B 1 298 ? -20.125 10.938 10.938 1 93 298 GLN B N 1
ATOM 5071 C CA . GLN B 1 298 ? -19.188 11.945 10.445 1 93 298 GLN B CA 1
ATOM 5072 C C . GLN B 1 298 ? -18.672 12.812 11.586 1 93 298 GLN B C 1
ATOM 5074 O O . GLN B 1 298 ? -17.484 13.133 11.648 1 93 298 GLN B O 1
ATOM 5079 N N . GLU B 1 299 ? -19.531 13.188 12.5 1 95.19 299 GLU B N 1
ATOM 5080 C CA . GLU B 1 299 ? -19.172 14.031 13.633 1 95.19 299 GLU B CA 1
ATOM 5081 C C . GLU B 1 299 ? -18.125 13.352 14.516 1 95.19 299 GLU B C 1
ATOM 5083 O O . GLU B 1 299 ? -17.203 14 15 1 95.19 299 GLU B O 1
ATOM 5088 N N . ALA B 1 300 ? -18.328 12.086 14.68 1 96.31 300 ALA B N 1
ATOM 5089 C CA . ALA B 1 300 ? -17.391 11.336 15.508 1 96.31 300 ALA B CA 1
ATOM 5090 C C . ALA B 1 300 ? -16 11.305 14.859 1 96.31 300 ALA B C 1
ATOM 5092 O O . ALA B 1 300 ? -14.992 11.398 15.555 1 96.31 300 ALA B O 1
ATOM 5093 N N . VAL B 1 301 ? -15.961 11.18 13.586 1 97.31 301 VAL B N 1
ATOM 5094 C CA . VAL B 1 301 ? -14.695 11.148 12.852 1 97.31 301 VAL B CA 1
ATOM 5095 C C . VAL B 1 301 ? -13.992 12.5 12.977 1 97.31 301 VAL B C 1
ATOM 5097 O O . VAL B 1 301 ? -12.805 12.562 13.305 1 97.31 301 VAL B O 1
ATOM 5100 N N . THR B 1 302 ? -14.703 13.586 12.766 1 97.88 302 THR B N 1
ATOM 5101 C CA . THR B 1 302 ? -14.156 14.938 12.836 1 97.88 302 THR B CA 1
ATOM 5102 C C . THR B 1 302 ? -13.633 15.242 14.242 1 97.88 302 THR B C 1
ATOM 5104 O O . THR B 1 302 ? -12.539 15.773 14.398 1 97.88 302 THR B O 1
ATOM 5107 N N . LYS B 1 303 ? -14.398 14.82 15.242 1 97.81 303 LYS B N 1
ATOM 5108 C CA . LYS B 1 303 ? -14 15.031 16.625 1 97.81 303 LYS B CA 1
ATOM 5109 C C . LYS B 1 303 ? -12.727 14.258 16.953 1 97.81 303 LYS B C 1
ATOM 5111 O O . LYS B 1 303 ? -11.852 14.766 17.672 1 97.81 303 LYS B O 1
ATOM 5116 N N . THR B 1 304 ? -12.656 13.047 16.438 1 98.12 304 THR B N 1
ATOM 5117 C CA . THR B 1 304 ? -11.484 12.219 16.688 1 98.12 304 THR B CA 1
ATOM 5118 C C . THR B 1 304 ? -10.242 12.844 16.062 1 98.12 304 THR B C 1
ATOM 5120 O O . THR B 1 304 ? -9.18 12.883 16.672 1 98.12 304 THR B O 1
ATOM 5123 N N . ILE B 1 305 ? -10.367 13.336 14.859 1 98.62 305 ILE B N 1
ATOM 5124 C CA . ILE B 1 305 ? -9.258 13.977 14.172 1 98.62 305 ILE B CA 1
ATOM 5125 C C . ILE B 1 305 ? -8.781 15.188 14.969 1 98.62 305 ILE B C 1
ATOM 5127 O O . ILE B 1 305 ? -7.598 15.312 15.281 1 98.62 305 ILE B O 1
ATOM 5131 N N . LEU B 1 306 ? -9.711 16.078 15.359 1 98.5 306 LEU B N 1
ATOM 5132 C CA . LEU B 1 306 ? -9.367 17.297 16.078 1 98.5 306 LEU B CA 1
ATOM 5133 C C . LEU B 1 306 ? -8.766 16.969 17.453 1 98.5 306 LEU B C 1
ATOM 5135 O O . LEU B 1 306 ? -7.828 17.641 17.891 1 98.5 306 LEU B O 1
ATOM 5139 N N . HIS B 1 307 ? -9.266 15.953 18.062 1 97.56 307 HIS B N 1
ATOM 5140 C CA . HIS B 1 307 ? -8.727 15.531 19.344 1 97.56 307 HIS B CA 1
ATOM 5141 C C . HIS B 1 307 ? -7.266 15.117 19.234 1 97.56 307 HIS B C 1
ATOM 5143 O O . HIS B 1 307 ? -6.414 15.609 19.969 1 97.56 307 HIS B O 1
ATOM 5149 N N . HIS B 1 308 ? -6.969 14.273 18.312 1 97.44 308 HIS B N 1
ATOM 5150 C CA . HIS B 1 308 ? -5.605 13.773 18.172 1 97.44 308 HIS B CA 1
ATOM 5151 C C . HIS B 1 308 ? -4.648 14.891 17.766 1 97.44 308 HIS B C 1
ATOM 5153 O O . HIS B 1 308 ? -3.494 14.906 18.188 1 97.44 308 HIS B O 1
ATOM 5159 N N . LEU B 1 309 ? -5.113 15.812 16.953 1 97.94 309 LEU B N 1
ATOM 5160 C CA . LEU B 1 309 ? -4.262 16.906 16.5 1 97.94 309 LEU B CA 1
ATOM 5161 C C . LEU B 1 309 ? -4.043 17.938 17.594 1 97.94 309 LEU B C 1
ATOM 5163 O O . LEU B 1 309 ? -3.127 18.75 17.516 1 97.94 309 LEU B O 1
ATOM 5167 N N . SER B 1 310 ? -4.879 17.922 18.656 1 97.12 310 SER B N 1
ATOM 5168 C CA . SER B 1 310 ? -4.762 18.875 19.766 1 97.12 310 SER B CA 1
ATOM 5169 C C . SER B 1 310 ? -3.787 18.375 20.828 1 97.12 310 SER B C 1
ATOM 5171 O O . SER B 1 310 ? -3.379 19.125 21.703 1 97.12 310 SER B O 1
ATOM 5173 N N . LEU B 1 311 ? -3.402 17.125 20.766 1 95.19 311 LEU B N 1
ATOM 5174 C CA . LEU B 1 311 ? -2.508 16.547 21.766 1 95.19 311 LEU B CA 1
ATOM 5175 C C . LEU B 1 311 ? -1.138 17.219 21.719 1 95.19 311 LEU B C 1
ATOM 5177 O O . LEU B 1 311 ? -0.711 17.688 20.672 1 95.19 311 LEU B O 1
ATOM 5181 N N . SER B 1 312 ? -0.508 17.203 22.859 1 93.5 312 SER B N 1
ATOM 5182 C CA . SER B 1 312 ? 0.863 17.703 22.891 1 93.5 312 SER B CA 1
ATOM 5183 C C . SER B 1 312 ? 1.79 16.844 22.047 1 93.5 312 SER B C 1
ATOM 5185 O O . SER B 1 312 ? 1.732 15.617 22.094 1 93.5 312 SER B O 1
ATOM 5187 N N . PRO B 1 313 ? 2.639 17.5 21.25 1 90.94 313 PRO B N 1
ATOM 5188 C CA . PRO B 1 313 ? 3.562 16.719 20.406 1 90.94 313 PRO B CA 1
ATOM 5189 C C . PRO B 1 313 ? 4.703 16.109 21.219 1 90.94 313 PRO B C 1
ATOM 5191 O O . PRO B 1 313 ? 5.434 15.25 20.703 1 90.94 313 PRO B O 1
ATOM 5194 N N . LYS B 1 314 ? 4.852 16.438 22.422 1 88.12 314 LYS B N 1
ATOM 5195 C CA . LYS B 1 314 ? 5.945 15.961 23.25 1 88.12 314 LYS B CA 1
ATOM 5196 C C . LYS B 1 314 ? 5.66 14.562 23.797 1 88.12 314 LYS B C 1
ATOM 5198 O O . LYS B 1 314 ? 4.512 14.227 24.078 1 88.12 314 LYS B O 1
ATOM 5203 N N . PRO B 1 315 ? 6.758 13.758 23.922 1 87.31 315 PRO B N 1
ATOM 5204 C CA . PRO B 1 315 ? 6.566 12.414 24.469 1 87.31 315 PRO B CA 1
ATOM 5205 C C . PRO B 1 315 ? 6.016 12.438 25.891 1 87.31 315 PRO B C 1
ATOM 5207 O O . PRO B 1 315 ? 6.363 13.32 26.688 1 87.31 315 PRO B O 1
ATOM 5210 N N . GLN B 1 316 ? 5.137 11.492 26.141 1 86 316 GLN B N 1
ATOM 5211 C CA . GLN B 1 316 ? 4.527 11.312 27.453 1 86 316 GLN B CA 1
ATOM 5212 C C . GLN B 1 316 ? 4.613 9.852 27.891 1 86 316 GLN B C 1
ATOM 5214 O O . GLN B 1 316 ? 4.828 8.961 27.078 1 86 316 GLN B O 1
ATOM 5219 N N . PRO B 1 317 ? 4.48 9.664 29.188 1 82.38 317 PRO B N 1
ATOM 5220 C CA . PRO B 1 317 ? 4.555 8.281 29.641 1 82.38 317 PRO B CA 1
ATOM 5221 C C . PRO B 1 317 ? 3.514 7.379 28.984 1 82.38 317 PRO B C 1
ATOM 5223 O O . PRO B 1 317 ? 2.336 7.742 28.906 1 82.38 317 PRO B O 1
ATOM 5226 N N . LEU B 1 318 ? 3.975 6.285 28.484 1 80.88 318 LEU B N 1
ATOM 5227 C CA . LEU B 1 318 ? 3.074 5.32 27.859 1 80.88 318 LEU B CA 1
ATOM 5228 C C . LEU B 1 318 ? 2.012 4.852 28.859 1 80.88 318 LEU B C 1
ATOM 5230 O O . LEU B 1 318 ? 0.84 4.723 28.5 1 80.88 318 LEU B O 1
ATOM 5234 N N . ILE B 1 319 ? 2.545 4.535 30.094 1 80.38 319 ILE B N 1
ATOM 5235 C CA . ILE B 1 319 ? 1.682 4.207 31.219 1 80.38 319 ILE B CA 1
ATOM 5236 C C . ILE B 1 319 ? 1.745 5.328 32.25 1 80.38 319 ILE B C 1
ATOM 5238 O O . ILE B 1 319 ? 2.773 5.516 32.906 1 80.38 319 ILE B O 1
ATOM 5242 N N . PRO B 1 320 ? 0.619 6.016 32.344 1 82.81 320 PRO B N 1
ATOM 5243 C CA . PRO B 1 320 ? 0.667 7.238 33.125 1 82.81 320 PRO B CA 1
ATOM 5244 C C . PRO B 1 320 ? 0.578 6.965 34.625 1 82.81 320 PRO B C 1
ATOM 5246 O O . PRO B 1 320 ? 0.3 7.875 35.406 1 82.81 320 PRO B O 1
ATOM 5249 N N . TYR B 1 321 ? 0.869 5.656 35.031 1 82.06 321 TYR B N 1
ATOM 5250 C CA . TYR B 1 321 ? 0.783 5.281 36.438 1 82.06 321 TYR B CA 1
ATOM 5251 C C . TYR B 1 321 ? 2.129 4.785 36.969 1 82.06 321 TYR B C 1
ATOM 5253 O O . TYR B 1 321 ? 2.904 4.184 36.219 1 82.06 321 TYR B O 1
ATOM 5261 N N . PRO B 1 322 ? 2.396 5.098 38.25 1 79.88 322 PRO B N 1
ATOM 5262 C CA . PRO B 1 322 ? 3.611 4.535 38.844 1 79.88 322 PRO B CA 1
ATOM 5263 C C . PRO B 1 322 ? 3.615 3.008 38.844 1 79.88 322 PRO B C 1
ATOM 5265 O O . PRO B 1 322 ? 2.555 2.385 38.938 1 79.88 322 PRO B O 1
ATOM 5268 N N . PRO B 1 323 ? 4.805 2.371 38.812 1 81.44 323 PRO B N 1
ATOM 5269 C CA . PRO B 1 323 ? 6.082 3.072 38.656 1 81.44 323 PRO B CA 1
ATOM 5270 C C . PRO B 1 323 ? 6.441 3.361 37.219 1 81.44 323 PRO B C 1
ATOM 5272 O O . PRO B 1 323 ? 7.496 3.938 36.938 1 81.44 323 PRO B O 1
ATOM 5275 N N . PHE B 1 324 ? 5.566 3.033 36.344 1 79.38 324 PHE B N 1
ATOM 5276 C CA . PHE B 1 324 ? 5.91 3.074 34.906 1 79.38 324 PHE B CA 1
ATOM 5277 C C . PHE B 1 324 ? 6.109 4.512 34.438 1 79.38 324 PHE B C 1
ATOM 5279 O O . PHE B 1 324 ? 6.914 4.773 33.562 1 79.38 324 PHE B O 1
ATOM 5286 N N . ASN B 1 325 ? 5.379 5.43 35.062 1 79.31 325 ASN B N 1
ATOM 5287 C CA . ASN B 1 325 ? 5.457 6.816 34.625 1 79.31 325 ASN B CA 1
ATOM 5288 C C . ASN B 1 325 ? 6.758 7.48 35.062 1 79.31 325 ASN B C 1
ATOM 5290 O O . ASN B 1 325 ? 7.039 8.617 34.719 1 79.31 325 ASN B O 1
ATOM 5294 N N . PHE B 1 326 ? 7.559 6.691 35.844 1 78.12 326 PHE B N 1
ATOM 5295 C CA . PHE B 1 326 ? 8.844 7.219 36.281 1 78.12 326 PHE B CA 1
ATOM 5296 C C . PHE B 1 326 ? 9.938 6.875 35.281 1 78.12 326 PHE B C 1
ATOM 5298 O O . PHE B 1 326 ? 11.023 7.457 35.312 1 78.12 326 PHE B O 1
ATOM 5305 N N . PHE B 1 327 ? 9.625 5.969 34.469 1 80.56 327 PHE B N 1
ATOM 5306 C CA . PHE B 1 327 ? 10.609 5.543 33.5 1 80.56 327 PHE B CA 1
ATOM 5307 C C . PHE B 1 327 ? 10.477 6.348 32.188 1 80.56 327 PHE B C 1
ATOM 5309 O O . PHE B 1 327 ? 9.734 5.961 31.297 1 80.56 327 PHE B O 1
ATOM 5316 N N . ARG B 1 328 ? 11.289 7.387 32.062 1 78.62 328 ARG B N 1
ATOM 5317 C CA . ARG B 1 328 ? 11.195 8.32 30.953 1 78.62 328 ARG B CA 1
ATOM 5318 C C . ARG B 1 328 ? 11.586 7.648 29.641 1 78.62 328 ARG B C 1
ATOM 5320 O O . ARG B 1 328 ? 11.188 8.102 28.578 1 78.62 328 ARG B O 1
ATOM 5327 N N . ALA B 1 329 ? 12.273 6.586 29.797 1 75.88 329 ALA B N 1
ATOM 5328 C CA . ALA B 1 329 ? 12.703 5.844 28.609 1 75.88 329 ALA B CA 1
ATOM 5329 C C . ALA B 1 329 ? 11.508 5.219 27.891 1 75.88 329 ALA B C 1
ATOM 5331 O O . ALA B 1 329 ? 11.586 4.891 26.703 1 75.88 329 ALA B O 1
ATOM 5332 N N . LEU B 1 330 ? 10.391 5.266 28.594 1 78.62 330 LEU B N 1
ATOM 5333 C CA . LEU B 1 330 ? 9.195 4.652 28.031 1 78.62 330 LEU B CA 1
ATOM 5334 C C . LEU B 1 330 ? 8.242 5.711 27.484 1 78.62 330 LEU B C 1
ATOM 5336 O O . LEU B 1 330 ? 7.168 5.387 26.969 1 78.62 330 LEU B O 1
ATOM 5340 N N . ASP B 1 331 ? 8.664 6.977 27.609 1 82.94 331 ASP B N 1
ATOM 5341 C CA . ASP B 1 331 ? 7.812 8.031 27.078 1 82.94 331 ASP B CA 1
ATOM 5342 C C . ASP B 1 331 ? 7.656 7.891 25.562 1 82.94 331 ASP B C 1
ATOM 5344 O O . ASP B 1 331 ? 8.602 7.512 24.859 1 82.94 331 ASP B O 1
ATOM 5348 N N . ALA B 1 332 ? 6.426 8.133 25.125 1 82.38 332 ALA B N 1
ATOM 5349 C CA . ALA B 1 332 ? 6.137 8.023 23.688 1 82.38 332 ALA B CA 1
ATOM 5350 C C . ALA B 1 332 ? 5.371 9.242 23.188 1 82.38 332 ALA B C 1
ATOM 5352 O O . ALA B 1 332 ? 4.543 9.805 23.906 1 82.38 332 ALA B O 1
ATOM 5353 N N . PRO B 1 333 ? 5.793 9.617 22.016 1 84.19 333 PRO B N 1
ATOM 5354 C CA . PRO B 1 333 ? 4.957 10.641 21.391 1 84.19 333 PRO B CA 1
ATOM 5355 C C . PRO B 1 333 ? 3.547 10.141 21.078 1 84.19 333 PRO B C 1
ATOM 5357 O O . PRO B 1 333 ? 3.279 8.945 21.156 1 84.19 333 PRO B O 1
ATOM 5360 N N . PRO B 1 334 ? 2.658 11.102 20.797 1 87.31 334 PRO B N 1
ATOM 5361 C CA . PRO B 1 334 ? 1.322 10.648 20.406 1 87.31 334 PRO B CA 1
ATOM 5362 C C . PRO B 1 334 ? 1.349 9.719 19.203 1 87.31 334 PRO B C 1
ATOM 5364 O O . PRO B 1 334 ? 2.248 9.812 18.359 1 87.31 334 PRO B O 1
ATOM 5367 N N . LYS B 1 335 ? 0.33 8.93 19.156 1 90.88 335 LYS B N 1
ATOM 5368 C CA . LYS B 1 335 ? 0.243 7.941 18.078 1 90.88 335 LYS B CA 1
ATOM 5369 C C . LYS B 1 335 ? 0.2 8.617 16.719 1 90.88 335 LYS B C 1
ATOM 5371 O O . LYS B 1 335 ? -0.476 9.633 16.547 1 90.88 335 LYS B O 1
ATOM 5376 N N . HIS B 1 336 ? 0.955 8.086 15.867 1 94.81 336 HIS B N 1
ATOM 5377 C CA . HIS B 1 336 ? 0.946 8.602 14.5 1 94.81 336 HIS B CA 1
ATOM 5378 C C . HIS B 1 336 ? -0.073 7.859 13.641 1 94.81 336 HIS B C 1
ATOM 5380 O O . HIS B 1 336 ? -0.354 8.273 12.516 1 94.81 336 HIS B O 1
ATOM 5386 N N . LEU B 1 337 ? -0.583 6.742 14.078 1 95.88 337 LEU B N 1
ATOM 5387 C CA . LEU B 1 337 ? -1.543 5.914 13.359 1 95.88 337 LEU B CA 1
ATOM 5388 C C . LEU B 1 337 ? -2.654 5.438 14.289 1 95.88 337 LEU B C 1
ATOM 5390 O O . LEU B 1 337 ? -2.389 4.789 15.305 1 95.88 337 LEU B O 1
ATOM 5394 N N . VAL B 1 338 ? -3.912 5.762 13.953 1 96.44 338 VAL B N 1
ATOM 5395 C CA . VAL B 1 338 ? -5.055 5.391 14.781 1 96.44 338 VAL B CA 1
ATOM 5396 C C . VAL B 1 338 ? -6.145 4.766 13.914 1 96.44 338 VAL B C 1
ATOM 5398 O O . VAL B 1 338 ? -6.418 5.246 12.812 1 96.44 338 VAL B O 1
ATOM 5401 N N . HIS B 1 339 ? -6.672 3.664 14.336 1 96.69 339 HIS B N 1
ATOM 5402 C CA . HIS B 1 339 ? -7.824 3.033 13.703 1 96.69 339 HIS B CA 1
ATOM 5403 C C . HIS B 1 339 ? -9.117 3.395 14.422 1 96.69 339 HIS B C 1
ATOM 5405 O O . HIS B 1 339 ? -9.133 3.541 15.648 1 96.69 339 HIS B O 1
ATOM 5411 N N . MET B 1 340 ? -10.109 3.555 13.688 1 95.56 340 MET B N 1
ATOM 5412 C CA . MET B 1 340 ? -11.438 3.838 14.234 1 95.56 340 MET B CA 1
ATOM 5413 C C . MET B 1 340 ? -12.5 2.967 13.578 1 95.56 340 MET B C 1
ATOM 5415 O O . MET B 1 340 ? -12.711 3.049 12.367 1 95.56 340 MET B O 1
ATOM 5419 N N . PRO B 1 341 ? -13.281 2.105 14.297 1 93.5 341 PRO B N 1
ATOM 5420 C CA . PRO B 1 341 ? -13.102 1.827 15.727 1 93.5 341 PRO B CA 1
ATOM 5421 C C . PRO B 1 341 ? -11.82 1.056 16.016 1 93.5 341 PRO B C 1
ATOM 5423 O O . PRO B 1 341 ? -11.141 0.605 15.094 1 93.5 341 PRO B O 1
ATOM 5426 N N . LEU B 1 342 ? -11.492 0.883 17.25 1 91.94 342 LEU B N 1
ATOM 5427 C CA . LEU B 1 342 ? -10.227 0.322 17.703 1 91.94 342 LEU B CA 1
ATOM 5428 C C . LEU B 1 342 ? -10.094 -1.141 17.297 1 91.94 342 LEU B C 1
ATOM 5430 O O . LEU B 1 342 ? -8.984 -1.64 17.094 1 91.94 342 LEU B O 1
ATOM 5434 N N . MET B 1 343 ? -11.156 -1.824 17.078 1 90.19 343 MET B N 1
ATOM 5435 C CA . MET B 1 343 ? -11.125 -3.244 16.734 1 90.19 343 MET B CA 1
ATOM 5436 C C . MET B 1 343 ? -10.375 -3.475 15.438 1 90.19 343 MET B C 1
ATOM 5438 O O . MET B 1 343 ? -9.805 -4.547 15.227 1 90.19 343 MET B O 1
ATOM 5442 N N . TYR B 1 344 ? -10.336 -2.488 14.602 1 92.19 344 TYR B N 1
ATOM 5443 C CA . TYR B 1 344 ? -9.648 -2.65 13.32 1 92.19 344 TYR B CA 1
ATOM 5444 C C . TYR B 1 344 ? -8.141 -2.617 13.5 1 92.19 344 TYR B C 1
ATOM 5446 O O . TYR B 1 344 ? -7.395 -3.117 12.656 1 92.19 344 TYR B O 1
ATOM 5454 N N . ARG B 1 345 ? -7.688 -1.996 14.57 1 92.31 345 ARG B N 1
ATOM 5455 C CA . ARG B 1 345 ? -6.27 -2.107 14.906 1 92.31 345 ARG B CA 1
ATOM 5456 C C . ARG B 1 345 ? -5.898 -3.551 15.227 1 92.31 345 ARG B C 1
ATOM 5458 O O . ARG B 1 345 ? -4.844 -4.035 14.805 1 92.31 345 ARG B O 1
ATOM 5465 N N . PHE B 1 346 ? -6.723 -4.168 15.953 1 90.38 346 PHE B N 1
ATOM 5466 C CA . PHE B 1 346 ? -6.516 -5.57 16.281 1 90.38 346 PHE B CA 1
ATOM 5467 C C . PHE B 1 346 ? -6.555 -6.438 15.031 1 90.38 346 PHE B C 1
ATOM 5469 O O . PHE B 1 346 ? -5.734 -7.344 14.867 1 90.38 346 PHE B O 1
ATOM 5476 N N . ALA B 1 347 ? -7.512 -6.102 14.203 1 91.94 347 ALA B N 1
ATOM 5477 C CA . ALA B 1 347 ? -7.613 -6.844 12.953 1 91.94 347 ALA B CA 1
ATOM 5478 C C . ALA B 1 347 ? -6.328 -6.723 12.133 1 91.94 347 ALA B C 1
ATOM 5480 O O . ALA B 1 347 ? -5.844 -7.715 11.586 1 91.94 347 ALA B O 1
ATOM 5481 N N . MET B 1 348 ? -5.801 -5.512 12.078 1 91.94 348 MET B N 1
ATOM 5482 C CA . MET B 1 348 ? -4.539 -5.285 11.375 1 91.94 348 MET B CA 1
ATOM 5483 C C . MET B 1 348 ? -3.422 -6.133 11.977 1 91.94 348 MET B C 1
ATOM 5485 O O . MET B 1 348 ? -2.617 -6.711 11.242 1 91.94 348 MET B O 1
ATOM 5489 N N . PHE B 1 349 ? -3.447 -6.336 13.258 1 89.12 349 PHE B N 1
ATOM 5490 C CA . PHE B 1 349 ? -2.383 -7.039 13.969 1 89.12 349 PHE B CA 1
ATOM 5491 C C . PHE B 1 349 ? -2.457 -8.539 13.711 1 89.12 349 PHE B C 1
ATOM 5493 O O . PHE B 1 349 ? -1.426 -9.211 13.609 1 89.12 349 PHE B O 1
ATOM 5500 N N . VAL B 1 350 ? -3.633 -9.039 13.555 1 88.38 350 VAL B N 1
ATOM 5501 C CA . VAL B 1 350 ? -3.748 -10.5 13.547 1 88.38 350 VAL B CA 1
ATOM 5502 C C . VAL B 1 350 ? -4.066 -10.977 12.133 1 88.38 350 VAL B C 1
ATOM 5504 O O . VAL B 1 350 ? -4.266 -12.18 11.906 1 88.38 350 VAL B O 1
ATOM 5507 N N . ARG B 1 351 ? -4.137 -10.078 11.195 1 86.69 351 ARG B N 1
ATOM 5508 C CA . ARG B 1 351 ? -4.656 -10.398 9.867 1 86.69 351 ARG B CA 1
ATOM 5509 C C . ARG B 1 351 ? -3.85 -11.516 9.219 1 86.69 351 ARG B C 1
ATOM 5511 O O . ARG B 1 351 ? -4.395 -12.328 8.469 1 86.69 351 ARG B O 1
ATOM 5518 N N . ASP B 1 352 ? -2.539 -11.664 9.484 1 86 352 ASP B N 1
ATOM 5519 C CA . ASP B 1 352 ? -1.69 -12.672 8.859 1 86 352 ASP B CA 1
ATOM 5520 C C . ASP B 1 352 ? -1.421 -13.828 9.82 1 86 352 ASP B C 1
ATOM 5522 O O . ASP B 1 352 ? -0.391 -14.5 9.719 1 86 352 ASP B O 1
ATOM 5526 N N . THR B 1 353 ? -2.252 -14.023 10.805 1 85.12 353 THR B N 1
ATOM 5527 C CA . THR B 1 353 ? -2.203 -15.117 11.766 1 85.12 353 THR B CA 1
ATOM 5528 C C . THR B 1 353 ? -3.4 -16.047 11.594 1 85.12 353 THR B C 1
ATOM 5530 O O . THR B 1 353 ? -4.297 -15.766 10.797 1 85.12 353 THR B O 1
ATOM 5533 N N . PRO B 1 354 ? -3.387 -17.094 12.281 1 83.06 354 PRO B N 1
ATOM 5534 C CA . PRO B 1 354 ? -4.539 -18 12.211 1 83.06 354 PRO B CA 1
ATOM 5535 C C . PRO B 1 354 ? -5.852 -17.312 12.57 1 83.06 354 PRO B C 1
ATOM 5537 O O . PRO B 1 354 ? -6.91 -17.672 12.047 1 83.06 354 PRO B O 1
ATOM 5540 N N . LEU B 1 355 ? -5.801 -16.359 13.43 1 86.12 355 LEU B N 1
ATOM 5541 C CA . LEU B 1 355 ? -7.004 -15.594 13.75 1 86.12 355 LEU B CA 1
ATOM 5542 C C . LEU B 1 355 ? -7.48 -14.797 12.539 1 86.12 355 LEU B C 1
ATOM 5544 O O . LEU B 1 355 ? -8.688 -14.617 12.344 1 86.12 355 LEU B O 1
ATOM 5548 N N . GLY B 1 356 ? -6.57 -14.312 11.805 1 87.38 356 GLY B N 1
ATOM 5549 C CA . GLY B 1 356 ? -6.91 -13.602 10.586 1 87.38 356 GLY B CA 1
ATOM 5550 C C . GLY B 1 356 ? -7.578 -14.477 9.547 1 87.38 356 GLY B C 1
ATOM 5551 O O . GLY B 1 356 ? -8.656 -14.148 9.047 1 87.38 356 GLY B O 1
ATOM 5552 N N . TRP B 1 357 ? -7.008 -15.594 9.289 1 85.06 357 TRP B N 1
ATOM 5553 C CA . TRP B 1 357 ? -7.5 -16.5 8.258 1 85.06 357 TRP B CA 1
ATOM 5554 C C . TRP B 1 357 ? -8.797 -17.172 8.695 1 85.06 357 TRP B C 1
ATOM 5556 O O . TRP B 1 357 ? -9.688 -17.406 7.875 1 85.06 357 TRP B O 1
ATOM 5566 N N . GLY B 1 358 ? -8.859 -17.406 9.938 1 83.56 358 GLY B N 1
ATOM 5567 C CA . GLY B 1 358 ? -9.977 -18.188 10.438 1 83.56 358 GLY B CA 1
ATOM 5568 C C . GLY B 1 358 ? -11.164 -17.344 10.844 1 83.56 358 GLY B C 1
ATOM 5569 O O . GLY B 1 358 ? -12.297 -17.812 10.883 1 83.56 358 GLY B O 1
ATOM 5570 N N . TYR B 1 359 ? -10.867 -16.094 11.164 1 85.44 359 TYR B N 1
ATOM 5571 C CA . TYR B 1 359 ? -11.969 -15.297 11.703 1 85.44 359 TYR B CA 1
ATOM 5572 C C . TYR B 1 359 ? -12.125 -13.992 10.938 1 85.44 359 TYR B C 1
ATOM 5574 O O . TYR B 1 359 ? -13.203 -13.68 10.43 1 85.44 359 TYR B O 1
ATOM 5582 N N . ILE B 1 360 ? -11.102 -13.273 10.758 1 87.56 360 ILE B N 1
ATOM 5583 C CA . ILE B 1 360 ? -11.195 -11.93 10.195 1 87.56 360 ILE B CA 1
ATOM 5584 C C . ILE B 1 360 ? -11.586 -12.016 8.719 1 87.56 360 ILE B C 1
ATOM 5586 O O . ILE B 1 360 ? -12.5 -11.32 8.273 1 87.56 360 ILE B O 1
ATOM 5590 N N . GLU B 1 361 ? -10.938 -12.883 7.98 1 89.69 361 GLU B N 1
ATOM 5591 C CA . GLU B 1 361 ? -11.18 -12.969 6.543 1 89.69 361 GLU B CA 1
ATOM 5592 C C . GLU B 1 361 ? -12.594 -13.469 6.254 1 89.69 361 GLU B C 1
ATOM 5594 O O . GLU B 1 361 ? -13.32 -12.867 5.461 1 89.69 361 GLU B O 1
ATOM 5599 N N . PRO B 1 362 ? -13.07 -14.531 6.91 1 87.25 362 PRO B N 1
ATOM 5600 C CA . PRO B 1 362 ? -14.461 -14.945 6.691 1 87.25 362 PRO B CA 1
ATOM 5601 C C . PRO B 1 362 ? -15.469 -13.875 7.105 1 87.25 362 PRO B C 1
ATOM 5603 O O . PRO B 1 362 ? -16.5 -13.695 6.445 1 87.25 362 PRO B O 1
ATOM 5606 N N . ALA B 1 363 ? -15.172 -13.211 8.188 1 85.25 363 ALA B N 1
ATOM 5607 C CA . ALA B 1 363 ? -16.047 -12.133 8.625 1 85.25 363 ALA B CA 1
ATOM 5608 C C . ALA B 1 363 ? -16.125 -11.023 7.574 1 85.25 363 ALA B C 1
ATOM 5610 O O . ALA B 1 363 ? -17.203 -10.469 7.324 1 85.25 363 ALA B O 1
ATOM 5611 N N . ALA B 1 364 ? -15.016 -10.719 7.012 1 86.62 364 ALA B N 1
ATOM 5612 C CA . ALA B 1 364 ? -14.969 -9.711 5.953 1 86.62 364 ALA B CA 1
ATOM 5613 C C . ALA B 1 364 ? -15.789 -10.148 4.746 1 86.62 364 ALA B C 1
ATOM 5615 O O . ALA B 1 364 ? -16.547 -9.359 4.176 1 86.62 364 ALA B O 1
ATOM 5616 N N . ARG B 1 365 ? -15.672 -11.383 4.348 1 87.19 365 ARG B N 1
ATOM 5617 C CA . ARG B 1 365 ? -16.438 -11.906 3.221 1 87.19 365 ARG B CA 1
ATOM 5618 C C . ARG B 1 365 ? -17.938 -11.844 3.506 1 87.19 365 ARG B C 1
ATOM 5620 O O . ARG B 1 365 ? -18.734 -11.492 2.629 1 87.19 365 ARG B O 1
ATOM 5627 N N . ARG B 1 366 ? -18.281 -12.141 4.703 1 83.56 366 ARG B N 1
ATOM 5628 C CA . ARG B 1 366 ? -19.672 -12.055 5.094 1 83.56 366 ARG B CA 1
ATOM 5629 C C . ARG B 1 366 ? -20.172 -10.609 5.062 1 83.56 366 ARG B C 1
ATOM 5631 O O . ARG B 1 366 ? -21.25 -10.32 4.551 1 83.56 366 ARG B O 1
ATOM 5638 N N . LYS B 1 367 ? -19.359 -9.812 5.582 1 79.75 367 LYS B N 1
ATOM 5639 C CA . LYS B 1 367 ? -19.688 -8.391 5.664 1 79.75 367 LYS B CA 1
ATOM 5640 C C . LYS B 1 367 ? -19.969 -7.809 4.281 1 79.75 367 LYS B C 1
ATOM 5642 O O . LYS B 1 367 ? -20.859 -6.98 4.117 1 79.75 367 LYS B O 1
ATOM 5647 N N . TYR B 1 368 ? -19.281 -8.312 3.316 1 80.19 368 TYR B N 1
ATOM 5648 C CA . TYR B 1 368 ? -19.406 -7.723 1.989 1 80.19 368 TYR B CA 1
ATOM 5649 C C . TYR B 1 368 ? -20.234 -8.609 1.068 1 80.19 368 TYR B C 1
ATOM 5651 O O . TYR B 1 368 ? -20.281 -8.383 -0.144 1 80.19 368 TYR B O 1
ATOM 5659 N N . GLY B 1 369 ? -20.828 -9.57 1.659 1 74.06 369 GLY B N 1
ATOM 5660 C CA . GLY B 1 369 ? -21.828 -10.352 0.958 1 74.06 369 GLY B CA 1
ATOM 5661 C C . GLY B 1 369 ? -21.234 -11.445 0.094 1 74.06 369 GLY B C 1
ATOM 5662 O O . GLY B 1 369 ? -21.844 -11.859 -0.896 1 74.06 369 GLY B O 1
ATOM 5663 N N . LEU B 1 370 ? -20.047 -11.773 0.224 1 68.56 370 LEU B N 1
ATOM 5664 C CA . LEU B 1 370 ? -19.469 -12.867 -0.546 1 68.56 370 LEU B CA 1
ATOM 5665 C C . LEU B 1 370 ? -19.719 -14.211 0.135 1 68.56 370 LEU B C 1
ATOM 5667 O O . LEU B 1 370 ? -19.219 -15.242 -0.313 1 68.56 370 LEU B O 1
ATOM 5671 N N . ILE B 1 371 ? -20.719 -14.188 1.133 1 58.75 371 ILE B N 1
ATOM 5672 C CA . ILE B 1 371 ? -21.062 -15.406 1.862 1 58.75 371 ILE B CA 1
ATOM 5673 C C . ILE B 1 371 ? -21.828 -16.359 0.945 1 58.75 371 ILE B C 1
ATOM 5675 O O . ILE B 1 371 ? -22.625 -15.914 0.101 1 58.75 371 ILE B O 1
ATOM 5679 N N . GLY B 1 372 ? -21.469 -17.766 1.049 1 51.41 372 GLY B N 1
ATOM 5680 C CA . GLY B 1 372 ? -22.281 -18.797 0.43 1 51.41 372 GLY B CA 1
ATOM 5681 C C . GLY B 1 372 ? -21.859 -19.109 -0.995 1 51.41 372 GLY B C 1
ATOM 5682 O O . GLY B 1 372 ? -22.625 -19.734 -1.748 1 51.41 372 GLY B O 1
ATOM 5683 N N . ARG B 1 373 ? -20.844 -18.266 -1.4 1 47.34 373 ARG B N 1
ATOM 5684 C CA . ARG B 1 373 ? -20.531 -18.625 -2.781 1 47.34 373 ARG B CA 1
ATOM 5685 C C . ARG B 1 373 ? -20.062 -20.078 -2.873 1 47.34 373 ARG B C 1
ATOM 5687 O O . ARG B 1 373 ? -20.297 -20.75 -3.883 1 47.34 373 ARG B O 1
ATOM 5694 N N . ALA B 1 374 ? -19.25 -20.5 -1.824 1 41.56 374 ALA B N 1
ATOM 5695 C CA . ALA B 1 374 ? -18.938 -21.938 -1.842 1 41.56 374 ALA B CA 1
ATOM 5696 C C . ALA B 1 374 ? -20.031 -22.734 -1.156 1 41.56 374 ALA B C 1
ATOM 5698 O O . ALA B 1 374 ? -20.672 -22.266 -0.207 1 41.56 374 ALA B O 1
#

Sequence (748 aa):
MPRFPLWLLPLTIPILYLLKSRPLPSRETVIPPDEERVLLLGASSGVGKDLALAYARRGAKVCLVARRAKVLEEVKKQCEEEAAKAGKKAELLVFSGDMTKVADLVSAREMIVKAWSGVDTVHILAGLPSTSLLMDLAGVSLDRSSPSTASPSGAPLAFSSKDESTSSGPTLEGLERVEKEARAVAEVNYLGTVLALSCFLPLLASSSRSPALHHLSSVAATVPAPHRVIYAATKSAGLMAVESCRVECEGCGVRFFSLCPGTIDNEFRLKTAVSQTGGRDETKLPIKHAWEGLLLQQEAVTKTILHHLSLSPKPQPLIPYPPFNFFRALDAPPKHLVHMPLMYRFAMFVRDTPLGWGYIEPAARRKYGLIGRAMPRFPLWLLPLTIPILYLLKSRPLPSRETVIPPDEERVLLLGASSGVGKDLALAYARRGAKVCLVARRAKVLEEVKKQCEEEAAKAGKKAELLVFSGDMTKVADLVSAREMIVKAWSGVDTVHILAGLPSTSLLMDLAGVSLDRSSPSTASPSGAPLAFSSKDESTSSGPTLEGLERVEKEARAVAEVNYLGTVLALSCFLPLLASSSRSPALHHLSSVAATVPAPHRVIYAATKSAGLMAVESCRVECEGCGVRFFSLCPGTIDNEFRLKTAVSQTGGRDETKLPIKHAWEGLLLQQEAVTKTILHHLSLSPKPQPLIPYPPFNFFRALDAPPKHLVHMPLMYRFAMFVRDTPLGWGYIEPAARRKYGLIGRA

Radius of gyration: 27.26 Å; Cα contacts (8 Å, |Δi|>4): 1610; chains: 2; bounding box: 59×75×81 Å

Solvent-accessible surface area (backbone atoms only — not comparable to full-atom values): 37316 Å² total; per-residue (Å²): 125,88,72,75,60,72,78,52,53,70,58,47,52,58,50,42,60,70,51,38,59,76,79,69,68,43,37,47,78,78,46,44,56,54,69,33,29,35,40,33,40,26,26,63,47,65,69,30,32,52,43,48,36,54,42,14,39,47,12,12,33,39,34,38,25,27,66,54,53,71,51,41,52,52,48,50,51,50,21,51,50,40,1,47,75,58,74,32,69,46,50,77,45,80,43,66,34,45,65,70,36,61,69,42,47,52,52,51,53,49,51,39,37,73,72,62,64,37,32,29,35,41,34,47,47,52,67,48,44,40,59,52,42,66,45,54,50,18,45,28,42,78,37,57,43,40,91,90,46,52,23,65,48,64,25,49,21,21,64,43,40,75,56,86,79,45,89,60,32,45,49,72,68,20,43,46,48,40,51,54,40,48,50,57,27,30,40,38,26,23,50,16,44,55,46,47,49,55,47,43,47,45,28,25,31,52,45,10,65,67,15,36,39,38,36,62,54,32,38,46,35,63,38,68,34,50,37,20,24,63,31,20,8,24,33,15,14,25,50,37,28,52,50,7,42,51,59,54,48,63,51,34,54,56,44,58,33,33,42,18,37,55,56,55,68,51,66,65,54,48,42,46,60,65,54,85,79,52,34,56,55,59,73,77,36,98,43,19,78,71,41,67,82,53,47,36,54,59,67,59,53,50,51,49,53,54,51,63,68,32,43,33,78,59,62,37,48,72,44,41,32,72,72,52,47,71,41,68,87,52,38,37,52,64,74,43,67,46,46,37,63,61,68,55,47,54,46,45,71,34,46,90,38,69,60,10,65,69,44,49,45,54,48,37,32,46,65,69,58,59,60,74,48,100,125,89,71,74,60,70,77,52,53,70,58,48,52,57,52,41,60,70,51,37,59,75,79,70,67,43,35,48,77,79,45,45,56,53,69,34,30,36,40,32,39,27,25,63,49,64,69,30,31,54,44,47,35,54,41,13,37,46,13,11,32,38,35,40,25,27,66,54,53,70,52,40,52,52,48,51,51,49,19,51,50,39,2,48,76,58,75,33,68,46,49,76,44,81,42,68,34,47,65,69,37,62,68,41,47,53,51,50,53,48,51,38,38,72,74,62,64,37,32,31,33,41,35,48,47,55,70,47,44,39,58,51,44,66,46,54,51,18,45,28,44,76,37,56,42,41,92,91,48,51,24,66,48,64,26,49,21,21,66,42,39,75,56,86,80,46,87,59,32,45,50,72,68,20,43,46,48,40,50,53,41,48,51,58,28,30,39,39,26,22,50,16,45,54,47,47,49,54,49,45,47,44,28,25,30,54,44,10,64,68,15,36,39,38,37,61,53,32,38,46,35,62,38,69,35,49,36,20,24,62,30,20,7,23,33,16,13,25,49,36,27,52,49,6,43,50,60,53,46,63,50,35,54,57,46,58,34,33,43,20,40,55,56,57,66,52,67,65,54,46,40,45,59,65,53,84,79,53,33,56,55,59,71,77,38,97,45,20,76,71,41,68,82,54,48,35,54,60,65,58,53,49,50,50,52,55,50,64,67,33,44,33,78,60,62,37,48,73,45,41,32,71,73,52,46,70,42,68,88,52,36,37,52,63,75,42,67,45,44,39,64,59,67,52,48,53,44,45,71,32,46,92,37,70,60,10,65,69,42,51,47,55,50,37,30,45,65,68,58,58,60,75,48,98

Foldseek 3Di:
DPPPPPVCVVVVVVVQVVLFFDADAWPCVVPPLLAAFEEQAPQLDFLNLVLLLVSLLSNYEYEAEEQDQVSQVVSVVSSQVSNVVSVYGYHYHYQNDDLLDLVSLQVSQVVCCVVNVFHAEYEQEDFAAFQAFLQVLLQKDKFADDPVFADPVRDRIGIDGNPNPDRPGGDPVSVVSSVVQLVLRLSRLASSLLSNCVRRVVRQLVPYPQHEYEYEAALLCQAPFGRGPSVNVSSVNSVVSQVVVCVVCPPSRYQAAYEHEYAAPTCNQQQGRPDPVTGDDLCPDPLNVLPVVRHHYSVVVSVVVVVQNGGDQDWAQPGSGPPSRVPCVRTDGGDNYAYPPNVSVVQSVCCPDPCNVVPVHVVRCVNRVVPPSD/DPPPPPVCVVVVVVVQVVLFFDADAWPCVVPPLLAAFEEQAPLLFFLNLVLLLVSLLSNYEYEAEEADQVSQVVSVVSSQVSNVVSVYGYHYHYQNDDLLDLVSLQVSQVVCCVVNVFHAEYEQEDFAAFQAFLQVLLQKDKFADDPVFADPVRDRIGIDGNPNPDRPGGDPVSVVSSVVQLVLRLSRLASSLLSNCVRRVVRQLPPYPQHEYEYEAALLCQAPFGRGPSVNVSSVNSVVSQVVVCVVCPPSRYQAAYEHEYAAPTCNQQQGRPDPVTHDDLCPDPLNVLPVVPHHYSVVVSVVVVVQNGGDQDWAQPGSGPPSRVPCVRTDGGDRYAYPPNVSVVQSVCCPDPCNVPPVHVVRCVNRPVPPSD

InterPro domains:
  IPR002347 Short-chain dehydrogenase/reductase SDR [PF00106] (38-131)
  IPR002347 Short-chain dehydrogenase/reductase SDR [PF00106] (179-268)
  IPR002347 Short-chain dehydrogenase/reductase SDR [PR00081] (37-54)
  IPR002347 Short-chain dehydrogenase/reductase SDR [PR00081] (231-250)
  IPR002347 Short-chain dehydrogenase/reductase SDR [PR00081] (252-269)
  IPR036291 NAD(P)-binding domain superfamily [SSF51735] (37-310)

pLDDT: mean 88.79, std 13.47, range [35.19, 98.94]